Protein AF-A0A7X6C9J4-F1 (afdb_monomer_lite)

Radius of gyration: 46.49 Å; chains: 1; bounding box: 112×80×143 Å

Structure (mmCIF, N/CA/C/O backbone):
data_AF-A0A7X6C9J4-F1
#
_entry.id   AF-A0A7X6C9J4-F1
#
loop_
_atom_site.group_PDB
_atom_site.id
_atom_site.type_symbol
_atom_site.label_atom_id
_atom_site.label_alt_id
_atom_site.label_comp_id
_atom_site.label_asym_id
_atom_site.label_entity_id
_atom_site.label_seq_id
_atom_site.pdbx_PDB_ins_code
_atom_site.Cartn_x
_atom_site.Cartn_y
_atom_site.Cartn_z
_atom_site.occupancy
_atom_site.B_iso_or_equiv
_atom_site.auth_seq_id
_atom_site.auth_comp_id
_atom_site.auth_asym_id
_atom_site.auth_atom_id
_atom_site.pdbx_PDB_model_num
ATOM 1 N N . MET A 1 1 ? -54.019 -49.789 38.052 1.00 58.69 1 MET A N 1
ATOM 2 C CA . MET A 1 1 ? -54.251 -48.612 37.177 1.00 58.69 1 MET A CA 1
ATOM 3 C C . MET A 1 1 ? -53.777 -48.803 35.743 1.00 58.69 1 MET A C 1
ATOM 5 O O . MET A 1 1 ? -54.645 -48.977 34.909 1.00 58.69 1 MET A O 1
ATOM 9 N N . GLN A 1 2 ? -52.479 -48.810 35.408 1.00 61.81 2 GLN A N 1
ATOM 10 C CA . GLN A 1 2 ? -52.055 -48.908 33.992 1.00 61.81 2 GLN A CA 1
ATOM 11 C C . GLN A 1 2 ? -52.437 -50.262 33.354 1.00 61.81 2 GLN A C 1
ATOM 13 O O . GLN A 1 2 ? -53.043 -50.297 32.291 1.00 61.81 2 GLN A O 1
ATOM 18 N N . THR A 1 3 ? -52.237 -51.357 34.091 1.00 72.50 3 THR A N 1
ATOM 19 C CA . THR A 1 3 ? -52.645 -52.726 33.720 1.00 72.50 3 THR A CA 1
ATOM 20 C C . THR A 1 3 ? -54.160 -52.968 33.723 1.00 72.50 3 THR A C 1
ATOM 22 O O . THR A 1 3 ? -54.641 -53.852 33.024 1.00 72.50 3 THR A O 1
ATOM 25 N N . GLU A 1 4 ? -54.929 -52.192 34.492 1.00 73.44 4 GLU A N 1
ATOM 26 C CA . GLU A 1 4 ? -56.401 -52.256 34.487 1.00 73.44 4 GLU A CA 1
ATOM 27 C C . GLU A 1 4 ? -57.015 -51.378 33.396 1.00 73.44 4 GLU A C 1
ATOM 29 O O . GLU A 1 4 ? -58.099 -51.681 32.932 1.00 73.44 4 GLU A O 1
ATOM 34 N N . ALA A 1 5 ? -56.350 -50.300 32.977 1.00 72.75 5 ALA A N 1
ATOM 35 C CA . ALA A 1 5 ? -56.826 -49.439 31.897 1.00 72.75 5 ALA A CA 1
ATOM 36 C C . ALA A 1 5 ? -56.593 -50.071 30.513 1.00 72.75 5 ALA A C 1
ATOM 38 O O . ALA A 1 5 ? -57.453 -49.975 29.634 1.00 72.75 5 ALA A O 1
ATOM 39 N N . GLU A 1 6 ? -55.478 -50.792 30.344 1.00 78.88 6 GLU A N 1
ATOM 40 C CA . GLU A 1 6 ? -55.194 -51.557 29.125 1.00 78.88 6 GLU A CA 1
ATOM 41 C C . GLU A 1 6 ? -56.199 -52.697 28.902 1.00 78.88 6 GLU A C 1
ATOM 43 O O . GLU A 1 6 ? -56.587 -52.950 27.761 1.00 78.88 6 GLU A O 1
ATOM 48 N N . SER A 1 7 ? -56.697 -53.342 29.965 1.00 81.69 7 SER A N 1
ATOM 49 C CA . SER A 1 7 ? -57.679 -54.434 29.844 1.00 81.69 7 SER A CA 1
ATOM 50 C C . SER A 1 7 ? -59.074 -53.975 29.391 1.00 81.69 7 SER A C 1
ATOM 52 O O . SER A 1 7 ? -59.872 -54.801 28.952 1.00 81.69 7 SER A O 1
ATOM 54 N N . ILE A 1 8 ? -59.349 -52.665 29.430 1.00 82.06 8 ILE A N 1
ATOM 55 C CA . ILE A 1 8 ? -60.580 -52.022 28.931 1.00 82.06 8 ILE A CA 1
ATOM 56 C C . ILE A 1 8 ? -60.351 -51.229 27.631 1.00 82.06 8 ILE A C 1
ATOM 58 O O . ILE A 1 8 ? -61.258 -50.543 27.164 1.00 82.06 8 ILE A O 1
ATOM 62 N N . GLY A 1 9 ? -59.164 -51.337 27.018 1.00 76.81 9 GLY A N 1
ATOM 63 C CA . GLY A 1 9 ? -58.855 -50.735 25.716 1.00 76.81 9 GLY A CA 1
ATOM 64 C C . GLY A 1 9 ? -58.458 -49.255 25.751 1.00 76.81 9 GLY A C 1
ATOM 65 O O . GLY A 1 9 ? -58.477 -48.604 24.707 1.00 76.81 9 GLY A O 1
ATOM 66 N N . TYR A 1 10 ? -58.087 -48.714 26.916 1.00 72.00 10 TYR A N 1
ATOM 67 C CA . TYR A 1 10 ? -57.643 -47.325 27.058 1.00 72.00 10 TYR A CA 1
ATOM 68 C C . TYR A 1 10 ? -56.130 -47.238 27.296 1.00 72.00 10 TYR A C 1
ATOM 70 O O . TYR A 1 10 ? -55.580 -47.918 28.159 1.00 72.00 10 TYR A O 1
ATOM 78 N N . ALA A 1 11 ? -55.456 -46.345 26.564 1.00 68.50 11 ALA A N 1
ATOM 79 C CA . ALA A 1 11 ? -54.049 -46.018 26.780 1.00 68.50 11 ALA A CA 1
ATOM 80 C C . ALA A 1 11 ? -53.931 -44.837 27.754 1.00 68.50 11 ALA A C 1
ATOM 82 O O . ALA A 1 11 ? -54.371 -43.724 27.460 1.00 68.50 11 ALA A O 1
ATOM 83 N N . VAL A 1 12 ? -53.323 -45.066 28.917 1.00 68.06 12 VAL A N 1
ATOM 84 C CA . VAL A 1 12 ? -53.067 -44.002 29.897 1.00 68.06 12 VAL A CA 1
ATOM 85 C C . VAL A 1 12 ? -51.794 -43.257 29.495 1.00 68.06 12 VAL A C 1
ATOM 87 O O . VAL A 1 12 ? -50.685 -43.720 29.757 1.00 68.06 12 VAL A O 1
ATOM 90 N N . GLN A 1 13 ? -51.944 -42.090 28.864 1.00 65.81 13 GLN A N 1
ATOM 91 C CA . GLN A 1 13 ? -50.850 -41.131 28.703 1.00 65.81 13 GLN A CA 1
ATOM 92 C C . GLN A 1 13 ? -50.761 -40.261 29.957 1.00 65.81 13 GLN A C 1
ATOM 94 O O . GLN A 1 13 ? -51.597 -39.389 30.189 1.00 65.81 13 GLN A O 1
ATOM 99 N N . HIS A 1 14 ? -49.736 -40.486 30.779 1.00 65.06 14 HIS A N 1
ATOM 100 C CA . HIS A 1 14 ? -49.394 -39.541 31.837 1.00 65.06 14 HIS A CA 1
ATOM 101 C C . HIS A 1 14 ? -48.830 -38.267 31.204 1.00 65.06 14 HIS A C 1
ATOM 103 O O . HIS A 1 14 ? -47.692 -38.239 30.739 1.00 65.06 14 HIS A O 1
ATOM 109 N N . ILE A 1 15 ? -49.628 -37.202 31.202 1.00 58.78 15 ILE A N 1
ATOM 110 C CA . ILE A 1 15 ? -49.151 -35.857 30.887 1.00 58.78 15 ILE A CA 1
ATOM 111 C C . ILE A 1 15 ? -48.468 -35.330 32.149 1.00 58.78 15 ILE A C 1
ATOM 113 O O . ILE A 1 15 ? -49.120 -34.852 33.075 1.00 58.78 15 ILE A O 1
ATOM 117 N N . VAL A 1 16 ? -47.144 -35.459 32.209 1.00 61.22 16 VAL A N 1
ATOM 118 C CA . VAL A 1 16 ? -46.343 -34.834 33.265 1.00 61.22 16 VAL A CA 1
ATOM 119 C C . VAL A 1 16 ? -46.049 -33.402 32.832 1.00 61.22 16 VAL A C 1
ATOM 121 O O . VAL A 1 16 ? -45.155 -33.154 32.027 1.00 61.22 16 VAL A O 1
ATOM 124 N N . SER A 1 17 ? -46.817 -32.443 33.345 1.00 48.81 17 SER A N 1
ATOM 125 C CA . SER A 1 17 ? -46.501 -31.025 33.184 1.00 48.81 17 SER A CA 1
ATOM 126 C C . SER A 1 17 ? -45.426 -30.638 34.200 1.00 48.81 17 SER A C 1
ATOM 128 O O . SER A 1 17 ? -45.728 -30.423 35.374 1.00 48.81 17 SER A O 1
ATOM 130 N N . LEU A 1 18 ? -44.166 -30.560 33.768 1.00 58.09 18 LEU A N 1
ATOM 131 C CA . LEU A 1 18 ? -43.130 -29.913 34.570 1.00 58.09 18 LEU A CA 1
ATOM 132 C C . LEU A 1 18 ? -43.379 -28.398 34.528 1.00 58.09 18 LEU A C 1
ATOM 134 O O . LEU A 1 18 ? -43.365 -27.823 33.435 1.00 58.09 18 LEU A O 1
ATOM 138 N N . PRO A 1 19 ? -43.638 -27.734 35.669 1.00 52.59 19 PRO A N 1
ATOM 139 C CA . PRO A 1 19 ? -43.752 -26.285 35.686 1.00 52.59 19 PRO A CA 1
ATOM 140 C C . PRO A 1 19 ? -42.430 -25.688 35.197 1.00 52.59 19 PRO A C 1
ATOM 142 O O . PRO A 1 19 ? -41.355 -26.086 35.649 1.00 52.59 19 PRO A O 1
ATOM 145 N N . LYS A 1 20 ? -42.505 -24.747 34.251 1.00 61.56 20 LYS A N 1
ATOM 146 C CA . LYS A 1 20 ? -41.335 -24.025 33.746 1.00 61.56 20 LYS A CA 1
ATOM 147 C C . LYS A 1 20 ? -40.843 -23.087 34.850 1.00 61.56 20 LYS A C 1
ATOM 149 O O . LYS A 1 20 ? -41.259 -21.938 34.926 1.00 61.56 20 LYS A O 1
ATOM 154 N N . LEU A 1 21 ? -40.014 -23.613 35.749 1.00 68.94 21 LEU A N 1
ATOM 155 C CA . LEU A 1 21 ? -39.372 -22.838 36.808 1.00 68.94 21 LEU A CA 1
ATOM 156 C C . LEU A 1 21 ? -38.467 -21.784 36.162 1.00 68.94 21 LEU A C 1
ATOM 158 O O . LEU A 1 21 ? -37.814 -22.087 35.162 1.00 68.94 21 LEU A O 1
ATOM 162 N N . GLU A 1 22 ? -38.387 -20.580 36.723 1.00 68.00 22 GLU A N 1
ATOM 163 C CA . GLU A 1 22 ? -37.539 -19.493 36.198 1.00 68.00 22 GLU A CA 1
ATOM 164 C C . GLU A 1 22 ? -36.076 -19.939 36.004 1.00 68.00 22 GLU A C 1
ATOM 166 O O . GLU A 1 22 ? -35.452 -19.655 34.982 1.00 68.00 22 GLU A O 1
ATOM 171 N N . HIS A 1 23 ? -35.574 -20.783 36.909 1.00 69.19 23 HIS A N 1
ATOM 172 C CA . HIS A 1 23 ? -34.240 -21.390 36.854 1.00 69.19 23 HIS A CA 1
ATOM 173 C C . HIS A 1 23 ? -34.024 -22.385 35.695 1.00 69.19 23 HIS A C 1
ATOM 175 O O . HIS A 1 23 ? -32.889 -22.752 35.395 1.00 69.19 23 HIS A O 1
ATOM 181 N N . SER A 1 24 ? -35.083 -22.817 35.001 1.00 71.94 24 SER A N 1
ATOM 182 C CA . SER A 1 24 ? -34.976 -23.709 33.831 1.00 71.94 24 SER A CA 1
ATOM 183 C C . SER A 1 24 ? -34.282 -23.014 32.657 1.00 71.94 24 SER A C 1
ATOM 185 O O . SER A 1 24 ? -33.561 -23.660 31.901 1.00 71.94 24 SER A O 1
ATOM 187 N N . VAL A 1 25 ? -34.435 -21.688 32.550 1.00 75.00 25 VAL A N 1
ATOM 188 C CA . VAL A 1 25 ? -33.788 -20.861 31.516 1.00 75.00 25 VAL A CA 1
ATOM 189 C C . VAL A 1 25 ? -32.259 -20.919 31.647 1.00 75.00 25 VAL A C 1
ATOM 191 O O . VAL A 1 25 ? -31.544 -20.931 30.648 1.00 75.00 25 VAL A O 1
ATOM 194 N N . ILE A 1 26 ? -31.754 -21.055 32.878 1.00 76.81 26 ILE A N 1
ATOM 195 C CA . ILE A 1 26 ? -30.320 -21.102 33.196 1.00 76.81 26 ILE A CA 1
ATOM 196 C C . ILE A 1 26 ? -29.660 -22.402 32.690 1.00 76.81 26 ILE A C 1
ATOM 198 O O . ILE A 1 26 ? -28.483 -22.402 32.314 1.00 76.81 26 ILE A O 1
ATOM 202 N N . LYS A 1 27 ? -30.415 -23.511 32.636 1.00 76.75 27 LYS A N 1
ATOM 203 C CA . LYS A 1 27 ? -29.929 -24.791 32.087 1.00 76.75 27 LYS A CA 1
ATOM 204 C C . LYS A 1 27 ? -29.806 -24.773 30.567 1.00 76.75 27 LYS A C 1
ATOM 206 O O . LYS A 1 27 ? -28.939 -25.453 30.022 1.00 76.75 27 LYS A O 1
ATOM 211 N N . GLU A 1 28 ? -30.684 -24.035 29.893 1.00 81.88 28 GLU A N 1
ATOM 212 C CA . GLU A 1 28 ? -30.688 -23.941 28.434 1.00 81.88 28 GLU A CA 1
ATOM 213 C C . GLU A 1 28 ? -29.586 -22.999 27.953 1.00 81.88 28 GLU A C 1
ATOM 215 O O . GLU A 1 28 ? -28.650 -23.429 27.273 1.00 81.88 28 GLU A O 1
ATOM 220 N N . LYS A 1 29 ? -29.694 -21.713 28.309 1.00 87.62 29 LYS A N 1
ATOM 221 C CA . LYS A 1 29 ? -28.763 -20.672 27.878 1.00 87.62 29 LYS A CA 1
ATOM 222 C C . LYS A 1 29 ? -28.963 -19.398 28.694 1.00 87.62 29 LYS A C 1
ATOM 224 O O . LYS A 1 29 ? -30.058 -18.848 28.758 1.00 87.62 29 LYS A O 1
ATOM 229 N N . VAL A 1 30 ? -27.872 -18.879 29.236 1.00 87.62 30 VAL A N 1
ATOM 230 C CA . VAL A 1 30 ? -27.778 -17.536 29.801 1.00 87.62 30 VAL A CA 1
ATOM 231 C C . VAL A 1 30 ? -26.980 -16.677 28.835 1.00 87.62 30 VAL A C 1
ATOM 233 O O . VAL A 1 30 ? -25.839 -16.999 28.499 1.00 87.62 30 VAL A O 1
ATOM 236 N N . GLU A 1 31 ? -27.592 -15.588 28.386 1.00 90.69 31 GLU A N 1
ATOM 237 C CA . GLU A 1 31 ? -26.939 -14.568 27.574 1.00 90.69 31 GLU A CA 1
ATOM 238 C C . GLU A 1 31 ? -26.665 -13.334 28.424 1.00 90.69 31 GLU A C 1
ATOM 240 O O . GLU A 1 31 ? -27.551 -12.814 29.105 1.00 90.69 31 GLU A O 1
ATOM 245 N N . ILE A 1 32 ? -25.420 -12.879 28.377 1.00 90.25 32 ILE A N 1
ATOM 246 C CA . ILE A 1 32 ? -24.961 -11.651 29.008 1.00 90.25 32 ILE A CA 1
ATOM 247 C C . ILE A 1 32 ? -24.425 -10.787 27.884 1.00 90.25 32 ILE A C 1
ATOM 249 O O . ILE A 1 32 ? -23.489 -11.172 27.186 1.00 90.25 32 ILE A O 1
ATOM 253 N N . GLN A 1 33 ? -25.049 -9.634 27.708 1.00 90.06 33 GLN A N 1
ATOM 254 C CA . GLN A 1 33 ? -24.567 -8.593 26.823 1.00 90.06 33 GLN A CA 1
ATOM 255 C C . GLN A 1 33 ? -24.171 -7.416 27.697 1.00 90.06 33 GLN A C 1
ATOM 257 O O . GLN A 1 33 ? -24.917 -7.032 28.607 1.00 90.06 33 GLN A O 1
ATOM 262 N N . ASP A 1 34 ? -22.973 -6.910 27.449 1.00 88.06 34 ASP A N 1
ATOM 263 C CA . ASP A 1 34 ? -22.523 -5.648 27.993 1.00 88.06 34 ASP A CA 1
ATOM 264 C C . ASP A 1 34 ? -22.064 -4.751 26.854 1.00 88.06 34 ASP A C 1
ATOM 266 O O . ASP A 1 34 ? -21.239 -5.148 26.024 1.00 88.06 34 ASP A O 1
ATOM 270 N N . GLU A 1 35 ? -22.653 -3.567 26.807 1.00 87.25 35 GLU A N 1
ATOM 271 C CA . GLU A 1 35 ? -22.496 -2.615 25.721 1.00 87.25 35 GLU A CA 1
ATOM 272 C C . GLU A 1 35 ? -21.672 -1.429 26.213 1.00 87.25 35 GLU A C 1
ATOM 274 O O . GLU A 1 35 ? -21.944 -0.864 27.272 1.00 87.25 35 GLU A O 1
ATOM 279 N N . ASN A 1 36 ? -20.682 -1.037 25.410 1.00 84.19 36 ASN A N 1
ATOM 280 C CA . ASN A 1 36 ? -19.944 0.220 25.542 1.00 84.19 36 ASN A CA 1
ATOM 281 C C . ASN A 1 36 ? -19.286 0.430 26.915 1.00 84.19 36 ASN A C 1
ATOM 283 O O . ASN A 1 36 ? -19.352 1.516 27.491 1.00 84.19 36 ASN A O 1
ATOM 287 N N . GLN A 1 37 ? -18.614 -0.601 27.432 1.00 91.38 37 GLN A N 1
ATOM 288 C CA . GLN A 1 37 ? -17.836 -0.478 28.662 1.00 91.38 37 GLN A CA 1
ATOM 289 C C . GLN A 1 37 ? -16.467 0.150 28.379 1.00 91.38 37 GLN A C 1
ATOM 291 O O . GLN A 1 37 ? -15.748 -0.281 27.476 1.00 91.38 37 GLN A O 1
ATOM 296 N N . GLU A 1 38 ? -16.092 1.148 29.181 1.00 92.56 38 GLU A N 1
ATOM 297 C CA . GLU A 1 38 ? -14.769 1.775 29.136 1.00 92.56 38 GLU A CA 1
ATOM 298 C C . GLU A 1 38 ? -13.789 1.072 30.084 1.00 92.56 38 GLU A C 1
ATOM 300 O O . GLU A 1 38 ? -14.039 0.909 31.284 1.00 92.56 38 GLU A O 1
ATOM 305 N N . PHE A 1 39 ? -12.618 0.723 29.561 1.00 93.44 39 PHE A N 1
ATOM 306 C CA . PHE A 1 39 ? -11.533 0.091 30.302 1.00 93.44 39 PHE A CA 1
ATOM 307 C C . PHE A 1 39 ? -10.252 0.904 30.172 1.00 93.44 39 PHE A C 1
ATOM 309 O O . PHE A 1 39 ? -9.981 1.485 29.129 1.00 93.44 39 PHE A O 1
ATOM 316 N N . SER A 1 40 ? -9.443 0.939 31.229 1.00 92.31 40 SER A N 1
ATOM 317 C CA . SER A 1 40 ? -8.114 1.556 31.178 1.00 92.31 40 SER A CA 1
ATOM 318 C C . SER A 1 40 ? -7.065 0.522 30.794 1.00 92.31 40 SER A C 1
ATOM 320 O O . SER A 1 40 ? -7.055 -0.569 31.365 1.00 92.31 40 SER A O 1
ATOM 322 N N . THR A 1 41 ? -6.185 0.884 29.864 1.00 92.69 41 THR A N 1
ATOM 323 C CA . THR A 1 41 ? -5.037 0.065 29.442 1.00 92.69 41 THR A CA 1
ATOM 324 C C . THR A 1 41 ? -3.904 0.085 30.474 1.00 92.69 41 THR A C 1
ATOM 326 O O . THR A 1 41 ? -4.027 0.718 31.526 1.00 92.69 41 THR A O 1
ATOM 329 N N . ASN A 1 42 ? -2.779 -0.571 30.172 1.00 91.19 42 ASN A N 1
ATOM 330 C CA . ASN A 1 42 ? -1.562 -0.511 30.998 1.00 91.19 42 ASN A CA 1
ATOM 331 C C . ASN A 1 42 ? -0.933 0.894 31.086 1.00 91.19 42 ASN A C 1
ATOM 333 O O . ASN A 1 42 ? -0.249 1.212 32.058 1.00 91.19 42 ASN A O 1
ATOM 337 N N . VAL A 1 43 ? -1.195 1.752 30.100 1.00 85.50 43 VAL A N 1
ATOM 338 C CA . VAL A 1 43 ? -0.782 3.154 30.094 1.00 85.50 43 VAL A CA 1
ATOM 339 C C . VAL A 1 43 ? -1.871 4.025 30.726 1.00 85.50 43 VAL A C 1
ATOM 341 O O . VAL A 1 43 ? -3.053 3.940 30.378 1.00 85.50 43 VAL A O 1
ATOM 344 N N . ALA A 1 44 ? -1.464 4.883 31.663 1.00 82.56 44 ALA A N 1
ATOM 345 C CA . ALA A 1 44 ? -2.362 5.764 32.401 1.00 82.56 44 ALA A CA 1
ATOM 346 C C . ALA A 1 44 ? -3.071 6.777 31.486 1.00 82.56 44 ALA A C 1
ATOM 348 O O . ALA A 1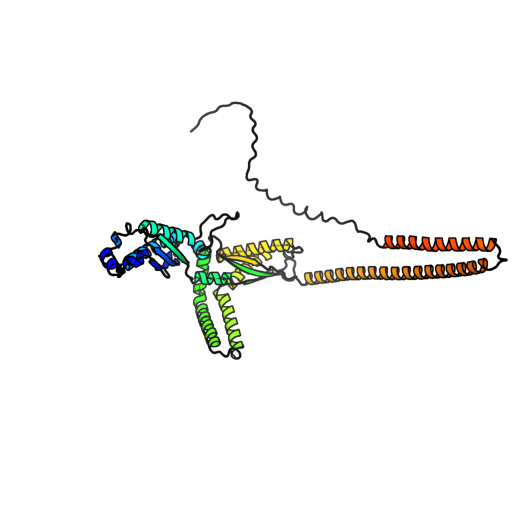 44 ? -2.467 7.362 30.592 1.00 82.56 44 ALA A O 1
ATOM 349 N N . GLY A 1 45 ? -4.360 7.012 31.745 1.00 80.94 45 GLY A N 1
ATOM 350 C CA . GLY A 1 45 ? -5.165 8.002 31.019 1.00 80.94 45 GLY A CA 1
ATOM 351 C C . GLY A 1 45 ? -5.701 7.532 29.665 1.00 80.94 45 GLY A C 1
ATOM 352 O O . GLY A 1 45 ? -6.532 8.224 29.081 1.00 80.94 45 GLY A O 1
ATOM 353 N N . ILE A 1 46 ? -5.300 6.351 29.188 1.00 83.25 46 ILE A N 1
ATOM 354 C CA . ILE A 1 46 ? -5.830 5.779 27.953 1.00 83.25 46 ILE A CA 1
ATOM 355 C C . ILE A 1 46 ? -6.977 4.841 28.285 1.00 83.25 46 ILE A C 1
ATOM 357 O O . ILE A 1 46 ? -6.841 3.886 29.056 1.00 83.25 46 ILE A O 1
ATOM 361 N N . LYS A 1 47 ? -8.125 5.147 27.688 1.00 89.25 47 LYS A N 1
ATOM 362 C CA . LYS A 1 47 ? -9.327 4.337 27.779 1.00 89.25 47 LYS A CA 1
ATOM 363 C C . LYS A 1 47 ? -9.624 3.689 26.435 1.00 89.25 47 LYS A C 1
ATOM 365 O O . LYS A 1 47 ? -9.414 4.298 25.388 1.00 89.25 47 LYS A O 1
ATOM 370 N N . VAL A 1 48 ? -10.118 2.463 26.493 1.00 91.38 48 VAL A N 1
ATOM 371 C CA . VAL A 1 48 ? -10.604 1.692 25.353 1.00 91.38 48 VAL A CA 1
ATOM 372 C C . VAL A 1 48 ? -12.046 1.293 25.619 1.00 91.38 48 VAL A C 1
ATOM 374 O O . VAL A 1 48 ? -12.402 0.986 26.758 1.00 91.38 48 VAL A O 1
ATOM 377 N N . SER A 1 49 ? -12.865 1.283 24.576 1.00 93.19 49 SER A N 1
ATOM 378 C CA . SER A 1 49 ? -14.256 0.856 24.676 1.00 93.19 49 SER A CA 1
ATOM 379 C C . SER A 1 49 ? -14.393 -0.562 24.135 1.00 93.19 49 SER A C 1
ATOM 381 O O . SER A 1 49 ? -13.921 -0.876 23.041 1.00 93.19 49 SER A O 1
ATOM 383 N N . LEU A 1 50 ? -15.023 -1.437 24.911 1.00 94.56 50 LEU A N 1
ATOM 384 C CA . LEU A 1 50 ? -15.217 -2.839 24.565 1.00 94.56 50 LEU A CA 1
ATOM 385 C C . LEU A 1 50 ? -16.645 -3.247 24.924 1.00 94.56 50 LEU A C 1
ATOM 387 O O . LEU A 1 50 ? -17.114 -3.008 26.035 1.00 94.56 50 LEU A O 1
ATOM 391 N N . SER A 1 51 ? -17.308 -3.915 23.988 1.00 94.75 51 SER A N 1
ATOM 392 C CA . SER A 1 51 ? -18.553 -4.631 24.252 1.00 94.75 51 SER A CA 1
ATOM 393 C C . SER A 1 51 ? -18.258 -6.118 24.346 1.00 94.75 51 SER A C 1
ATOM 395 O O . SER A 1 51 ? -17.356 -6.631 23.679 1.00 94.75 51 SER A O 1
ATOM 397 N N . SER A 1 52 ? -19.008 -6.835 25.173 1.00 94.31 52 SER A N 1
ATOM 398 C CA . SER A 1 52 ? -18.835 -8.277 25.316 1.00 94.31 52 SER A CA 1
ATOM 399 C C . SER A 1 52 ? -20.176 -8.991 25.275 1.00 94.31 52 SER A C 1
ATOM 401 O O . SER A 1 52 ? -21.140 -8.591 25.926 1.00 94.31 52 SER A O 1
ATOM 403 N N . ALA A 1 53 ? -20.235 -10.062 24.488 1.00 95.81 53 ALA A N 1
ATOM 404 C CA . ALA A 1 53 ? -21.371 -10.968 24.452 1.00 95.81 53 ALA A CA 1
ATOM 405 C C . ALA A 1 53 ? -20.921 -12.349 24.927 1.00 95.81 53 ALA A C 1
ATOM 407 O O . ALA A 1 53 ? -20.069 -12.993 24.306 1.00 95.81 53 ALA A O 1
ATOM 408 N N . VAL A 1 54 ? -21.502 -12.809 26.030 1.00 95.50 54 VAL A N 1
ATOM 409 C CA . VAL A 1 54 ? -21.218 -14.110 26.630 1.00 95.50 54 VAL A CA 1
ATOM 410 C C . VAL A 1 54 ? -22.475 -14.964 26.598 1.00 95.50 54 VAL A C 1
ATOM 412 O O . VAL A 1 54 ? -23.554 -14.540 27.001 1.00 95.50 54 VAL A O 1
ATOM 415 N N . SER A 1 55 ? -22.336 -16.191 26.114 1.00 94.69 55 SER A N 1
ATOM 416 C CA . SER A 1 55 ? -23.352 -17.234 26.207 1.00 94.69 55 SER A CA 1
ATOM 417 C C . SER A 1 55 ? -22.801 -18.371 27.050 1.00 94.69 55 SER A C 1
ATOM 419 O O . SER A 1 55 ? -21.768 -18.946 26.707 1.00 94.69 55 SER A O 1
ATOM 421 N N . ALA A 1 56 ? -23.496 -18.722 28.123 1.00 93.81 56 ALA A N 1
ATOM 422 C CA . ALA A 1 56 ? -23.118 -19.815 29.009 1.00 93.81 56 ALA A CA 1
ATOM 423 C C . ALA A 1 56 ? -24.337 -20.669 29.365 1.00 93.81 56 ALA A C 1
ATOM 425 O O . ALA A 1 56 ? -25.475 -20.240 29.197 1.00 93.81 56 ALA A O 1
ATOM 426 N N . LYS A 1 57 ? -24.108 -21.886 29.849 1.00 92.88 57 LYS A N 1
ATOM 427 C CA . LYS A 1 57 ? -25.153 -22.752 30.404 1.00 92.88 57 LYS A CA 1
ATOM 428 C C . LYS A 1 57 ? -24.651 -23.427 31.672 1.00 92.88 57 LYS A C 1
ATOM 430 O O . LYS A 1 57 ? -23.450 -23.641 31.820 1.00 92.88 57 LYS A O 1
ATOM 435 N N . PHE A 1 58 ? -25.555 -23.811 32.557 1.00 89.50 58 PHE A N 1
ATOM 436 C CA . PHE A 1 58 ? -25.194 -24.485 33.801 1.00 89.50 58 PHE A CA 1
ATOM 437 C C . PHE A 1 58 ? -25.543 -25.968 33.709 1.00 89.50 58 PHE A C 1
ATOM 439 O O . PHE A 1 58 ? -26.710 -26.332 33.573 1.00 89.50 58 PHE A O 1
ATOM 446 N N . GLU A 1 59 ? -24.521 -26.826 33.746 1.00 86.19 59 GLU A N 1
ATOM 447 C CA . GLU A 1 59 ? -24.715 -28.284 33.792 1.00 86.19 59 GLU A CA 1
ATOM 448 C C . GLU A 1 59 ? -24.930 -28.764 35.235 1.00 86.19 59 GLU A C 1
ATOM 450 O O . GLU A 1 59 ? -25.747 -29.654 35.465 1.00 86.19 59 GLU A O 1
ATOM 455 N N . ASN A 1 60 ? -24.264 -28.123 36.201 1.00 83.19 60 ASN A N 1
ATOM 456 C CA . ASN A 1 60 ? -24.424 -28.368 37.630 1.00 83.19 60 ASN A CA 1
ATOM 457 C C . ASN A 1 60 ? -24.686 -27.045 38.370 1.00 83.19 60 ASN A C 1
ATOM 459 O O . ASN A 1 60 ? -24.126 -26.009 38.011 1.00 83.19 60 ASN A O 1
ATOM 463 N N . PHE A 1 61 ? -25.541 -27.090 39.389 1.00 84.25 61 PHE A N 1
ATOM 464 C CA . PHE A 1 61 ? -25.896 -25.945 40.221 1.00 84.25 61 PHE A CA 1
ATOM 465 C C . PHE A 1 61 ? -25.196 -25.912 41.580 1.00 84.25 61 PHE A C 1
ATOM 467 O O . PHE A 1 61 ? -25.367 -24.933 42.292 1.00 84.25 61 PHE A O 1
ATOM 474 N N . GLU A 1 62 ? -24.381 -26.913 41.927 1.00 83.81 62 GLU A N 1
ATOM 475 C CA . GLU A 1 62 ? -23.636 -26.956 43.200 1.00 83.81 62 GLU A CA 1
ATOM 476 C C . GLU A 1 62 ? -22.866 -25.657 43.485 1.00 83.81 62 GLU A C 1
ATOM 478 O O . GLU A 1 62 ? -22.923 -25.119 44.583 1.00 83.81 62 GLU A O 1
ATOM 483 N N . LYS A 1 63 ? -22.191 -25.093 42.475 1.00 84.69 63 LYS A N 1
ATOM 484 C CA . LYS A 1 63 ? -21.423 -23.844 42.627 1.00 84.69 63 LYS A CA 1
ATOM 485 C C . LYS A 1 63 ? -22.274 -22.575 42.682 1.00 84.69 63 LYS A C 1
ATOM 487 O O . LYS A 1 63 ? -21.736 -21.506 42.954 1.00 84.69 63 LYS A O 1
ATOM 492 N N . ILE A 1 64 ? -23.569 -22.673 42.388 1.00 83.38 64 ILE A N 1
ATOM 493 C CA . ILE A 1 64 ? -24.492 -21.539 42.446 1.00 83.38 64 ILE A CA 1
ATOM 494 C C . ILE A 1 64 ? -25.647 -21.753 43.416 1.00 83.38 64 ILE A C 1
ATOM 496 O O . ILE A 1 64 ? -26.625 -21.017 43.349 1.00 83.38 64 ILE A O 1
ATOM 500 N N . GLU A 1 65 ? -25.530 -22.721 44.324 1.00 80.56 65 GLU A N 1
ATOM 501 C CA . GLU A 1 65 ? -26.571 -23.062 45.295 1.00 80.56 65 GLU A CA 1
ATOM 502 C C . GLU A 1 65 ? -26.985 -21.844 46.133 1.00 80.56 65 GLU A C 1
ATOM 504 O O . GLU A 1 65 ? -28.175 -21.551 46.254 1.00 80.56 65 GLU A O 1
ATOM 509 N N . ASP A 1 66 ? -26.008 -21.045 46.569 1.00 80.25 66 ASP A N 1
ATOM 510 C CA . ASP A 1 66 ? -26.230 -19.794 47.306 1.00 80.25 66 ASP A CA 1
ATOM 511 C C . ASP A 1 66 ? -26.994 -18.733 46.489 1.00 80.25 66 ASP A C 1
ATOM 513 O O . ASP A 1 66 ? -27.668 -17.868 47.052 1.00 80.25 66 ASP A O 1
ATOM 517 N N . TYR A 1 67 ? -26.927 -18.812 45.157 1.00 78.31 67 TYR A N 1
ATOM 518 C CA . TYR A 1 67 ? -27.591 -17.898 44.226 1.00 78.31 67 TYR A CA 1
ATOM 519 C C . TYR A 1 67 ? -28.930 -18.440 43.704 1.00 78.31 67 TYR A C 1
ATOM 521 O O . TYR A 1 67 ? -29.677 -17.688 43.088 1.00 78.31 67 TYR A O 1
ATOM 529 N N . LEU A 1 68 ? -29.285 -19.708 43.957 1.00 72.44 68 LEU A N 1
ATOM 530 C CA . LEU A 1 68 ? -30.578 -20.278 43.533 1.00 72.44 68 LEU A CA 1
ATOM 531 C C . LEU A 1 68 ? -31.775 -19.677 44.285 1.00 72.44 68 LEU A C 1
ATOM 533 O O . LEU A 1 68 ? -32.909 -19.783 43.826 1.00 72.44 68 LEU A O 1
ATOM 537 N N . ASN A 1 69 ? -31.530 -19.059 45.442 1.00 72.69 69 ASN A N 1
ATOM 538 C CA . ASN A 1 69 ? -32.550 -18.321 46.189 1.00 72.69 69 ASN A CA 1
ATOM 539 C C . ASN A 1 69 ? -32.743 -16.885 45.668 1.00 72.69 69 ASN A C 1
ATOM 541 O O . ASN A 1 69 ? -33.666 -16.200 46.105 1.00 72.69 69 ASN A O 1
ATOM 545 N N . GLN A 1 70 ? -31.867 -16.425 44.770 1.00 75.00 70 GLN A N 1
ATOM 546 C CA . GLN A 1 70 ? -31.924 -15.107 44.143 1.00 75.00 70 GLN A CA 1
ATOM 547 C C . GLN A 1 70 ? -32.659 -15.168 42.803 1.00 75.00 70 GLN A C 1
ATOM 549 O O . GLN A 1 70 ? -32.869 -16.233 42.225 1.00 75.00 70 GLN A O 1
ATOM 554 N N . THR A 1 71 ? -33.052 -14.006 42.284 1.00 80.75 71 THR A N 1
ATOM 555 C CA . THR A 1 71 ? -33.642 -13.934 40.943 1.00 80.75 71 THR A CA 1
ATOM 556 C C . THR A 1 71 ? -32.585 -14.217 39.870 1.00 80.75 71 THR A C 1
ATOM 558 O O . THR A 1 71 ? -31.405 -13.894 40.018 1.00 80.75 71 THR A O 1
ATOM 561 N N . VAL A 1 72 ? -33.006 -14.780 38.733 1.00 81.62 72 VAL A N 1
ATOM 562 C CA . VAL A 1 72 ? -32.118 -15.049 37.582 1.00 81.62 72 VAL A CA 1
ATOM 563 C C . VAL A 1 72 ? -31.367 -13.787 37.130 1.00 81.62 72 VAL A C 1
ATOM 565 O O . VAL A 1 72 ? -30.232 -13.864 36.652 1.00 81.62 72 VAL A O 1
ATOM 568 N N . ASP A 1 73 ? -31.979 -12.617 37.294 1.00 84.06 73 ASP A N 1
ATOM 569 C CA . ASP A 1 73 ? -31.388 -11.338 36.913 1.00 84.06 73 ASP A CA 1
ATOM 570 C C . ASP A 1 73 ? -30.271 -10.883 37.866 1.00 84.06 73 ASP A C 1
ATOM 572 O O . ASP A 1 73 ? -29.293 -10.287 37.408 1.00 84.06 73 ASP A O 1
ATOM 576 N N . GLU A 1 74 ? -30.336 -11.230 39.155 1.00 87.44 74 GLU A N 1
ATOM 577 C CA . GLU A 1 74 ? -29.237 -11.006 40.105 1.00 87.44 74 GLU A CA 1
ATOM 578 C C . GLU A 1 74 ? -28.015 -11.859 39.752 1.00 87.44 74 GLU A C 1
ATOM 580 O O . GLU A 1 74 ? -26.897 -11.338 39.691 1.00 87.44 74 GLU A O 1
ATOM 585 N N . LEU A 1 75 ? -28.222 -13.134 39.401 1.00 87.56 75 LEU A N 1
ATOM 586 C CA . LEU A 1 75 ? -27.146 -13.998 38.912 1.00 87.56 75 LEU A CA 1
ATOM 587 C C . LEU A 1 75 ? -26.520 -13.433 37.628 1.00 87.56 75 LEU A C 1
ATOM 589 O O . LEU A 1 75 ? -25.296 -13.336 37.528 1.00 87.56 75 LEU A O 1
ATOM 593 N N . LYS A 1 76 ? -27.338 -13.006 36.654 1.00 90.81 76 LYS A N 1
ATOM 594 C CA . LYS A 1 76 ? -26.842 -12.364 35.422 1.00 90.81 76 LYS A CA 1
ATOM 595 C C . LYS A 1 76 ? -26.024 -11.111 35.722 1.00 90.81 76 LYS A C 1
ATOM 597 O O . LYS A 1 76 ? -24.992 -10.900 35.086 1.00 90.81 76 LYS A O 1
ATOM 602 N N . LYS A 1 77 ? -26.464 -10.288 36.678 1.00 91.88 77 LYS A N 1
ATOM 603 C CA . LYS A 1 77 ? -25.738 -9.089 37.107 1.00 91.88 77 LYS A CA 1
ATOM 604 C C . LYS A 1 77 ? -24.379 -9.453 37.708 1.00 91.88 77 LYS A C 1
ATOM 606 O O . LYS A 1 77 ? -23.376 -8.866 37.316 1.00 91.88 77 LYS A O 1
ATOM 611 N N . LEU A 1 78 ? -24.323 -10.460 38.576 1.00 91.81 78 LEU A N 1
ATOM 612 C CA . LEU A 1 78 ? -23.077 -10.913 39.198 1.00 91.81 78 LEU A CA 1
ATOM 613 C C . LEU A 1 78 ? -22.102 -11.527 38.178 1.00 91.81 78 LEU A C 1
ATOM 615 O O . LEU A 1 78 ? -20.890 -11.288 38.227 1.00 91.81 78 LEU A O 1
ATOM 619 N N . MET A 1 79 ? -22.623 -12.291 37.216 1.00 93.06 79 MET A N 1
ATOM 620 C CA . MET A 1 79 ? -21.822 -12.794 36.102 1.00 93.06 79 MET A CA 1
ATOM 621 C C . MET A 1 79 ? -21.298 -11.641 35.239 1.00 93.06 79 MET A C 1
ATOM 623 O O . MET A 1 79 ? -20.115 -11.636 34.912 1.00 93.06 79 MET A O 1
ATOM 627 N N . ARG A 1 80 ? -22.125 -10.633 34.924 1.00 94.75 80 ARG A N 1
ATOM 628 C CA . ARG A 1 80 ? -21.700 -9.425 34.193 1.00 94.75 80 ARG A CA 1
ATOM 629 C C . ARG A 1 80 ? -20.584 -8.683 34.925 1.00 94.75 80 ARG A C 1
ATOM 631 O O . ARG A 1 80 ? -19.573 -8.348 34.320 1.00 94.75 80 ARG A O 1
ATOM 638 N N . GLU A 1 81 ? -20.730 -8.472 36.230 1.00 95.19 81 GLU A N 1
ATOM 639 C CA . GLU A 1 81 ? -19.693 -7.845 37.056 1.00 95.19 81 GLU A CA 1
ATOM 640 C C . GLU A 1 81 ? -18.380 -8.635 37.013 1.00 95.19 81 GLU A C 1
ATOM 642 O O . GLU A 1 81 ? -17.317 -8.028 36.903 1.00 95.19 81 GLU A O 1
ATOM 647 N N . THR A 1 82 ? -18.456 -9.971 37.020 1.00 95.56 82 THR A N 1
ATOM 648 C CA . THR A 1 82 ? -17.279 -10.847 36.895 1.00 95.56 82 THR A CA 1
ATOM 649 C C . THR A 1 82 ? -16.626 -10.729 35.518 1.00 95.56 82 THR A C 1
ATOM 651 O O . THR A 1 82 ? -15.412 -10.572 35.428 1.00 95.56 82 THR A O 1
ATOM 654 N N . VAL A 1 83 ? -17.418 -10.744 34.440 1.00 95.56 83 VAL A N 1
ATOM 655 C CA . VAL A 1 83 ? -16.920 -10.532 33.069 1.00 95.56 83 VAL A CA 1
ATOM 656 C C . VAL A 1 83 ? -16.188 -9.191 32.979 1.00 95.56 83 VAL A C 1
ATOM 658 O O . VAL A 1 83 ? -15.055 -9.140 32.503 1.00 95.56 83 VAL A O 1
ATOM 661 N N . ASN A 1 84 ? -16.788 -8.123 33.506 1.00 95.69 84 ASN A N 1
ATOM 662 C CA . ASN A 1 84 ? -16.207 -6.783 33.479 1.00 95.69 84 ASN A CA 1
ATOM 663 C C . ASN A 1 84 ? -14.959 -6.651 34.347 1.00 95.69 84 ASN A C 1
ATOM 665 O O . ASN A 1 84 ? -14.014 -5.974 33.944 1.00 95.69 84 ASN A O 1
ATOM 669 N N . SER A 1 85 ? -14.926 -7.258 35.537 1.00 96.50 85 SER A N 1
ATOM 670 C CA . SER A 1 85 ? -13.730 -7.228 36.382 1.00 96.50 85 SER A CA 1
ATOM 671 C C . SER A 1 85 ? -12.569 -7.947 35.707 1.00 96.50 85 SER A C 1
ATOM 673 O O . SER A 1 85 ? -11.481 -7.384 35.628 1.00 96.50 85 SER A O 1
ATOM 675 N N . THR A 1 86 ? -12.816 -9.128 35.137 1.00 96.94 86 THR A N 1
ATOM 676 C CA . THR A 1 86 ? -11.789 -9.910 34.441 1.00 96.94 86 THR A CA 1
ATOM 677 C C . THR A 1 86 ? -11.312 -9.210 33.171 1.00 96.94 86 THR A C 1
ATOM 679 O O . THR A 1 86 ? -10.108 -9.094 32.951 1.00 96.94 86 THR A O 1
ATOM 682 N N . ALA A 1 87 ? -12.226 -8.668 32.360 1.00 96.19 87 ALA A N 1
ATOM 683 C CA . ALA A 1 87 ? -11.857 -7.874 31.189 1.00 96.19 87 ALA A CA 1
ATOM 684 C C . ALA A 1 87 ? -11.009 -6.656 31.586 1.00 96.19 87 ALA A C 1
ATOM 686 O O . ALA A 1 87 ? -9.992 -6.384 30.955 1.00 96.19 87 ALA A O 1
ATOM 687 N N . ARG A 1 88 ? -11.367 -5.960 32.673 1.00 96.31 88 ARG A N 1
ATOM 688 C CA . ARG A 1 88 ? -10.601 -4.819 33.194 1.00 96.31 88 ARG A CA 1
ATOM 689 C C . ARG A 1 88 ? -9.198 -5.210 33.642 1.00 96.31 88 ARG A C 1
ATOM 691 O O . ARG A 1 88 ? -8.265 -4.457 33.388 1.00 96.31 88 ARG A O 1
ATOM 698 N N . GLU A 1 89 ? -9.048 -6.338 34.324 1.00 96.25 89 GLU A N 1
ATOM 699 C CA . GLU A 1 89 ? -7.742 -6.837 34.766 1.00 96.25 89 GLU A CA 1
ATOM 700 C C . GLU A 1 89 ? -6.834 -7.164 33.581 1.00 96.25 89 GLU A C 1
ATOM 702 O O . GLU A 1 89 ? -5.686 -6.730 33.567 1.00 96.25 89 GLU A O 1
ATOM 707 N N . ILE A 1 90 ? -7.369 -7.834 32.560 1.00 96.31 90 ILE A N 1
ATOM 708 C CA . ILE A 1 90 ? -6.624 -8.192 31.345 1.00 96.31 90 ILE A CA 1
ATOM 709 C C . ILE A 1 90 ? -6.287 -6.944 30.519 1.00 96.31 90 ILE A C 1
ATOM 711 O O . ILE A 1 90 ? -5.154 -6.760 30.091 1.00 96.31 90 ILE A O 1
ATOM 715 N N . ILE A 1 91 ? -7.238 -6.029 30.312 1.00 95.56 91 ILE A N 1
ATOM 716 C CA . ILE A 1 91 ? -6.992 -4.809 29.524 1.00 95.56 91 ILE A CA 1
ATOM 717 C C . ILE A 1 91 ? -5.947 -3.915 30.196 1.00 95.56 91 ILE A C 1
ATOM 719 O O . ILE A 1 91 ? -5.121 -3.320 29.508 1.00 95.56 91 ILE A O 1
ATOM 723 N N . ARG A 1 92 ? -5.897 -3.884 31.532 1.00 95.81 92 ARG A N 1
ATOM 724 C CA . ARG A 1 92 ? -4.855 -3.168 32.282 1.00 95.81 92 ARG A CA 1
ATOM 725 C C . ARG A 1 92 ? -3.443 -3.700 32.061 1.00 95.81 92 ARG A C 1
ATOM 727 O O . ARG A 1 92 ? -2.502 -3.013 32.438 1.00 95.81 92 ARG A O 1
ATOM 734 N N . THR A 1 93 ? -3.267 -4.888 31.490 1.00 93.81 93 THR A N 1
ATOM 735 C CA . THR A 1 93 ? -1.945 -5.412 31.119 1.00 93.81 93 THR A CA 1
ATOM 736 C C . THR A 1 93 ? -1.649 -5.261 29.629 1.00 93.81 93 THR A C 1
ATOM 738 O O . THR A 1 93 ? -0.538 -5.558 29.204 1.00 93.81 93 THR A O 1
ATOM 741 N N . ILE A 1 94 ? -2.616 -4.798 28.833 1.00 92.50 94 ILE A N 1
ATOM 742 C CA . ILE A 1 94 ? -2.506 -4.688 27.377 1.00 92.50 94 ILE A CA 1
ATOM 743 C C . ILE A 1 94 ? -2.074 -3.276 26.978 1.00 92.50 94 ILE A C 1
ATOM 745 O O . ILE A 1 94 ? -2.668 -2.287 27.416 1.00 92.50 94 ILE A O 1
ATOM 749 N N . ASP A 1 95 ? -1.079 -3.205 26.090 1.00 90.25 95 ASP A N 1
ATOM 750 C CA . ASP A 1 95 ? -0.684 -1.968 25.422 1.00 90.25 95 ASP A CA 1
ATOM 751 C C . ASP A 1 95 ? -1.805 -1.433 24.514 1.00 90.25 95 ASP A C 1
ATOM 753 O O . ASP A 1 95 ? -2.379 -2.202 23.733 1.00 90.25 95 ASP A O 1
ATOM 757 N N . PRO A 1 96 ? -2.078 -0.115 24.525 1.00 88.88 96 PRO A N 1
ATOM 758 C CA . PRO A 1 96 ? -3.066 0.507 23.646 1.00 88.88 96 PRO A CA 1
ATOM 759 C C . PRO A 1 96 ? -2.866 0.155 22.171 1.00 88.88 96 PRO A C 1
ATOM 761 O O . PRO A 1 96 ? -3.815 -0.202 21.481 1.00 88.88 96 PRO A O 1
ATOM 764 N N . GLU A 1 97 ? -1.618 0.190 21.700 1.00 85.94 97 GLU A N 1
ATOM 765 C CA . GLU A 1 97 ? -1.260 -0.158 20.323 1.00 85.94 97 GLU A CA 1
ATOM 766 C C . GLU A 1 97 ? -1.711 -1.583 19.974 1.00 85.94 97 GLU A C 1
ATOM 768 O O . GLU A 1 97 ? -2.314 -1.812 18.926 1.00 85.94 97 GLU A O 1
ATOM 773 N N . ARG A 1 98 ? -1.481 -2.543 20.879 1.00 88.38 98 ARG A N 1
ATOM 774 C CA . ARG A 1 98 ? -1.897 -3.939 20.703 1.00 88.38 98 ARG A CA 1
ATOM 775 C C . ARG A 1 98 ? -3.421 -4.057 20.688 1.00 88.38 98 ARG A C 1
ATOM 777 O O . ARG A 1 98 ? -3.952 -4.803 19.870 1.00 88.38 98 ARG A O 1
ATOM 784 N N . PHE A 1 99 ? -4.122 -3.301 21.535 1.00 91.38 99 PHE A N 1
ATOM 785 C CA . PHE A 1 99 ? -5.586 -3.272 21.544 1.00 91.38 99 PHE A CA 1
ATOM 786 C C . PHE A 1 99 ? -6.161 -2.723 20.232 1.00 91.38 99 PHE A C 1
ATOM 788 O O . PHE A 1 99 ? -7.070 -3.326 19.673 1.00 91.38 99 PHE A O 1
ATOM 795 N N . TYR A 1 100 ? -5.637 -1.606 19.728 1.00 87.00 100 TYR A N 1
ATOM 796 C CA . TYR A 1 100 ? -6.213 -0.911 18.575 1.00 87.00 100 TYR A CA 1
ATOM 797 C C . TYR A 1 100 ? -5.787 -1.491 17.223 1.00 87.00 100 TYR A C 1
ATOM 799 O O . TYR A 1 100 ? -6.612 -1.601 16.320 1.00 87.00 100 TYR A O 1
ATOM 807 N N . MET A 1 101 ? -4.523 -1.893 17.082 1.00 84.12 101 MET A N 1
ATOM 808 C CA . MET A 1 101 ? -3.980 -2.381 15.808 1.00 84.12 101 MET A CA 1
ATOM 809 C C . MET A 1 101 ? -4.073 -3.897 15.663 1.00 84.12 101 MET A C 1
ATOM 811 O O . MET A 1 101 ? -4.145 -4.410 14.552 1.00 84.12 101 MET A O 1
ATOM 815 N N . ARG A 1 102 ? -4.019 -4.630 16.780 1.00 86.25 102 ARG A N 1
ATOM 816 C CA . ARG A 1 102 ? -3.772 -6.080 16.797 1.00 86.25 102 ARG A CA 1
ATOM 817 C C . ARG A 1 102 ? -4.772 -6.821 17.681 1.00 86.25 102 ARG A C 1
ATOM 819 O O . ARG A 1 102 ? -4.444 -7.820 18.319 1.00 86.25 102 ARG A O 1
ATOM 826 N N . PHE A 1 103 ? -6.019 -6.345 17.713 1.00 91.62 103 PHE A N 1
ATOM 827 C CA . PHE A 1 103 ? -7.060 -6.949 18.546 1.00 91.62 103 PHE A CA 1
ATOM 828 C C . PHE A 1 103 ? -7.298 -8.427 18.195 1.00 91.62 103 PHE A C 1
ATOM 830 O O . PHE A 1 103 ? -7.342 -9.290 19.076 1.00 91.62 103 PHE A O 1
ATOM 837 N N . TYR A 1 104 ? -7.420 -8.709 16.894 1.00 90.75 104 TYR A N 1
ATOM 838 C CA . TYR A 1 104 ? -7.712 -10.039 16.353 1.00 90.75 104 TYR A CA 1
ATOM 839 C C . TYR A 1 104 ? -6.459 -10.805 15.911 1.00 90.75 104 TYR A C 1
ATOM 841 O O . TYR A 1 104 ? -6.505 -12.029 15.790 1.00 90.75 104 TYR A O 1
ATOM 849 N N . GLU A 1 105 ? -5.341 -10.113 15.688 1.00 85.25 105 GLU A N 1
ATOM 850 C CA . GLU A 1 105 ? -4.134 -10.693 15.101 1.00 85.25 105 GLU A CA 1
ATOM 851 C C . GLU A 1 105 ? -3.119 -11.098 16.184 1.00 85.25 105 GLU A C 1
ATOM 853 O O . GLU A 1 105 ? -2.694 -10.256 16.979 1.00 85.25 105 GLU A O 1
ATOM 858 N N . PRO A 1 106 ? -2.709 -12.378 16.250 1.00 81.12 106 PRO A N 1
ATOM 859 C CA . PRO A 1 106 ? -1.609 -12.792 17.112 1.00 81.12 106 PRO A CA 1
ATOM 860 C C . PRO A 1 106 ? -0.279 -12.261 16.564 1.00 81.12 106 PRO A C 1
ATOM 862 O O . PRO A 1 106 ? -0.085 -12.164 15.352 1.00 81.12 106 PRO A O 1
ATOM 865 N N . GLN A 1 107 ? 0.676 -11.952 17.443 1.00 69.62 107 GLN A N 1
ATOM 866 C CA . GLN A 1 107 ? 1.982 -11.469 16.994 1.00 69.62 107 GLN A CA 1
ATOM 867 C C . GLN A 1 107 ? 2.815 -12.624 16.430 1.00 69.62 107 GLN A C 1
ATOM 869 O O . GLN A 1 107 ? 3.273 -13.500 17.171 1.00 69.62 107 GLN A O 1
ATOM 874 N N . THR A 1 108 ? 3.055 -12.595 15.123 1.00 68.25 108 THR A N 1
ATOM 875 C CA . THR A 1 108 ? 3.960 -13.510 14.423 1.00 68.25 108 THR A CA 1
ATOM 876 C C . THR A 1 108 ? 5.401 -13.006 14.489 1.00 68.25 108 THR A C 1
ATOM 878 O O . THR A 1 108 ? 5.678 -11.835 14.233 1.00 68.25 108 THR A O 1
ATOM 881 N N . ASN A 1 109 ? 6.340 -13.892 14.822 1.00 66.25 109 ASN A N 1
ATOM 882 C CA . ASN A 1 109 ? 7.766 -13.626 14.629 1.00 66.25 109 ASN A CA 1
ATOM 883 C C . ASN A 1 109 ? 8.130 -13.712 13.135 1.00 66.25 109 ASN A C 1
ATOM 885 O O . ASN A 1 109 ? 7.394 -14.309 12.350 1.00 66.25 109 ASN A O 1
ATOM 889 N N . GLU A 1 110 ? 9.317 -13.218 12.765 1.00 59.88 110 GLU A N 1
ATOM 890 C CA . GLU A 1 110 ? 9.888 -13.329 11.406 1.00 59.88 110 GLU A CA 1
ATOM 891 C C . GLU A 1 110 ? 9.936 -14.781 10.887 1.00 59.88 110 GLU A C 1
ATOM 893 O O . GLU A 1 110 ? 9.847 -15.023 9.688 1.00 59.88 110 GLU A O 1
ATOM 898 N N . ASN A 1 111 ? 9.965 -15.761 11.797 1.00 64.56 111 ASN A N 1
ATOM 899 C CA . ASN A 1 111 ? 9.959 -17.195 11.490 1.00 64.56 111 ASN A CA 1
ATOM 900 C C . ASN A 1 111 ? 8.542 -17.803 11.373 1.00 64.56 111 ASN A C 1
ATOM 902 O O . ASN A 1 111 ? 8.394 -19.024 11.400 1.00 64.56 111 ASN A O 1
ATOM 906 N N . GLY A 1 112 ? 7.482 -16.988 11.337 1.00 60.50 112 GLY A N 1
ATOM 907 C CA . GLY A 1 112 ? 6.092 -17.446 11.199 1.00 60.50 112 GLY A CA 1
ATOM 908 C C . GLY A 1 112 ? 5.481 -18.109 12.443 1.00 60.50 112 GLY A C 1
ATOM 909 O O . GLY A 1 112 ? 4.360 -18.604 12.384 1.00 60.50 112 GLY A O 1
ATOM 910 N N . SER A 1 113 ? 6.179 -18.117 13.582 1.00 59.50 113 SER A N 1
ATOM 911 C CA . SER A 1 113 ? 5.686 -18.670 14.855 1.00 59.50 113 SER A CA 1
ATOM 912 C C . SER A 1 113 ? 5.092 -17.565 15.737 1.00 59.50 113 SER A C 1
ATOM 914 O O . SER A 1 113 ? 5.725 -16.528 15.944 1.00 59.50 113 SER A O 1
ATOM 916 N N . SER A 1 114 ? 3.876 -17.774 16.255 1.00 61.62 114 SER A N 1
ATOM 917 C CA . SER A 1 114 ? 3.181 -16.814 17.124 1.00 61.62 114 SER A CA 1
ATOM 918 C C . SER A 1 114 ? 3.824 -16.763 18.513 1.00 61.62 114 SER A C 1
ATOM 920 O O . SER A 1 114 ? 3.823 -17.770 19.223 1.00 61.62 114 SER A O 1
ATOM 922 N N . ARG A 1 115 ? 4.362 -15.604 18.910 1.00 68.62 115 ARG A N 1
ATOM 923 C CA . ARG A 1 115 ? 4.932 -15.387 20.254 1.00 68.62 115 ARG A CA 1
ATOM 924 C C . ARG A 1 115 ? 3.860 -15.020 21.278 1.00 68.62 115 ARG A C 1
ATOM 926 O O . ARG A 1 115 ? 3.974 -15.403 22.437 1.00 68.62 115 ARG A O 1
ATOM 933 N N . GLU A 1 116 ? 2.830 -14.305 20.835 1.00 78.44 116 GLU A N 1
ATOM 934 C CA . GLU A 1 116 ? 1.749 -13.797 21.680 1.00 78.44 116 GLU A CA 1
ATOM 935 C C . GLU A 1 116 ? 0.385 -14.138 21.080 1.00 78.44 116 GLU A C 1
ATOM 937 O O . GLU A 1 116 ? 0.183 -14.063 19.865 1.00 78.44 116 GLU A O 1
ATOM 942 N N . ILE A 1 117 ? -0.553 -14.509 21.952 1.00 88.06 117 ILE A N 1
ATOM 943 C CA . ILE A 1 117 ? -1.970 -14.684 21.616 1.00 88.06 117 ILE A CA 1
ATOM 944 C C . ILE A 1 117 ? -2.604 -13.331 21.268 1.00 88.06 117 ILE A C 1
ATOM 946 O O . ILE A 1 117 ? -2.119 -12.285 21.703 1.00 88.06 117 ILE A O 1
ATOM 950 N N . SER A 1 118 ? -3.684 -13.320 20.488 1.00 92.88 118 SER A N 1
ATOM 951 C CA . SER A 1 118 ? -4.410 -12.072 20.220 1.00 92.88 118 SER A CA 1
ATOM 952 C C . SER A 1 118 ? -5.120 -11.569 21.483 1.00 92.88 118 SER A C 1
ATOM 954 O O . SER A 1 118 ? -5.437 -12.355 22.383 1.00 92.88 118 SER A O 1
ATOM 956 N N . VAL A 1 119 ? -5.396 -10.263 21.553 1.00 94.06 119 VAL A N 1
ATOM 957 C CA . VAL A 1 119 ? -6.157 -9.668 22.671 1.00 94.06 119 VAL A CA 1
ATOM 958 C C . VAL A 1 119 ? -7.534 -10.317 22.788 1.00 94.06 119 VAL A C 1
ATOM 960 O O . VAL A 1 119 ? -7.985 -10.642 23.886 1.00 94.06 119 VAL A O 1
ATOM 963 N N . GLU A 1 120 ? -8.178 -10.579 21.649 1.00 95.94 120 GLU A N 1
ATOM 964 C CA . GLU A 1 120 ? -9.456 -11.281 21.588 1.00 95.94 120 GLU A CA 1
ATOM 965 C C . GLU A 1 120 ? -9.387 -12.658 22.273 1.00 95.94 120 GLU A C 1
ATOM 967 O O . GLU A 1 120 ? -10.262 -13.005 23.069 1.00 95.94 120 GLU A O 1
ATOM 972 N N . GLN A 1 121 ? -8.347 -13.449 21.992 1.00 94.19 121 GLN A N 1
ATOM 973 C CA . GLN A 1 121 ? -8.171 -14.781 22.576 1.00 94.19 121 GLN A CA 1
ATOM 974 C C . GLN A 1 121 ? -7.836 -14.727 24.066 1.00 94.19 121 GLN A C 1
ATOM 976 O O . GLN A 1 121 ? -8.337 -15.550 24.834 1.00 94.19 121 GLN A O 1
ATOM 981 N N . GLU A 1 122 ? -7.020 -13.758 24.476 1.00 95.12 122 GLU A N 1
ATOM 982 C CA . GLU A 1 122 ? -6.666 -13.530 25.877 1.00 95.12 122 GLU A CA 1
ATOM 983 C C . GLU A 1 122 ? -7.913 -13.202 26.712 1.00 95.12 122 GLU A C 1
ATOM 985 O O . GLU A 1 122 ? -8.163 -13.845 27.734 1.00 95.12 122 GLU A O 1
ATOM 990 N N . LEU A 1 123 ? -8.766 -12.304 26.205 1.00 96.06 123 LEU A N 1
ATOM 991 C CA . LEU A 1 123 ? -10.057 -11.971 26.807 1.00 96.06 123 LEU A CA 1
ATOM 992 C C . LEU A 1 123 ? -11.011 -13.169 26.829 1.00 96.06 123 LEU A C 1
ATOM 994 O O . LEU A 1 123 ? -11.593 -13.463 27.872 1.00 96.06 123 LEU A O 1
ATOM 998 N N . LYS A 1 124 ? -11.155 -13.892 25.708 1.00 96.75 124 LYS A N 1
ATOM 999 C CA . LYS A 1 124 ? -12.010 -15.090 25.631 1.00 96.75 124 LYS A CA 1
ATOM 1000 C C . LYS A 1 124 ? -11.620 -16.118 26.686 1.00 96.75 124 LYS A C 1
ATOM 1002 O O . LYS A 1 124 ? -12.490 -16.590 27.413 1.00 96.75 124 LYS A O 1
ATOM 1007 N N . ARG A 1 125 ? -10.324 -16.433 26.788 1.00 96.00 125 ARG A N 1
ATOM 1008 C CA . ARG A 1 125 ? -9.815 -17.424 27.740 1.00 96.00 125 ARG A CA 1
ATOM 1009 C C . ARG A 1 125 ? -10.008 -16.958 29.176 1.00 96.00 125 ARG A C 1
ATOM 1011 O O . ARG A 1 125 ? -10.533 -17.716 29.981 1.00 96.00 125 ARG A O 1
ATOM 1018 N N . GLY A 1 126 ? -9.626 -15.720 29.488 1.00 96.12 126 GLY A N 1
ATOM 1019 C CA . GLY A 1 126 ? -9.743 -15.185 30.843 1.00 96.12 126 GLY A CA 1
ATOM 1020 C C . GLY A 1 126 ? -11.188 -15.136 31.336 1.00 96.12 126 GLY A C 1
ATOM 1021 O O . GLY A 1 126 ? -11.481 -15.620 32.427 1.00 96.12 126 GLY A O 1
ATOM 1022 N N . ILE A 1 127 ? -12.108 -14.633 30.507 1.00 96.38 127 ILE A N 1
ATOM 1023 C CA . ILE A 1 127 ? -13.540 -14.583 30.833 1.00 96.38 127 ILE A CA 1
ATOM 1024 C C . ILE A 1 127 ? -14.115 -15.996 30.986 1.00 96.38 127 ILE A C 1
ATOM 1026 O O . ILE A 1 127 ? -14.878 -16.249 31.919 1.00 96.38 127 ILE A O 1
ATOM 1030 N N . GLN A 1 128 ? -13.745 -16.924 30.098 1.00 97.00 128 GLN A N 1
ATOM 1031 C CA . GLN A 1 128 ? -14.189 -18.312 30.184 1.00 97.00 128 GLN A CA 1
ATOM 1032 C C . GLN A 1 128 ? -13.757 -18.959 31.505 1.00 97.00 128 GLN A C 1
ATOM 1034 O O . GLN A 1 128 ? -14.605 -19.482 32.228 1.00 97.00 128 GLN A O 1
ATOM 1039 N N . THR A 1 129 ? -12.469 -18.868 31.843 1.00 96.81 129 THR A N 1
ATOM 1040 C CA . THR A 1 129 ? -11.919 -19.424 33.085 1.00 96.81 129 THR A CA 1
ATOM 1041 C C . THR A 1 129 ? -12.597 -18.818 34.312 1.00 96.81 129 THR A C 1
ATOM 1043 O O . THR A 1 129 ? -13.050 -19.560 35.179 1.00 96.81 129 THR A O 1
ATOM 1046 N N . ALA A 1 130 ? -12.767 -17.493 34.360 1.00 96.06 130 ALA A N 1
ATOM 1047 C CA . ALA A 1 130 ? -13.406 -16.826 35.493 1.00 96.06 130 ALA A CA 1
ATOM 1048 C C . ALA A 1 130 ? -14.855 -17.296 35.721 1.00 96.06 130 ALA A C 1
ATOM 1050 O O . ALA A 1 130 ? -15.279 -17.484 36.865 1.00 96.06 130 ALA A O 1
ATOM 1051 N N . LEU A 1 131 ? -15.622 -17.514 34.647 1.00 94.75 131 LEU A N 1
ATOM 1052 C CA . LEU A 1 131 ? -17.008 -17.975 34.750 1.00 94.75 131 LEU A CA 1
ATOM 1053 C C . LEU A 1 131 ? -17.120 -19.462 35.125 1.00 94.75 131 LEU A C 1
ATOM 1055 O O . LEU A 1 131 ? -17.976 -19.827 35.936 1.00 94.75 131 LEU A O 1
ATOM 1059 N N . GLU A 1 132 ? -16.251 -20.314 34.581 1.00 94.44 132 GLU A N 1
ATOM 1060 C CA . GLU A 1 132 ? -16.189 -21.745 34.911 1.00 94.44 132 GLU A CA 1
ATOM 1061 C C . GLU A 1 132 ? -15.745 -21.976 36.367 1.00 94.44 132 GLU A C 1
ATOM 1063 O O . GLU A 1 132 ? -16.325 -22.793 37.095 1.00 94.44 132 GLU A O 1
ATOM 1068 N N . GLU A 1 133 ? -14.743 -21.229 36.832 1.00 94.31 133 GLU A N 1
ATOM 1069 C CA . GLU A 1 133 ? -14.216 -21.356 38.189 1.00 94.31 133 GLU A CA 1
ATOM 1070 C C . GLU A 1 133 ? -15.218 -20.860 39.230 1.00 94.31 133 GLU A C 1
ATOM 1072 O O . GLU A 1 133 ? -15.551 -21.616 40.151 1.00 94.31 133 GLU A O 1
ATOM 1077 N N . ARG A 1 134 ? -15.739 -19.638 39.052 1.00 92.81 134 ARG A N 1
ATOM 1078 C CA . ARG A 1 134 ? -16.596 -18.967 40.038 1.00 92.81 134 ARG A CA 1
ATOM 1079 C C . ARG A 1 134 ? -18.028 -19.491 40.056 1.00 92.81 134 ARG A C 1
ATOM 1081 O O . ARG A 1 134 ? -18.604 -19.602 41.130 1.00 92.81 134 ARG A O 1
ATOM 1088 N N . PHE A 1 135 ? -18.596 -19.819 38.895 1.00 91.19 135 PHE A N 1
ATOM 1089 C CA . PHE A 1 135 ? -20.011 -20.192 38.781 1.00 91.19 135 PHE A CA 1
ATOM 1090 C C . PHE A 1 135 ? -20.232 -21.642 38.335 1.00 91.19 135 PHE A C 1
ATOM 1092 O O . PHE A 1 135 ? -21.363 -22.114 38.344 1.00 91.19 135 PHE A O 1
ATOM 1099 N N . GLY A 1 136 ? -19.194 -22.369 37.905 1.00 91.25 136 GLY A N 1
ATOM 1100 C CA . GLY A 1 136 ? -19.381 -23.702 37.310 1.00 91.25 136 GLY A CA 1
ATOM 1101 C C . GLY A 1 136 ? -20.143 -23.673 35.985 1.00 91.25 136 GLY A C 1
ATOM 1102 O O . GLY A 1 136 ? -20.674 -24.695 35.550 1.00 91.25 136 GLY A O 1
ATOM 1103 N N . ALA A 1 137 ? -20.232 -22.499 35.358 1.00 91.69 137 ALA A N 1
ATOM 1104 C CA . ALA A 1 137 ? -20.942 -22.318 34.108 1.00 91.69 137 ALA A CA 1
ATOM 1105 C C . ALA A 1 137 ? -20.101 -22.873 32.958 1.00 91.69 137 ALA A C 1
ATOM 1107 O O . ALA A 1 137 ? -18.935 -22.526 32.818 1.00 91.69 137 ALA A O 1
ATOM 1108 N N . LYS A 1 138 ? -20.700 -23.678 32.082 1.00 93.69 138 LYS A N 1
ATOM 1109 C CA . LYS A 1 138 ? -20.081 -24.075 30.820 1.00 93.69 138 LYS A CA 1
ATOM 1110 C C . LYS A 1 138 ? -20.270 -22.959 29.807 1.00 93.69 138 LYS A C 1
ATOM 1112 O O . LYS A 1 138 ? -21.380 -22.735 29.310 1.00 93.69 138 LYS A O 1
ATOM 1117 N N . VAL A 1 139 ? -19.190 -22.255 29.504 1.00 94.06 139 VAL A N 1
ATOM 1118 C CA . VAL A 1 139 ? -19.221 -21.132 28.570 1.00 94.06 139 VAL A CA 1
ATOM 1119 C C . VAL A 1 139 ? -19.278 -21.668 27.143 1.00 94.06 139 VAL A C 1
ATOM 1121 O O . VAL A 1 139 ? -18.408 -22.404 26.692 1.00 94.06 139 VAL A O 1
ATOM 1124 N N . LEU A 1 140 ? -20.349 -21.328 26.429 1.00 93.56 140 LEU A N 1
ATOM 1125 C CA . LEU A 1 140 ? -20.574 -21.750 25.047 1.00 93.56 140 LEU A CA 1
ATOM 1126 C C . LEU A 1 140 ? -19.852 -20.826 24.067 1.00 93.56 140 LEU A C 1
ATOM 1128 O O . LEU A 1 140 ? -19.332 -21.278 23.050 1.00 93.56 140 LEU A O 1
ATOM 1132 N N . ARG A 1 141 ? -19.872 -19.518 24.346 1.00 94.94 141 ARG A N 1
ATOM 1133 C CA . ARG A 1 141 ? -19.295 -18.499 23.470 1.00 94.94 141 ARG A CA 1
ATOM 1134 C C . ARG A 1 141 ? -18.960 -17.237 24.256 1.00 94.94 141 ARG A C 1
ATOM 1136 O O . ARG A 1 141 ? -19.790 -16.760 25.022 1.00 94.94 141 ARG A O 1
ATOM 1143 N N . VAL A 1 142 ? -17.789 -16.670 23.987 1.00 95.75 142 VAL A N 1
ATOM 1144 C CA . VAL A 1 142 ? -17.395 -15.316 24.400 1.00 95.75 142 VAL A CA 1
ATOM 1145 C C . VAL A 1 142 ? -17.020 -14.548 23.140 1.00 95.75 142 VAL A C 1
ATOM 1147 O O . VAL A 1 142 ? -16.227 -15.037 22.333 1.00 95.75 142 VAL A O 1
ATOM 1150 N N . VAL A 1 143 ? -17.609 -13.372 22.942 1.00 95.88 143 VAL A N 1
ATOM 1151 C CA . VAL A 1 143 ? -17.311 -12.484 21.813 1.00 95.88 143 VAL A CA 1
ATOM 1152 C C . VAL A 1 143 ? -16.979 -11.101 22.364 1.00 95.88 143 VAL A C 1
ATOM 1154 O O . VAL A 1 143 ? -17.897 -10.341 22.672 1.00 95.88 143 VAL A O 1
ATOM 1157 N N . PRO A 1 144 ? -15.689 -10.780 22.537 1.00 94.94 144 PRO A N 1
ATOM 1158 C CA . PRO A 1 144 ? -15.267 -9.422 22.827 1.00 94.94 144 PRO A CA 1
ATOM 1159 C C . PRO A 1 144 ? -15.216 -8.633 21.508 1.00 94.94 144 PRO A C 1
ATOM 1161 O O . PRO A 1 144 ? -14.655 -9.103 20.520 1.00 94.94 144 PRO A O 1
ATOM 1164 N N . ILE A 1 145 ? -15.841 -7.458 21.483 1.00 93.81 145 ILE A N 1
ATOM 1165 C CA . ILE A 1 145 ? -15.971 -6.600 20.301 1.00 93.81 145 ILE A CA 1
ATOM 1166 C C . ILE A 1 145 ? -15.413 -5.218 20.661 1.00 93.81 145 ILE A C 1
ATOM 1168 O O . ILE A 1 145 ? -16.049 -4.511 21.456 1.00 93.81 145 ILE A O 1
ATOM 1172 N N . PRO A 1 146 ? -14.246 -4.820 20.120 1.00 93.06 146 PRO A N 1
ATOM 1173 C CA . PRO A 1 146 ? -13.717 -3.482 20.322 1.00 93.06 146 PRO A CA 1
ATOM 1174 C C . PRO A 1 146 ? -14.697 -2.494 19.695 1.00 93.06 146 PRO A C 1
ATOM 1176 O O . PRO A 1 146 ? -15.173 -2.698 18.577 1.00 93.06 146 PRO A O 1
ATOM 1179 N N . GLN A 1 147 ? -15.053 -1.464 20.450 1.00 91.00 147 GLN A N 1
ATOM 1180 C CA . GLN A 1 147 ? -15.945 -0.427 19.957 1.00 91.00 147 GLN A CA 1
ATOM 1181 C C . GLN A 1 147 ? -15.158 0.595 19.157 1.00 91.00 147 GLN A C 1
ATOM 1183 O O . GLN A 1 147 ? -14.000 0.886 19.464 1.00 91.00 147 GLN A O 1
ATOM 1188 N N . GLN A 1 148 ? -15.816 1.142 18.142 1.00 83.38 148 GLN A N 1
ATOM 1189 C CA . GLN A 1 148 ? -15.252 2.220 17.356 1.00 83.38 148 GLN A CA 1
ATOM 1190 C C . GLN A 1 148 ? -15.137 3.463 18.241 1.00 83.38 148 GLN A C 1
ATOM 1192 O O . GLN A 1 148 ? -16.099 3.872 18.890 1.00 83.38 148 GLN A O 1
ATOM 1197 N N . THR A 1 149 ? -13.942 4.033 18.296 1.00 84.75 149 THR A N 1
ATOM 1198 C CA . THR A 1 149 ? -13.669 5.297 18.979 1.00 84.75 149 THR A CA 1
ATOM 1199 C C . THR A 1 149 ? -13.162 6.305 17.959 1.00 84.75 149 THR A C 1
ATOM 1201 O O . THR A 1 149 ? -12.599 5.914 16.936 1.00 84.75 149 THR A O 1
ATOM 1204 N N . ASP A 1 150 ? -13.280 7.597 18.268 1.00 83.56 150 ASP A N 1
ATOM 1205 C CA . ASP A 1 150 ? -12.829 8.677 17.379 1.00 83.56 150 ASP A CA 1
ATOM 1206 C C . ASP A 1 150 ? -11.373 8.495 16.911 1.00 83.56 150 ASP A C 1
ATOM 1208 O O . ASP A 1 150 ? -11.027 8.825 15.780 1.00 83.56 150 ASP A O 1
ATOM 1212 N N . ILE A 1 151 ? -10.512 7.944 17.777 1.00 86.19 151 ILE A N 1
ATOM 1213 C CA . ILE A 1 151 ? -9.102 7.688 17.463 1.00 86.19 151 ILE A CA 1
ATOM 1214 C C . ILE A 1 151 ? -8.919 6.501 16.502 1.00 86.19 151 ILE A C 1
ATOM 1216 O O . ILE A 1 151 ? -8.042 6.553 15.641 1.00 86.19 151 ILE A O 1
ATOM 1220 N N . ILE A 1 152 ? -9.754 5.455 16.603 1.00 84.75 152 ILE A N 1
ATOM 1221 C CA . ILE A 1 152 ? -9.761 4.342 15.638 1.00 84.75 152 ILE A CA 1
ATOM 1222 C C . ILE A 1 152 ? -10.281 4.838 14.292 1.00 84.75 152 ILE A C 1
ATOM 1224 O O . ILE A 1 152 ? -9.668 4.547 13.268 1.00 84.75 152 ILE A O 1
ATOM 1228 N N . ASP A 1 153 ? -11.379 5.597 14.292 1.00 85.88 153 ASP A N 1
ATOM 1229 C CA . ASP A 1 153 ? -11.946 6.185 13.077 1.00 85.88 153 ASP A CA 1
ATOM 1230 C C . ASP A 1 153 ? -10.913 7.045 12.352 1.00 85.88 153 ASP A C 1
ATOM 1232 O O . ASP A 1 153 ? -10.708 6.904 11.144 1.00 85.88 153 ASP A O 1
ATOM 1236 N N . TYR A 1 154 ? -10.222 7.902 13.103 1.00 88.12 154 TYR A N 1
ATOM 1237 C CA . TYR A 1 154 ? -9.138 8.732 12.599 1.00 88.12 154 TYR A CA 1
ATOM 1238 C C . TYR A 1 154 ? -8.009 7.895 11.981 1.00 88.12 154 TYR A C 1
ATOM 1240 O O . TYR A 1 154 ? -7.620 8.125 10.835 1.00 88.12 154 TYR A O 1
ATOM 1248 N N . LEU A 1 155 ? -7.529 6.871 12.692 1.00 89.19 155 LEU A N 1
ATOM 1249 C CA . LEU A 1 155 ? -6.449 6.011 12.212 1.00 89.19 155 LEU A CA 1
ATOM 1250 C C . LEU A 1 155 ? -6.841 5.197 10.971 1.00 89.19 155 LEU A C 1
ATOM 1252 O O . LEU A 1 155 ? -6.069 5.115 10.019 1.00 89.19 155 LEU A O 1
ATOM 1256 N N . GLN A 1 156 ? -8.042 4.617 10.949 1.00 89.19 156 GLN A N 1
ATOM 1257 C CA . GLN A 1 156 ? -8.535 3.843 9.807 1.00 89.19 156 GLN A CA 1
ATOM 1258 C C . GLN A 1 156 ? -8.678 4.711 8.557 1.00 89.19 156 GLN A C 1
ATOM 1260 O O . GLN A 1 156 ? -8.322 4.270 7.462 1.00 89.19 156 GLN A O 1
ATOM 1265 N N . ARG A 1 157 ? -9.151 5.955 8.709 1.00 88.69 157 ARG A N 1
ATOM 1266 C CA . ARG A 1 157 ? -9.213 6.914 7.598 1.00 88.69 157 ARG A CA 1
ATOM 1267 C C . ARG A 1 157 ? -7.821 7.260 7.092 1.00 88.69 157 ARG A C 1
ATOM 1269 O O . ARG A 1 157 ? -7.579 7.116 5.897 1.00 88.69 157 ARG A O 1
ATOM 1276 N N . LEU A 1 158 ? -6.887 7.587 7.986 1.00 90.62 158 LEU A N 1
ATOM 1277 C CA . LEU A 1 158 ? -5.486 7.825 7.628 1.00 90.62 158 LEU A CA 1
ATOM 1278 C C . LEU A 1 158 ? -4.862 6.658 6.851 1.00 90.62 158 LEU A C 1
ATOM 1280 O O . LEU A 1 158 ? -4.223 6.865 5.822 1.00 90.62 158 LEU A O 1
ATOM 1284 N N . MET A 1 159 ? -5.077 5.423 7.307 1.00 90.75 159 MET A N 1
ATOM 1285 C CA . MET A 1 159 ? -4.587 4.216 6.630 1.00 90.75 159 MET A CA 1
ATOM 1286 C C . MET A 1 159 ? -5.269 3.960 5.276 1.00 90.75 159 MET A C 1
ATOM 1288 O O . MET A 1 159 ? -4.705 3.285 4.408 1.00 90.75 159 MET A O 1
ATOM 1292 N N . GLY A 1 160 ? -6.490 4.465 5.090 1.00 90.56 160 GLY A N 1
ATOM 1293 C CA . GLY A 1 160 ? -7.227 4.416 3.829 1.00 90.56 160 GLY A CA 1
ATOM 1294 C C . GLY A 1 160 ? -6.750 5.446 2.801 1.00 90.56 160 GLY A C 1
ATOM 1295 O O . GLY A 1 160 ? -6.927 5.230 1.601 1.00 90.56 160 GLY A O 1
ATOM 1296 N N . MET A 1 161 ? -6.119 6.532 3.248 1.00 90.94 161 MET A N 1
ATOM 1297 C CA . MET A 1 161 ? -5.651 7.618 2.390 1.00 90.94 161 MET A CA 1
ATOM 1298 C C . MET A 1 161 ? -4.275 7.320 1.780 1.00 90.94 161 MET A C 1
ATOM 1300 O O . MET A 1 161 ? -3.420 6.651 2.363 1.00 90.94 161 MET A O 1
ATOM 1304 N N . VAL A 1 162 ? -4.057 7.851 0.577 1.00 93.38 162 VAL A N 1
ATOM 1305 C CA . VAL A 1 162 ? -2.753 7.862 -0.093 1.00 93.38 162 VAL A CA 1
ATOM 1306 C C . VAL A 1 162 ? -2.373 9.315 -0.313 1.00 93.38 162 VAL A C 1
ATOM 1308 O O . VAL A 1 162 ? -3.083 10.052 -0.995 1.00 93.38 162 VAL A O 1
ATOM 1311 N N . GLY A 1 163 ? -1.267 9.72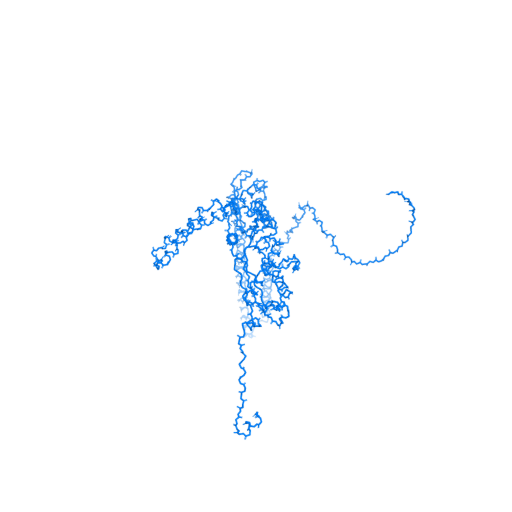9 0.293 1.00 93.38 163 GLY A N 1
ATOM 1312 C CA . GLY A 1 163 ? -0.709 11.058 0.094 1.00 93.38 163 GLY A CA 1
ATOM 1313 C C . GLY A 1 163 ? 0.297 11.051 -1.040 1.00 93.38 163 GLY A C 1
ATOM 1314 O O . GLY A 1 163 ? 0.838 10.009 -1.400 1.00 93.38 163 GLY A O 1
ATOM 1315 N N . SER A 1 164 ? 0.587 12.230 -1.575 1.00 94.88 164 SER A N 1
ATOM 1316 C CA . SER A 1 164 ? 1.706 12.430 -2.492 1.00 94.88 164 SER A CA 1
ATOM 1317 C C . SER A 1 164 ? 2.536 13.613 -2.030 1.00 94.88 164 SER A C 1
ATOM 1319 O O . SER A 1 164 ? 2.005 14.590 -1.499 1.00 94.88 164 SER A O 1
ATOM 1321 N N . PHE A 1 165 ? 3.844 13.521 -2.224 1.00 95.94 165 PHE A N 1
ATOM 1322 C CA . PHE A 1 165 ? 4.788 14.567 -1.864 1.00 95.94 165 PHE A CA 1
ATOM 1323 C C . PHE A 1 165 ? 5.636 14.958 -3.069 1.00 95.94 165 PHE A C 1
ATOM 1325 O O . PHE A 1 165 ? 5.846 14.159 -3.989 1.00 95.94 165 PHE A O 1
ATOM 1332 N N . LYS A 1 166 ? 6.113 16.203 -3.069 1.00 96.19 166 LYS A N 1
ATOM 1333 C CA . LYS A 1 166 ? 7.007 16.734 -4.097 1.00 96.19 166 LYS A CA 1
ATOM 1334 C C . LYS A 1 166 ? 8.183 17.446 -3.447 1.00 96.19 166 LYS A C 1
ATOM 1336 O O . LYS A 1 166 ? 8.008 18.319 -2.605 1.00 96.19 166 LYS A O 1
ATOM 1341 N N . CYS A 1 167 ? 9.388 17.102 -3.880 1.00 94.06 167 CYS A N 1
ATOM 1342 C CA . CYS A 1 167 ? 10.613 17.758 -3.437 1.00 94.06 167 CYS A CA 1
ATOM 1343 C C . CYS A 1 167 ? 11.344 18.347 -4.639 1.00 94.06 167 CYS A C 1
ATOM 1345 O O . CYS A 1 167 ? 11.466 17.701 -5.680 1.00 94.06 167 CYS A O 1
ATOM 1347 N N . GLU A 1 168 ? 11.862 19.562 -4.486 1.00 93.25 168 GLU A N 1
ATOM 1348 C CA . GLU A 1 168 ? 12.689 20.219 -5.495 1.00 93.25 168 GLU A CA 1
ATOM 1349 C C . GLU A 1 168 ? 14.075 20.475 -4.913 1.00 93.25 168 GLU A C 1
A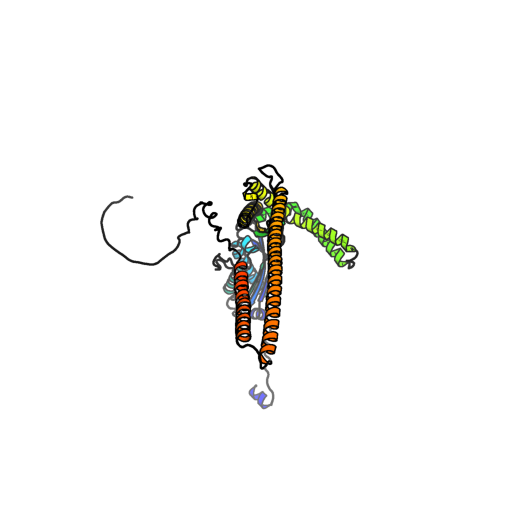TOM 1351 O O . GLU A 1 168 ? 14.222 21.206 -3.934 1.00 93.25 168 GLU A O 1
ATOM 1356 N N . VAL A 1 169 ? 15.083 19.854 -5.522 1.00 91.31 169 VAL A N 1
ATOM 1357 C CA . VAL A 1 169 ? 16.469 19.900 -5.058 1.00 91.31 169 VAL A CA 1
ATOM 1358 C C . VAL A 1 169 ? 17.270 20.774 -6.023 1.00 91.31 169 VAL A C 1
ATOM 1360 O O . VAL A 1 169 ? 17.325 20.458 -7.215 1.00 91.31 169 VAL A O 1
ATOM 1363 N N . PRO A 1 170 ? 17.886 21.876 -5.566 1.00 87.81 170 PRO A N 1
ATOM 1364 C CA . PRO A 1 170 ? 18.707 22.722 -6.421 1.00 87.81 170 PRO A CA 1
ATOM 1365 C C . PRO A 1 170 ? 19.945 21.960 -6.915 1.00 87.81 170 PRO A C 1
ATOM 1367 O O . PRO A 1 170 ? 20.557 21.196 -6.171 1.00 87.81 170 PRO A O 1
ATOM 1370 N N . SER A 1 171 ? 20.335 22.180 -8.172 1.00 79.94 171 SER A N 1
ATOM 1371 C CA . SER A 1 171 ? 21.555 21.580 -8.723 1.00 79.94 171 SER A CA 1
ATOM 1372 C C . SER A 1 171 ? 22.803 22.255 -8.146 1.00 79.94 171 SER A C 1
ATOM 1374 O O . SER A 1 171 ? 22.975 23.466 -8.294 1.00 79.94 171 SER A O 1
ATOM 1376 N N . LEU A 1 172 ? 23.709 21.470 -7.553 1.00 73.94 172 LEU A N 1
ATOM 1377 C CA . LEU A 1 172 ? 24.988 21.960 -7.015 1.00 73.94 172 LEU A CA 1
ATOM 1378 C C . LEU A 1 172 ? 25.904 22.554 -8.096 1.00 73.94 172 LEU A C 1
ATOM 1380 O O . LEU A 1 172 ? 26.694 23.451 -7.817 1.00 73.94 172 LEU A O 1
ATOM 1384 N N . THR A 1 173 ? 25.793 22.080 -9.338 1.00 74.75 173 THR A N 1
ATOM 1385 C CA . THR A 1 173 ? 26.629 22.520 -10.468 1.00 74.75 173 THR A CA 1
ATOM 1386 C C . THR A 1 173 ? 26.072 23.742 -11.202 1.00 74.75 173 THR A C 1
ATOM 1388 O O . THR A 1 173 ? 26.648 24.168 -12.201 1.00 74.75 173 THR A O 1
ATOM 1391 N N . GLY A 1 174 ? 24.972 24.324 -10.709 1.00 73.31 174 GLY A N 1
ATOM 1392 C CA . GLY A 1 174 ? 24.204 25.333 -11.432 1.00 73.31 174 GLY A CA 1
ATOM 1393 C C . GLY A 1 174 ? 23.379 24.681 -12.545 1.00 73.31 174 GLY A C 1
ATOM 1394 O O . GLY A 1 174 ? 23.894 23.978 -13.408 1.00 73.31 174 GLY A O 1
ATOM 1395 N N . GLY A 1 175 ? 22.062 24.857 -12.508 1.00 82.44 175 GLY A N 1
ATOM 1396 C CA . GLY A 1 175 ? 21.154 24.214 -13.455 1.00 82.44 175 GLY A CA 1
ATOM 1397 C C . GLY A 1 175 ? 19.724 24.1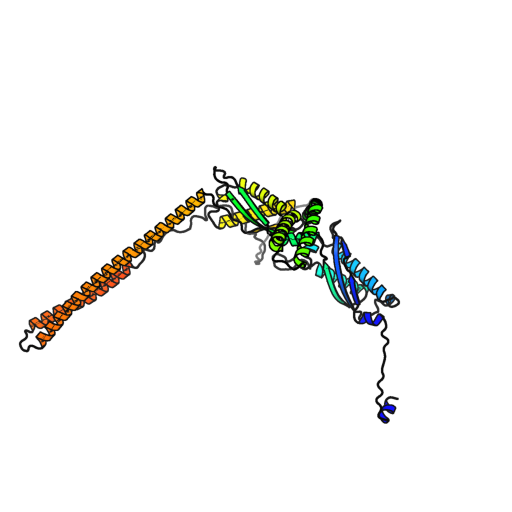72 -12.939 1.00 82.44 175 GLY A C 1
ATOM 1398 O O . GLY A 1 175 ? 19.412 24.737 -11.891 1.00 82.44 175 GLY A O 1
ATOM 1399 N N . GLU A 1 176 ? 18.851 23.499 -13.685 1.00 87.38 176 GLU A N 1
ATOM 1400 C CA . GLU A 1 176 ? 17.464 23.299 -13.269 1.00 87.38 176 GLU A CA 1
ATOM 1401 C C . GLU A 1 176 ? 17.385 22.398 -12.027 1.00 87.38 176 GLU A C 1
ATOM 1403 O O . GLU A 1 176 ? 18.163 21.443 -11.915 1.00 87.38 176 GLU A O 1
ATOM 1408 N N . PRO A 1 177 ? 16.458 22.678 -11.094 1.00 90.38 177 PRO A N 1
ATOM 1409 C CA . PRO A 1 177 ? 16.272 21.840 -9.923 1.00 90.38 177 PRO A CA 1
ATOM 1410 C C . PRO A 1 177 ? 15.781 20.449 -10.329 1.00 90.38 177 PRO A C 1
ATOM 1412 O O . PRO A 1 177 ? 14.945 20.293 -11.224 1.00 90.38 177 PRO A O 1
ATOM 1415 N N . VAL A 1 178 ? 16.282 19.432 -9.637 1.00 90.94 178 VAL A N 1
ATOM 1416 C CA . VAL A 1 178 ? 15.820 18.056 -9.794 1.00 90.94 178 VAL A CA 1
ATOM 1417 C C . VAL A 1 178 ? 14.535 17.894 -8.995 1.00 90.94 178 VAL A C 1
ATOM 1419 O O . VAL A 1 178 ? 14.513 18.144 -7.788 1.00 90.94 178 VAL A O 1
ATOM 1422 N N . LYS A 1 179 ? 13.462 17.472 -9.666 1.00 93.88 179 LYS A N 1
ATOM 1423 C CA . LYS A 1 179 ? 12.157 17.271 -9.035 1.00 93.88 179 LYS A CA 1
ATOM 1424 C C . LYS A 1 179 ? 11.937 15.799 -8.727 1.00 93.88 179 LYS A C 1
ATOM 1426 O O . LYS A 1 179 ? 12.055 14.953 -9.615 1.00 93.88 179 LYS A O 1
ATOM 1431 N N . PHE A 1 180 ? 11.592 15.524 -7.479 1.00 94.06 180 PHE A N 1
ATOM 1432 C CA . PHE A 1 180 ? 11.193 14.217 -6.981 1.00 94.06 180 PHE A CA 1
ATOM 1433 C C . PHE A 1 180 ? 9.712 14.243 -6.640 1.00 94.06 180 PHE A C 1
ATOM 1435 O O . PHE A 1 180 ? 9.225 15.210 -6.053 1.00 94.06 180 PHE A O 1
ATOM 1442 N N . GLN A 1 181 ? 9.012 13.172 -6.983 1.00 96.00 181 GLN A N 1
ATOM 1443 C CA . GLN A 1 181 ? 7.634 12.950 -6.584 1.00 96.00 181 GLN A CA 1
ATOM 1444 C C . GLN A 1 181 ? 7.483 11.509 -6.115 1.00 96.00 181 GLN A C 1
ATOM 1446 O O . GLN A 1 181 ? 8.013 10.595 -6.741 1.00 96.00 181 GLN A O 1
ATOM 1451 N N . GLY A 1 182 ? 6.749 11.302 -5.032 1.00 96.00 182 GLY A N 1
ATOM 1452 C CA . GLY A 1 182 ? 6.398 9.971 -4.560 1.00 96.00 182 GLY A CA 1
ATOM 1453 C C . GLY A 1 182 ? 5.036 9.975 -3.894 1.00 96.00 182 GLY A C 1
ATOM 1454 O O . GLY A 1 182 ? 4.542 11.022 -3.468 1.00 96.00 182 GLY A O 1
ATOM 1455 N N . ASP A 1 183 ? 4.454 8.790 -3.793 1.00 96.88 183 ASP A N 1
ATOM 1456 C CA . ASP A 1 183 ? 3.234 8.554 -3.038 1.00 96.88 183 ASP A CA 1
ATOM 1457 C C . ASP A 1 183 ? 3.601 7.940 -1.690 1.00 96.88 183 ASP A C 1
ATOM 1459 O O . ASP A 1 183 ? 4.593 7.223 -1.574 1.00 96.88 183 ASP A O 1
ATOM 1463 N N . PHE A 1 184 ? 2.817 8.187 -0.650 1.00 96.56 184 PHE A N 1
ATOM 1464 C CA . PHE A 1 184 ? 3.013 7.554 0.646 1.00 96.56 184 PHE A CA 1
ATOM 1465 C C . PHE A 1 184 ? 1.696 7.054 1.218 1.00 96.56 184 PHE A C 1
ATOM 1467 O O . PHE A 1 184 ? 0.627 7.622 0.988 1.00 96.56 184 PHE A O 1
ATOM 1474 N N . LYS A 1 185 ? 1.787 5.963 1.974 1.00 96.31 185 LYS A N 1
ATOM 1475 C CA . LYS A 1 185 ? 0.660 5.353 2.669 1.00 96.31 185 LYS A CA 1
ATOM 1476 C C . LYS A 1 185 ? 1.015 5.121 4.129 1.00 96.31 185 LYS A C 1
ATOM 1478 O O . LYS A 1 185 ? 2.109 4.641 4.428 1.00 96.31 185 LYS A O 1
ATOM 1483 N N . ILE A 1 186 ? 0.070 5.422 5.010 1.00 95.50 186 ILE A N 1
ATOM 1484 C CA . ILE A 1 186 ? 0.165 5.115 6.435 1.00 95.50 186 ILE A CA 1
ATOM 1485 C C . ILE A 1 186 ? -0.203 3.643 6.623 1.00 95.50 186 ILE A C 1
ATOM 1487 O O . ILE A 1 186 ? -1.251 3.185 6.166 1.00 95.50 186 ILE A O 1
ATOM 1491 N N . LEU A 1 187 ? 0.696 2.887 7.244 1.00 93.19 187 LEU A N 1
ATOM 1492 C CA . LEU A 1 187 ? 0.500 1.468 7.533 1.00 93.19 187 LEU A CA 1
ATOM 1493 C C . LEU A 1 187 ? -0.126 1.252 8.910 1.00 93.19 187 LEU A C 1
ATOM 1495 O O . LEU A 1 187 ? -0.813 0.257 9.117 1.00 93.19 187 LEU A O 1
ATOM 1499 N N . GLY A 1 188 ? 0.101 2.184 9.832 1.00 92.12 188 GLY A N 1
ATOM 1500 C CA . GLY A 1 188 ? -0.361 2.082 11.204 1.00 92.12 188 GLY A CA 1
ATOM 1501 C C . GLY A 1 188 ? 0.447 2.976 12.129 1.00 92.12 188 GLY A C 1
ATOM 1502 O O . GLY A 1 188 ? 0.991 3.997 11.712 1.00 92.12 188 GLY A O 1
ATOM 1503 N N . ILE A 1 189 ? 0.529 2.568 13.388 1.00 92.19 189 ILE A N 1
ATOM 1504 C CA . ILE A 1 189 ? 1.311 3.242 14.425 1.00 92.19 189 ILE A CA 1
ATOM 1505 C C . ILE A 1 189 ? 2.627 2.487 14.588 1.00 92.19 189 ILE A C 1
ATOM 1507 O O . ILE A 1 189 ? 2.628 1.259 14.677 1.00 92.19 189 ILE A O 1
ATOM 1511 N N . GLU A 1 190 ? 3.737 3.220 14.614 1.00 91.56 190 GLU A N 1
ATOM 1512 C CA . GLU A 1 190 ? 5.061 2.640 14.834 1.00 91.56 190 GLU A CA 1
ATOM 1513 C C . GLU A 1 190 ? 5.160 2.068 16.253 1.00 91.56 190 GLU A C 1
ATOM 1515 O O . GLU A 1 190 ? 4.613 2.622 17.213 1.00 91.56 190 GLU A O 1
ATOM 1520 N N . ARG A 1 191 ? 5.872 0.945 16.393 1.00 87.19 191 ARG A N 1
ATOM 1521 C CA . ARG A 1 191 ? 5.955 0.222 17.664 1.00 87.19 191 ARG A CA 1
ATOM 1522 C C . ARG A 1 191 ? 6.519 1.104 18.771 1.00 87.19 191 ARG A C 1
ATOM 1524 O O . ARG A 1 191 ? 7.632 1.613 18.669 1.00 87.19 191 ARG A O 1
ATOM 1531 N N . GLY A 1 192 ? 5.767 1.229 19.861 1.00 87.44 192 GLY A N 1
ATOM 1532 C CA . GLY A 1 192 ? 6.166 2.050 21.008 1.00 87.44 192 GLY A CA 1
ATOM 1533 C C . GLY A 1 192 ? 5.994 3.559 20.798 1.00 87.44 192 GLY A C 1
ATOM 1534 O O . GLY A 1 192 ? 6.299 4.336 21.701 1.00 87.44 192 GLY A O 1
ATOM 1535 N N . SER A 1 193 ? 5.452 3.992 19.657 1.00 92.06 193 SER A N 1
ATOM 1536 C CA . SER A 1 193 ? 5.185 5.403 19.355 1.00 92.06 193 SER A CA 1
ATOM 1537 C C . SER A 1 193 ? 3.733 5.818 19.608 1.00 92.06 193 SER A C 1
ATOM 1539 O O . SER A 1 193 ? 3.346 6.938 19.273 1.00 92.06 193 SER A O 1
ATOM 1541 N N . TRP A 1 194 ? 2.931 4.965 20.257 1.00 89.25 194 TRP A N 1
ATOM 1542 C CA . TRP A 1 194 ? 1.525 5.251 20.570 1.00 89.25 194 TRP A CA 1
ATOM 1543 C C . TRP A 1 194 ? 1.322 6.592 21.288 1.00 89.25 194 TRP A C 1
ATOM 1545 O O . TRP A 1 194 ? 0.406 7.338 20.958 1.00 89.25 194 TRP A O 1
ATOM 1555 N N . TYR A 1 195 ? 2.182 6.930 22.254 1.00 89.38 195 TYR A N 1
ATOM 1556 C CA . TYR A 1 195 ? 2.068 8.194 22.988 1.00 89.38 195 TYR A CA 1
ATOM 1557 C C . TYR A 1 195 ? 2.277 9.419 22.082 1.00 89.38 195 TYR A C 1
ATOM 1559 O O . TYR A 1 195 ? 1.567 10.414 22.214 1.00 89.38 195 TYR A O 1
ATOM 1567 N N . ILE A 1 196 ? 3.218 9.331 21.134 1.00 92.88 196 ILE A N 1
ATOM 1568 C CA . ILE A 1 196 ? 3.473 10.389 20.147 1.00 92.88 196 ILE A CA 1
ATOM 1569 C C . ILE A 1 196 ? 2.235 10.555 19.265 1.00 92.88 196 ILE A C 1
ATOM 1571 O O . ILE A 1 196 ? 1.736 11.668 19.113 1.00 92.88 196 ILE A O 1
ATOM 1575 N N . PHE A 1 197 ? 1.687 9.440 18.776 1.00 92.94 197 PHE A N 1
ATOM 1576 C CA . PHE A 1 197 ? 0.462 9.430 17.983 1.00 92.94 197 PHE A CA 1
ATOM 1577 C C . PHE A 1 197 ? -0.732 10.025 18.731 1.00 92.94 197 PHE A C 1
ATOM 1579 O O . PHE A 1 197 ? -1.425 10.887 18.197 1.00 92.94 197 PHE A O 1
ATOM 1586 N N . GLN A 1 198 ? -0.958 9.624 19.981 1.00 89.88 198 GLN A N 1
ATOM 1587 C CA . GLN A 1 198 ? -2.061 10.143 20.783 1.00 89.88 198 GLN A CA 1
ATOM 1588 C C . GLN A 1 198 ? -1.926 11.649 21.037 1.00 89.88 198 GLN A C 1
ATOM 1590 O O . GLN A 1 198 ? -2.913 12.374 20.931 1.00 89.88 198 GLN A O 1
ATOM 1595 N N . SER A 1 199 ? -0.720 12.116 21.361 1.00 90.19 199 SER A N 1
ATOM 1596 C CA . SER A 1 199 ? -0.436 13.540 21.559 1.00 90.19 199 SER A CA 1
ATOM 1597 C C . SER A 1 199 ? -0.694 14.339 20.276 1.00 90.19 199 SER A C 1
ATOM 1599 O O . SER A 1 199 ? -1.389 15.357 20.300 1.00 90.19 199 SER A O 1
ATOM 1601 N N . ALA A 1 200 ? -0.210 13.838 19.133 1.00 90.12 200 ALA A N 1
ATOM 1602 C CA . ALA A 1 200 ? -0.446 14.448 17.828 1.00 90.12 200 ALA A CA 1
ATOM 1603 C C . ALA A 1 200 ? -1.943 14.482 17.475 1.00 90.12 200 ALA A C 1
ATOM 1605 O O . ALA A 1 200 ? -2.447 15.519 17.049 1.00 90.12 200 ALA A O 1
ATOM 1606 N N . PHE A 1 201 ? -2.668 13.387 17.722 1.00 89.94 201 PHE A N 1
ATOM 1607 C CA . PHE A 1 201 ? -4.115 13.302 17.524 1.00 89.94 201 PHE A CA 1
ATOM 1608 C C . PHE A 1 201 ? -4.884 14.308 18.390 1.00 89.94 201 PHE A C 1
ATOM 1610 O O . PHE A 1 201 ? -5.792 14.965 17.892 1.00 89.94 201 PHE A O 1
ATOM 1617 N N . GLN A 1 202 ? -4.528 14.464 19.669 1.00 88.75 202 GLN A N 1
ATOM 1618 C CA . GLN A 1 202 ? -5.186 15.426 20.562 1.00 88.75 202 GLN A CA 1
ATOM 1619 C C . GLN A 1 202 ? -4.959 16.871 20.106 1.00 88.75 202 GLN A C 1
ATOM 1621 O O . GLN A 1 202 ? -5.925 17.613 19.946 1.00 88.75 202 GLN A O 1
ATOM 1626 N N . SER A 1 203 ? -3.708 17.235 19.812 1.00 87.50 203 SER A N 1
ATOM 1627 C CA . SER A 1 203 ? -3.348 18.561 19.288 1.00 87.50 203 SER A CA 1
ATOM 1628 C C . SER A 1 203 ? -4.094 18.884 17.985 1.00 87.50 203 SER A C 1
ATOM 1630 O O . SER A 1 203 ? -4.660 19.966 17.808 1.00 87.50 203 SER A O 1
ATOM 1632 N N . MET A 1 204 ? -4.166 17.906 17.081 1.00 84.81 204 MET A N 1
ATOM 1633 C CA . MET A 1 204 ? -4.891 18.037 15.823 1.00 84.81 204 MET A CA 1
ATOM 1634 C C . MET A 1 204 ? -6.397 18.206 16.054 1.00 84.81 204 MET A C 1
ATOM 1636 O O . MET A 1 204 ? -6.996 19.150 15.546 1.00 84.81 204 MET A O 1
ATOM 1640 N N . ARG A 1 205 ? -7.001 17.355 16.890 1.00 83.62 205 ARG A N 1
ATOM 1641 C CA . ARG A 1 205 ? -8.432 17.410 17.206 1.00 83.62 205 ARG A CA 1
ATOM 1642 C C . ARG A 1 205 ? -8.841 18.756 17.802 1.00 83.62 205 ARG A C 1
ATOM 1644 O O . ARG A 1 205 ? -9.889 19.281 17.439 1.00 83.62 205 ARG A O 1
ATOM 1651 N N . GLU A 1 206 ? -8.027 19.305 18.701 1.00 82.81 206 GLU A N 1
ATOM 1652 C CA . GLU A 1 206 ? -8.264 20.621 19.300 1.00 82.81 206 GLU A CA 1
ATOM 1653 C C . GLU A 1 206 ? -8.192 21.740 18.255 1.00 82.81 206 GLU A C 1
ATOM 1655 O O . GLU A 1 206 ? -9.063 22.607 18.223 1.00 82.81 206 GLU A O 1
ATOM 1660 N N . SER A 1 207 ? -7.204 21.697 17.357 1.00 79.31 207 SER A N 1
ATOM 1661 C CA . SER A 1 207 ? -7.051 22.723 16.315 1.00 79.31 207 SER A CA 1
ATOM 1662 C C . SER A 1 207 ? -8.104 22.660 15.200 1.00 79.31 207 SER A C 1
ATOM 1664 O O . SER A 1 207 ? -8.288 23.644 14.487 1.00 79.31 207 SER A O 1
ATOM 1666 N N . GLN A 1 208 ? -8.821 21.542 15.052 1.00 81.31 208 GLN A N 1
ATOM 1667 C CA . GLN A 1 208 ? -9.707 21.284 13.907 1.00 81.31 208 GLN A CA 1
ATOM 1668 C C . GLN A 1 208 ? -11.170 21.055 14.281 1.00 81.31 208 GLN A C 1
ATOM 1670 O O . GLN A 1 208 ? -11.978 20.634 13.451 1.00 81.31 208 GLN A O 1
ATOM 1675 N N . GLN A 1 209 ? -11.541 21.356 15.522 1.00 81.75 209 GLN A N 1
ATOM 1676 C CA . GLN A 1 209 ? -12.912 21.200 15.993 1.00 81.75 209 GLN A CA 1
ATOM 1677 C C . GLN A 1 209 ? -13.917 22.032 15.176 1.00 81.75 209 GLN A C 1
ATOM 1679 O O . GLN A 1 209 ? -15.028 21.572 14.922 1.00 81.75 209 GLN A O 1
ATOM 1684 N N . GLU A 1 210 ? -13.520 23.223 14.720 1.00 83.81 210 GLU A N 1
ATOM 1685 C CA . GLU A 1 210 ? -14.339 24.077 13.848 1.00 83.81 210 GLU A CA 1
ATOM 1686 C C . GLU A 1 210 ? -14.519 23.459 12.450 1.00 83.81 210 GLU A C 1
ATOM 1688 O O . GLU A 1 210 ? -15.639 23.385 11.944 1.00 83.81 210 GLU A O 1
ATOM 1693 N N . LEU A 1 211 ? -13.442 22.923 11.864 1.00 84.81 211 LEU A N 1
ATOM 1694 C CA . LEU A 1 211 ? -13.489 22.237 10.568 1.00 84.81 211 LEU A CA 1
ATOM 1695 C C . LEU A 1 211 ? -14.341 20.964 10.626 1.00 84.81 211 LEU A C 1
ATOM 1697 O O . LEU A 1 211 ? -15.071 20.673 9.682 1.00 84.81 211 LEU A O 1
ATOM 1701 N N . LEU A 1 212 ? -14.301 20.222 11.737 1.00 82.69 212 LEU A N 1
ATOM 1702 C CA . LEU A 1 212 ? -15.160 19.053 11.951 1.00 82.69 212 LEU A CA 1
ATOM 1703 C C . LEU A 1 212 ? -16.650 19.422 11.928 1.00 82.69 212 LEU A C 1
ATOM 1705 O O . LEU A 1 212 ? -17.442 18.696 11.329 1.00 82.69 212 LEU A O 1
ATOM 1709 N N . GLN A 1 213 ? -17.032 20.558 12.518 1.00 87.12 213 GLN A N 1
ATOM 1710 C CA . GLN A 1 213 ? -18.417 21.040 12.469 1.00 87.12 213 GLN A CA 1
ATOM 1711 C C . GLN A 1 213 ? -18.831 21.438 11.047 1.00 87.12 213 GLN A C 1
ATOM 1713 O O . GLN A 1 213 ? -19.926 21.079 10.608 1.00 87.12 213 GLN A O 1
ATOM 1718 N N . GLU A 1 214 ? -17.958 22.132 10.306 1.00 89.00 214 GLU A N 1
ATOM 1719 C CA . GLU A 1 214 ? -18.187 22.453 8.887 1.00 89.00 214 GLU A CA 1
ATOM 1720 C C . GLU A 1 214 ? -18.341 21.170 8.055 1.00 89.00 214 GLU A C 1
ATOM 1722 O O . GLU A 1 214 ? -19.267 21.045 7.255 1.00 89.00 214 GLU A O 1
ATOM 1727 N N . PHE A 1 215 ? -17.486 20.175 8.291 1.00 86.38 215 PHE A N 1
ATOM 1728 C CA . PHE A 1 215 ? -17.514 18.889 7.603 1.00 86.38 215 PHE A CA 1
ATOM 1729 C C . PHE A 1 215 ? -18.801 18.098 7.862 1.00 86.38 215 PHE A C 1
ATOM 1731 O O . PHE A 1 215 ? -19.390 17.550 6.927 1.00 86.38 215 PHE A O 1
ATOM 1738 N N . GLU A 1 216 ? -19.263 18.036 9.112 1.00 88.62 216 GLU A N 1
ATOM 1739 C CA . GLU A 1 216 ? -20.535 17.394 9.460 1.00 88.62 216 GLU A CA 1
ATOM 1740 C C . GLU A 1 216 ? -21.728 18.120 8.829 1.00 88.62 216 GLU A C 1
ATOM 1742 O O . GLU A 1 216 ? -22.630 17.469 8.293 1.00 88.62 216 GLU A O 1
ATOM 1747 N N . ALA A 1 217 ? -21.709 19.457 8.818 1.00 91.69 217 ALA A N 1
ATOM 1748 C CA . ALA A 1 217 ? -22.728 20.260 8.152 1.00 91.69 217 ALA A CA 1
ATOM 1749 C C . ALA A 1 217 ? -22.754 20.002 6.636 1.00 91.69 217 ALA A C 1
ATOM 1751 O O . ALA A 1 217 ? -23.828 19.766 6.082 1.00 91.69 217 ALA A O 1
ATOM 1752 N N . LEU A 1 218 ? -21.592 19.956 5.978 1.00 91.12 218 LEU A N 1
ATOM 1753 C CA . LEU A 1 218 ? -21.476 19.646 4.548 1.00 91.12 218 LEU A CA 1
ATOM 1754 C C . LEU A 1 218 ? -21.930 18.222 4.225 1.00 91.12 218 LEU A C 1
ATOM 1756 O O . LEU A 1 218 ? -22.636 18.012 3.242 1.00 91.12 218 LEU A O 1
ATOM 1760 N N . LYS A 1 219 ? -21.591 17.231 5.059 1.00 89.69 219 LYS A N 1
ATOM 1761 C CA . LYS A 1 219 ? -22.087 15.854 4.892 1.00 89.69 219 LYS A CA 1
ATOM 1762 C C . LYS A 1 219 ? -23.602 15.768 5.003 1.00 89.69 219 LYS A C 1
ATOM 1764 O O . LYS A 1 219 ? -24.225 15.004 4.267 1.00 89.69 219 LYS A O 1
ATOM 1769 N N . LYS A 1 220 ? -24.188 16.539 5.919 1.00 92.88 220 LYS A N 1
ATOM 1770 C CA . LYS A 1 220 ? -25.637 16.629 6.075 1.00 92.88 220 LYS A CA 1
ATOM 1771 C C . LYS A 1 220 ? -26.289 17.301 4.864 1.00 92.88 220 LYS A C 1
ATOM 1773 O O . LYS A 1 220 ? -27.263 16.777 4.346 1.00 92.88 220 LYS A O 1
ATOM 1778 N N . GLN A 1 221 ? -25.718 18.396 4.366 1.00 89.62 221 GLN A N 1
ATOM 1779 C CA . GLN A 1 221 ? -26.189 19.040 3.135 1.00 89.62 221 GLN A CA 1
ATOM 1780 C C . GLN A 1 221 ? -26.108 18.086 1.938 1.00 89.62 221 GLN A C 1
ATOM 1782 O O . GLN A 1 221 ? -27.073 17.936 1.198 1.00 89.62 221 GLN A O 1
ATOM 1787 N N . TYR A 1 222 ? -24.990 17.372 1.789 1.00 89.00 222 TYR A N 1
ATOM 1788 C CA . TYR A 1 222 ? -24.802 16.388 0.725 1.00 89.00 222 TYR A CA 1
ATOM 1789 C C . TYR A 1 222 ? -25.865 15.279 0.765 1.00 89.00 222 TYR A C 1
ATOM 1791 O O . TYR A 1 222 ? -26.424 14.911 -0.268 1.00 89.00 222 TYR A O 1
ATOM 1799 N N . SER A 1 223 ? -26.179 14.751 1.954 1.00 90.31 223 SER A N 1
ATOM 1800 C CA . SER A 1 223 ? -27.204 13.712 2.101 1.00 90.31 223 SER A CA 1
ATOM 1801 C C . SER A 1 223 ? -28.623 14.238 1.870 1.00 90.31 223 SER A C 1
ATOM 1803 O O . SER A 1 223 ? -29.435 13.529 1.275 1.00 90.31 223 SER A O 1
ATOM 1805 N N . GLU A 1 224 ? -28.909 15.481 2.265 1.00 90.50 224 GLU A N 1
ATOM 1806 C CA . GLU A 1 224 ? -30.181 16.154 1.987 1.00 90.50 224 GLU A CA 1
ATOM 1807 C C . GLU A 1 224 ? -30.402 16.320 0.475 1.00 90.50 224 GLU A C 1
ATOM 1809 O O . GLU A 1 224 ? -31.449 15.905 -0.025 1.00 90.50 224 GLU A O 1
ATOM 1814 N N . VAL A 1 225 ? -29.404 16.807 -0.270 1.00 86.38 225 VAL A N 1
ATOM 1815 C CA . VAL A 1 225 ? -29.485 16.969 -1.735 1.00 86.38 225 VAL A CA 1
ATOM 1816 C C . VAL A 1 225 ? -29.707 15.626 -2.440 1.00 86.38 225 VAL A C 1
ATOM 1818 O O . VAL A 1 225 ? -30.578 15.518 -3.301 1.00 86.38 225 VAL A O 1
ATOM 1821 N N . ILE A 1 226 ? -29.005 14.563 -2.031 1.00 87.88 226 ILE A N 1
ATOM 1822 C CA . ILE A 1 226 ? -29.214 13.215 -2.594 1.00 87.88 226 ILE A CA 1
ATOM 1823 C C . ILE A 1 226 ? -30.625 12.690 -2.303 1.00 87.88 226 ILE A C 1
ATOM 1825 O O . ILE A 1 226 ? -31.227 12.026 -3.148 1.00 87.88 226 ILE A O 1
ATOM 1829 N N . SER A 1 227 ? -31.169 12.975 -1.117 1.00 88.00 227 SER A N 1
ATOM 1830 C CA . SER A 1 227 ? -32.492 12.484 -0.718 1.00 88.00 227 SER A CA 1
ATOM 1831 C C . SER A 1 227 ? -33.650 13.111 -1.506 1.00 88.00 227 SER A C 1
ATOM 1833 O O . SER A 1 227 ? -34.726 12.517 -1.571 1.00 88.00 227 SER A O 1
ATOM 1835 N N . LEU A 1 228 ? -33.428 14.276 -2.129 1.00 83.94 228 LEU A N 1
ATOM 1836 C CA . LEU A 1 228 ? -34.439 15.026 -2.880 1.00 83.94 228 LEU A CA 1
ATOM 1837 C C . LEU A 1 228 ? -34.674 14.499 -4.309 1.00 83.94 228 LEU A C 1
ATOM 1839 O O . LEU A 1 228 ? -35.660 14.880 -4.929 1.00 83.94 228 LEU A O 1
ATOM 1843 N N . GLY A 1 229 ? -33.850 13.571 -4.806 1.00 72.31 229 GLY A N 1
ATOM 1844 C CA . GLY A 1 229 ? -34.141 12.772 -6.006 1.00 72.31 229 GLY A CA 1
ATOM 1845 C C . GLY A 1 229 ? -33.798 13.400 -7.366 1.00 72.31 229 GLY A C 1
ATOM 1846 O O . GLY A 1 229 ? -33.599 12.642 -8.313 1.00 72.31 229 GLY A O 1
ATOM 1847 N N . ASP A 1 230 ? -33.627 14.720 -7.470 1.00 68.50 230 ASP A N 1
ATOM 1848 C CA . ASP A 1 230 ? -33.246 15.412 -8.719 1.00 68.50 230 ASP A CA 1
ATOM 1849 C C . ASP A 1 230 ? -31.715 15.537 -8.868 1.00 68.50 230 ASP A C 1
ATOM 1851 O O . ASP A 1 230 ? -31.129 16.616 -8.929 1.00 68.50 230 ASP A O 1
ATOM 1855 N N . VAL A 1 231 ? -31.032 14.389 -8.915 1.00 72.88 231 VAL A N 1
ATOM 1856 C CA . VAL A 1 231 ? -29.555 14.313 -8.957 1.00 72.88 231 VAL A CA 1
ATOM 1857 C C . VAL A 1 231 ? -28.962 14.927 -10.237 1.00 72.88 231 VAL A C 1
ATOM 1859 O O . VAL A 1 231 ? -27.815 15.374 -10.224 1.00 72.88 231 VAL A O 1
ATOM 1862 N N . GLU A 1 232 ? -29.713 14.959 -11.343 1.00 74.75 232 GLU A N 1
ATOM 1863 C CA . GLU A 1 232 ? -29.244 15.558 -12.602 1.00 74.75 232 GLU A CA 1
ATOM 1864 C C . GLU A 1 232 ? -29.150 17.086 -12.530 1.00 74.75 232 GLU A C 1
ATOM 1866 O O . GLU A 1 232 ? -28.172 17.642 -13.033 1.00 74.75 232 GLU A O 1
ATOM 1871 N N . ASP A 1 233 ? -30.088 17.745 -11.846 1.00 77.69 233 ASP A N 1
ATOM 1872 C CA . ASP A 1 233 ? -30.120 19.207 -11.733 1.00 77.69 233 ASP A CA 1
ATOM 1873 C C . ASP A 1 233 ? -29.138 19.729 -10.669 1.00 77.69 233 ASP A C 1
ATOM 1875 O O . ASP A 1 233 ? -28.608 20.830 -10.801 1.00 77.69 233 ASP A O 1
ATOM 1879 N N . SER A 1 234 ? -28.814 18.917 -9.656 1.00 83.62 234 SER A N 1
ATOM 1880 C CA . SER A 1 234 ? -27.890 19.282 -8.568 1.00 83.62 234 SER A CA 1
ATOM 1881 C C . SER A 1 234 ? -26.463 18.744 -8.739 1.00 83.62 234 SER A C 1
ATOM 1883 O O . SER A 1 234 ? -25.678 18.754 -7.790 1.00 83.62 234 SER A O 1
ATOM 1885 N N . ARG A 1 235 ? -26.087 18.250 -9.925 1.00 86.81 235 ARG A N 1
ATOM 1886 C CA . ARG A 1 235 ? -24.777 17.606 -10.133 1.00 86.81 235 ARG A CA 1
ATOM 1887 C C . ARG A 1 235 ? -23.590 18.532 -9.853 1.00 86.81 235 ARG A C 1
ATOM 1889 O O . ARG A 1 235 ? -22.620 18.100 -9.238 1.00 86.81 235 ARG A O 1
ATOM 1896 N N . GLU A 1 236 ? -23.666 19.783 -10.300 1.00 87.25 236 GLU A N 1
ATOM 1897 C CA . GLU A 1 236 ? -22.584 20.761 -10.127 1.00 87.25 236 GLU A CA 1
ATOM 1898 C C . GLU A 1 236 ? -22.412 21.145 -8.646 1.00 87.25 236 GLU A C 1
ATOM 1900 O O . GLU A 1 236 ? -21.293 21.148 -8.134 1.00 87.25 236 GLU A O 1
ATOM 1905 N N . GLU A 1 237 ? -23.523 21.329 -7.922 1.00 84.75 237 GLU A N 1
ATOM 1906 C CA . GLU A 1 237 ? -23.532 21.570 -6.471 1.00 84.75 237 GLU A CA 1
ATOM 1907 C C . GLU A 1 237 ? -22.980 20.364 -5.687 1.00 84.75 237 GLU A C 1
ATOM 1909 O O . GLU A 1 237 ? -22.187 20.524 -4.758 1.00 84.75 237 GLU A O 1
ATOM 1914 N N . LEU A 1 238 ? -23.344 19.136 -6.078 1.00 87.75 238 LEU A N 1
ATOM 1915 C CA . LEU A 1 238 ? -22.822 17.910 -5.466 1.00 87.75 238 LEU A CA 1
ATOM 1916 C C . LEU A 1 238 ? -21.315 17.743 -5.699 1.00 87.75 238 LEU A C 1
ATOM 1918 O O . LEU A 1 238 ? -20.612 17.286 -4.793 1.00 87.75 238 LEU A O 1
ATOM 1922 N N . ASP A 1 239 ? -20.815 18.109 -6.880 1.00 88.88 239 ASP A N 1
ATOM 1923 C CA . ASP A 1 239 ? -19.385 18.076 -7.190 1.00 88.88 239 ASP A CA 1
ATOM 1924 C C . ASP A 1 239 ? -18.617 19.122 -6.362 1.00 88.88 239 ASP A C 1
ATOM 1926 O O . ASP A 1 239 ? -17.559 18.799 -5.813 1.00 88.88 239 ASP A O 1
ATOM 1930 N N . GLU A 1 240 ? -19.157 20.333 -6.186 1.00 90.81 240 GLU A N 1
ATOM 1931 C CA . GLU A 1 240 ? -18.557 21.375 -5.339 1.00 90.81 240 GLU A CA 1
ATOM 1932 C C . GLU A 1 240 ? -18.521 20.956 -3.861 1.00 90.81 240 GLU A C 1
ATOM 1934 O O . GLU A 1 240 ? -17.460 20.999 -3.226 1.00 90.81 240 GLU A O 1
ATOM 1939 N N . ILE A 1 241 ? -19.640 20.454 -3.323 1.00 87.25 241 ILE A N 1
ATOM 1940 C CA . ILE A 1 241 ? -19.709 19.940 -1.947 1.00 87.25 241 ILE A CA 1
ATOM 1941 C C . ILE A 1 241 ? -18.740 18.764 -1.773 1.00 87.25 241 ILE A C 1
ATOM 1943 O O . ILE A 1 241 ? -18.011 18.708 -0.782 1.00 87.25 241 ILE A O 1
ATOM 1947 N N . SER A 1 242 ? -18.661 17.844 -2.740 1.00 86.62 242 SER A N 1
ATOM 1948 C CA . SER A 1 242 ? -17.734 16.707 -2.681 1.00 86.62 242 SER A CA 1
ATOM 1949 C C . SER A 1 242 ? -16.268 17.153 -2.690 1.00 86.62 242 SER A C 1
ATOM 1951 O O . SER A 1 242 ? -15.456 16.630 -1.922 1.00 86.62 242 SER A O 1
ATOM 1953 N N . GLN A 1 243 ? -15.913 18.143 -3.513 1.00 88.06 243 GLN A N 1
ATOM 1954 C CA . GLN A 1 243 ? -14.567 18.716 -3.524 1.00 88.06 243 GLN A CA 1
ATOM 1955 C C . GLN A 1 243 ? -14.240 19.405 -2.199 1.00 88.06 243 GLN A C 1
ATOM 1957 O O . GLN A 1 243 ? -13.159 19.178 -1.650 1.00 88.06 243 GLN A O 1
ATOM 1962 N N . ARG A 1 244 ? -15.176 20.185 -1.645 1.00 89.50 244 ARG A N 1
ATOM 1963 C CA . ARG A 1 244 ? -14.998 20.855 -0.353 1.00 89.50 244 ARG A CA 1
ATOM 1964 C C . ARG A 1 244 ? -14.833 19.851 0.787 1.00 89.50 244 ARG A C 1
ATOM 1966 O O . ARG A 1 244 ? -13.913 20.004 1.585 1.00 89.50 244 ARG A O 1
ATOM 1973 N N . ILE A 1 245 ? -15.640 18.787 0.802 1.00 87.06 245 ILE A N 1
ATOM 1974 C CA . ILE A 1 245 ? -15.511 17.658 1.735 1.00 87.06 245 ILE A CA 1
ATOM 1975 C C . ILE A 1 245 ? -14.111 17.049 1.642 1.00 87.06 245 ILE A C 1
ATOM 1977 O O . ILE A 1 245 ? -13.492 16.854 2.678 1.00 87.06 245 ILE A O 1
ATOM 1981 N N . ARG A 1 246 ? -13.574 16.800 0.439 1.00 83.56 246 ARG A N 1
ATOM 1982 C CA . ARG A 1 246 ? -12.222 16.227 0.274 1.00 83.56 246 ARG A CA 1
ATOM 1983 C C . ARG A 1 246 ? -11.107 17.151 0.760 1.00 83.56 246 ARG A C 1
ATOM 1985 O O . ARG A 1 246 ? -10.133 16.670 1.328 1.00 83.56 246 ARG A O 1
ATOM 1992 N N . ILE A 1 247 ? -11.223 18.457 0.515 1.00 84.81 247 ILE A N 1
ATOM 1993 C CA . ILE A 1 247 ? -10.238 19.445 0.983 1.00 84.81 247 ILE A CA 1
ATOM 1994 C C . ILE A 1 247 ? -10.230 19.471 2.511 1.00 84.81 247 ILE A C 1
ATOM 1996 O O . ILE A 1 247 ? -9.180 19.286 3.119 1.00 84.81 247 ILE A O 1
ATOM 2000 N N . ILE A 1 248 ? -11.411 19.614 3.114 1.00 83.81 248 ILE A N 1
ATOM 2001 C CA . ILE A 1 248 ? -11.565 19.632 4.568 1.00 83.81 248 ILE A CA 1
ATOM 2002 C C . ILE A 1 248 ? -11.137 18.291 5.172 1.00 83.81 248 ILE A C 1
ATOM 2004 O O . ILE A 1 248 ? -10.501 18.276 6.213 1.00 83.81 248 ILE A O 1
ATOM 2008 N N . GLU A 1 249 ? -11.418 17.163 4.520 1.00 82.06 249 GLU A N 1
ATOM 2009 C CA . GLU A 1 249 ? -10.963 15.840 4.954 1.00 82.06 249 GLU A CA 1
ATOM 2010 C C . GLU A 1 249 ? -9.426 15.772 5.000 1.00 82.06 249 GLU A C 1
ATOM 2012 O O . GLU A 1 249 ? -8.859 15.398 6.023 1.00 82.06 249 GLU A O 1
ATOM 2017 N N . ASN A 1 250 ? -8.723 16.220 3.958 1.00 80.50 250 ASN A N 1
ATOM 2018 C CA . ASN A 1 250 ? -7.254 16.250 3.967 1.00 80.50 250 ASN A CA 1
ATOM 2019 C C . ASN A 1 250 ? -6.675 17.148 5.071 1.00 80.50 250 ASN A C 1
ATOM 2021 O O . ASN A 1 250 ? -5.661 16.786 5.678 1.00 80.50 250 ASN A O 1
ATOM 2025 N N . GLU A 1 251 ? -7.323 18.285 5.340 1.00 81.69 251 GLU A N 1
ATOM 2026 C CA . GLU A 1 251 ? -6.939 19.194 6.419 1.00 81.69 251 GLU A CA 1
ATOM 2027 C C . GLU A 1 251 ? -7.212 18.562 7.791 1.00 81.69 251 GLU A C 1
ATOM 2029 O O . GLU A 1 251 ? -6.287 18.460 8.592 1.00 81.69 251 GLU A O 1
ATOM 2034 N N . ILE A 1 252 ? -8.420 18.039 8.032 1.00 79.75 252 ILE A N 1
ATOM 2035 C CA . ILE A 1 252 ? -8.849 17.412 9.297 1.00 79.75 252 ILE A CA 1
ATOM 2036 C C . ILE A 1 252 ? -8.023 16.171 9.655 1.00 79.75 252 ILE A C 1
ATOM 2038 O O . ILE A 1 252 ? -7.821 15.843 10.818 1.00 79.75 252 ILE A O 1
ATOM 2042 N N . PHE A 1 253 ? -7.564 15.413 8.667 1.00 79.31 253 PHE A N 1
ATOM 2043 C CA . PHE A 1 253 ? -6.745 14.238 8.959 1.00 79.31 253 PHE A CA 1
ATOM 2044 C C . PHE A 1 253 ? -5.251 14.580 9.044 1.00 79.31 253 PHE A C 1
ATOM 2046 O O . PHE A 1 253 ? -4.433 13.700 9.288 1.00 79.31 253 PHE A O 1
ATOM 2053 N N . GLY A 1 254 ? -4.868 15.850 8.860 1.00 84.50 254 GLY A N 1
ATOM 2054 C CA . GLY A 1 254 ? -3.477 16.301 8.946 1.00 84.50 254 GLY A CA 1
ATOM 2055 C C . GLY A 1 254 ? -2.570 15.645 7.906 1.00 84.50 254 GLY A C 1
ATOM 2056 O O . GLY A 1 254 ? -1.351 15.583 8.080 1.00 84.50 254 GLY A O 1
ATOM 2057 N N . MET A 1 255 ? -3.143 15.150 6.805 1.00 89.69 255 MET A N 1
ATOM 2058 C CA . MET A 1 255 ? -2.377 14.475 5.757 1.00 89.69 255 MET A CA 1
ATOM 2059 C C . MET A 1 255 ? -1.389 15.441 5.097 1.00 89.69 255 MET A C 1
ATOM 2061 O O . MET A 1 255 ? -0.271 15.058 4.747 1.00 89.69 255 MET A O 1
ATOM 2065 N N . ASP A 1 256 ? -1.771 16.716 4.994 1.00 90.06 256 ASP A N 1
ATOM 2066 C CA . ASP A 1 256 ? -0.894 17.783 4.520 1.00 90.06 256 ASP A CA 1
ATOM 2067 C C . ASP A 1 256 ? 0.249 18.090 5.493 1.00 90.06 256 ASP A C 1
ATOM 2069 O O . ASP A 1 256 ? 1.350 18.419 5.052 1.00 90.06 256 ASP A O 1
ATOM 2073 N N . ASP A 1 257 ? 0.041 17.940 6.802 1.00 91.75 257 ASP A N 1
ATOM 2074 C CA . ASP A 1 257 ? 1.108 18.100 7.793 1.00 91.75 257 ASP A CA 1
ATOM 2075 C C . ASP A 1 257 ? 2.124 16.960 7.702 1.00 91.75 257 ASP A C 1
ATOM 2077 O O . ASP A 1 257 ? 3.331 17.209 7.625 1.00 91.75 257 ASP A O 1
ATOM 2081 N N . ILE A 1 258 ? 1.640 15.720 7.591 1.00 94.00 258 ILE A N 1
ATOM 2082 C CA . ILE A 1 258 ? 2.481 14.537 7.366 1.00 94.00 258 ILE A CA 1
ATOM 2083 C C . ILE A 1 258 ? 3.266 14.695 6.057 1.00 94.00 258 ILE A C 1
ATOM 2085 O O . ILE A 1 258 ? 4.483 14.500 6.029 1.00 94.00 258 ILE A O 1
ATOM 2089 N N . LYS A 1 259 ? 2.601 15.124 4.979 1.00 95.50 259 LYS A N 1
ATOM 2090 C CA . LYS A 1 259 ? 3.241 15.427 3.695 1.00 95.50 259 LYS A CA 1
ATOM 2091 C C . LYS A 1 259 ? 4.335 16.482 3.851 1.00 95.50 259 LYS A C 1
ATOM 2093 O O . LYS A 1 259 ? 5.463 16.238 3.431 1.00 95.50 259 LYS A O 1
ATOM 2098 N N . ARG A 1 260 ? 4.037 17.630 4.472 1.00 95.56 260 ARG A N 1
ATOM 2099 C CA . ARG A 1 260 ? 5.011 18.711 4.707 1.00 95.56 260 ARG A CA 1
ATOM 2100 C C . ARG A 1 260 ? 6.215 18.223 5.512 1.00 95.56 260 ARG A C 1
ATOM 2102 O O . ARG A 1 260 ? 7.343 18.624 5.225 1.00 95.56 260 ARG A O 1
ATOM 2109 N N . SER A 1 261 ? 5.987 17.352 6.493 1.00 96.12 261 SER A N 1
ATOM 2110 C CA . SER A 1 261 ? 7.043 16.723 7.288 1.00 96.12 261 SER A CA 1
ATOM 2111 C C . SER A 1 261 ? 7.975 15.868 6.423 1.00 96.12 261 SER A C 1
ATOM 2113 O O . SER A 1 261 ? 9.192 16.081 6.435 1.00 96.12 261 SER A O 1
ATOM 2115 N N . ILE A 1 262 ? 7.408 14.981 5.594 1.00 96.44 262 ILE A N 1
ATOM 2116 C CA . ILE A 1 262 ? 8.168 14.160 4.639 1.00 96.44 262 ILE A CA 1
ATOM 2117 C C . ILE A 1 262 ? 8.941 15.056 3.665 1.00 96.44 262 ILE A C 1
ATOM 2119 O O . ILE A 1 262 ? 10.149 14.882 3.513 1.00 96.44 262 ILE A O 1
ATOM 2123 N N . GLU A 1 263 ? 8.283 16.041 3.044 1.00 96.81 263 GLU A N 1
ATOM 2124 C CA . GLU A 1 263 ? 8.910 16.950 2.076 1.00 96.81 263 GLU A CA 1
ATOM 2125 C C . GLU A 1 263 ? 10.095 17.692 2.688 1.00 96.81 263 GLU A C 1
ATOM 2127 O O . GLU A 1 263 ? 11.162 17.760 2.079 1.00 96.81 263 GLU A O 1
ATOM 2132 N N . LYS A 1 264 ? 9.938 18.210 3.910 1.00 96.44 264 LYS A N 1
ATOM 2133 C CA . LYS A 1 264 ? 10.996 18.929 4.621 1.00 96.44 264 LYS A CA 1
ATOM 2134 C C . LYS A 1 264 ? 12.186 18.022 4.934 1.00 96.44 264 LYS A C 1
ATOM 2136 O O . LYS A 1 264 ? 13.320 18.422 4.673 1.00 96.44 264 LYS A O 1
ATOM 2141 N N . SER A 1 265 ? 11.942 16.827 5.477 1.00 96.25 265 SER A N 1
ATOM 2142 C CA . SER A 1 265 ? 13.002 15.872 5.827 1.00 96.25 265 SER A CA 1
ATOM 2143 C C . SER A 1 265 ? 13.752 15.391 4.583 1.00 96.25 265 SER A C 1
ATOM 2145 O O . SER A 1 265 ? 14.975 15.524 4.493 1.00 96.25 265 SER A O 1
ATOM 2147 N N . VAL A 1 266 ? 13.015 14.921 3.574 1.00 95.88 266 VAL A N 1
ATOM 2148 C CA . VAL A 1 266 ? 13.584 14.408 2.324 1.00 95.88 266 VAL A CA 1
ATOM 2149 C C . VAL A 1 266 ? 14.348 15.507 1.587 1.00 95.88 266 VAL A C 1
ATOM 2151 O O . VAL A 1 266 ? 15.487 15.283 1.182 1.00 95.88 266 VAL A O 1
ATOM 2154 N N . ASN A 1 267 ? 13.795 16.717 1.470 1.00 95.19 267 ASN A N 1
ATOM 2155 C CA . ASN A 1 267 ? 14.480 17.823 0.800 1.00 95.19 267 ASN A CA 1
ATOM 2156 C C . ASN A 1 267 ? 15.762 18.249 1.541 1.00 95.19 267 ASN A C 1
ATOM 2158 O O . ASN A 1 267 ? 16.806 18.460 0.921 1.00 95.19 267 ASN A O 1
ATOM 2162 N N . ALA A 1 268 ? 15.738 18.298 2.876 1.00 94.31 268 ALA A N 1
ATOM 2163 C CA . ALA A 1 268 ? 16.931 18.613 3.663 1.00 94.31 268 ALA A CA 1
ATOM 2164 C C . ALA A 1 268 ? 18.055 17.579 3.469 1.00 94.31 268 ALA A C 1
ATOM 2166 O O . ALA A 1 268 ? 19.225 17.946 3.433 1.00 94.31 268 ALA A O 1
ATOM 2167 N N . LYS A 1 269 ? 17.727 16.292 3.300 1.00 94.88 269 LYS A N 1
ATOM 2168 C CA . LYS A 1 269 ? 18.730 15.247 3.033 1.00 94.88 269 LYS A CA 1
ATOM 2169 C C . LYS A 1 269 ? 19.206 15.264 1.581 1.00 94.88 269 LYS A C 1
ATOM 2171 O O . LYS A 1 269 ? 20.411 15.212 1.337 1.00 94.88 269 LYS A O 1
ATOM 2176 N N . LEU A 1 270 ? 18.295 15.410 0.620 1.00 92.56 270 LEU A N 1
ATOM 2177 C CA . LEU A 1 270 ? 18.642 15.443 -0.802 1.00 92.56 270 LEU A CA 1
ATOM 2178 C C . LEU A 1 270 ? 19.474 16.673 -1.187 1.00 92.56 270 LEU A C 1
ATOM 2180 O O . LEU A 1 270 ? 20.353 16.553 -2.032 1.00 92.56 270 LEU A O 1
ATOM 2184 N N . THR A 1 271 ? 19.261 17.829 -0.551 1.00 90.94 271 THR A N 1
ATOM 2185 C CA . THR A 1 271 ? 20.090 19.034 -0.780 1.00 90.94 271 THR A CA 1
ATOM 2186 C C . THR A 1 271 ? 21.555 18.838 -0.382 1.00 90.94 271 THR A C 1
ATOM 2188 O O . THR A 1 271 ? 22.425 19.525 -0.910 1.00 90.94 271 THR A O 1
ATOM 2191 N N . THR A 1 272 ? 21.839 17.886 0.513 1.00 89.62 272 THR A N 1
ATOM 2192 C CA . THR A 1 272 ? 23.206 17.526 0.928 1.00 89.62 272 THR A CA 1
ATOM 2193 C C . THR A 1 272 ? 23.807 16.363 0.136 1.00 89.62 272 THR A C 1
ATOM 2195 O O . THR A 1 272 ? 24.991 16.073 0.292 1.00 89.62 272 THR A O 1
ATOM 2198 N N . ALA A 1 273 ? 23.011 15.683 -0.694 1.00 87.75 273 ALA A N 1
ATOM 2199 C CA . ALA A 1 273 ? 23.458 14.528 -1.464 1.00 87.75 273 ALA A CA 1
ATOM 2200 C C . ALA A 1 273 ? 24.262 14.946 -2.705 1.00 87.75 273 ALA A C 1
ATOM 2202 O O . ALA A 1 273 ? 24.021 15.999 -3.298 1.00 87.75 273 ALA A O 1
ATOM 2203 N N . ASP A 1 274 ? 25.199 14.092 -3.125 1.00 84.50 274 ASP A N 1
ATOM 2204 C CA . ASP A 1 274 ? 25.977 14.331 -4.340 1.00 84.50 274 ASP A CA 1
ATOM 2205 C C . ASP A 1 274 ? 25.075 14.316 -5.586 1.00 84.50 274 ASP A C 1
ATOM 2207 O O . ASP A 1 274 ? 24.194 13.468 -5.754 1.00 84.50 274 ASP A O 1
ATOM 2211 N N . SER A 1 275 ? 25.345 15.249 -6.493 1.00 81.75 275 SER A N 1
ATOM 2212 C CA . SER A 1 275 ? 24.701 15.387 -7.791 1.00 81.75 275 SER A CA 1
ATOM 2213 C C . SER A 1 275 ? 24.726 14.105 -8.628 1.00 81.75 275 SER A C 1
ATOM 2215 O O . SER A 1 275 ? 23.766 13.853 -9.353 1.00 81.75 275 SER A O 1
ATOM 2217 N N . GLU A 1 276 ? 25.766 13.269 -8.524 1.00 80.25 276 GLU A N 1
ATOM 2218 C CA . GLU A 1 276 ? 25.834 11.998 -9.259 1.00 80.25 276 GLU A CA 1
ATOM 2219 C C . GLU A 1 276 ? 24.801 10.985 -8.760 1.00 80.25 276 GLU A C 1
ATOM 2221 O O . GLU A 1 276 ? 24.124 10.340 -9.567 1.00 80.25 276 GLU A O 1
ATOM 2226 N N . LEU A 1 277 ? 24.615 10.905 -7.438 1.00 81.12 277 LEU A N 1
ATOM 2227 C CA . LEU A 1 277 ? 23.600 10.050 -6.830 1.00 81.12 277 LEU A CA 1
ATOM 2228 C C . LEU A 1 277 ? 22.208 10.491 -7.273 1.00 81.12 277 LEU A C 1
ATOM 2230 O O . LEU A 1 277 ? 21.408 9.642 -7.643 1.00 81.12 277 LEU A O 1
ATOM 2234 N N . LEU A 1 278 ? 21.946 11.800 -7.344 1.00 84.25 278 LEU A N 1
ATOM 2235 C CA . LEU A 1 278 ? 20.637 12.343 -7.722 1.00 84.25 278 LEU A CA 1
ATOM 2236 C C . LEU A 1 278 ? 20.199 12.023 -9.163 1.00 84.25 278 LEU A C 1
ATOM 2238 O O . LEU A 1 278 ? 19.030 12.236 -9.488 1.00 84.25 278 LEU A O 1
ATOM 2242 N N . ARG A 1 279 ? 21.091 11.537 -10.040 1.00 80.56 279 ARG A N 1
ATOM 2243 C CA . ARG A 1 279 ? 20.778 11.282 -11.460 1.00 80.56 279 ARG A CA 1
ATOM 2244 C C . ARG A 1 279 ? 20.230 9.880 -11.751 1.00 80.56 279 ARG A C 1
ATOM 2246 O O . ARG A 1 279 ? 19.642 9.717 -12.817 1.00 80.56 279 ARG A O 1
ATOM 2253 N N . TYR A 1 280 ? 20.396 8.911 -10.840 1.00 74.56 280 TYR A N 1
ATOM 2254 C CA . TYR A 1 280 ? 20.059 7.473 -10.973 1.00 74.56 280 TYR A CA 1
ATOM 2255 C C . TYR A 1 280 ? 20.091 6.958 -12.422 1.00 74.56 280 TYR A C 1
ATOM 2257 O O . TYR A 1 280 ? 19.062 6.762 -13.066 1.00 74.56 280 TYR A O 1
ATOM 2265 N N . THR A 1 281 ? 21.290 6.744 -12.959 1.00 73.25 281 THR A N 1
ATOM 2266 C CA . THR A 1 281 ? 21.482 6.214 -14.321 1.00 73.25 281 THR A CA 1
ATOM 2267 C C . THR A 1 281 ? 21.139 4.725 -14.454 1.00 73.25 281 THR A C 1
ATOM 2269 O O . THR A 1 281 ? 20.997 4.241 -15.575 1.00 73.25 281 THR A O 1
ATOM 2272 N N . ASP A 1 282 ? 20.993 4.016 -13.330 1.00 81.38 282 ASP A N 1
ATOM 2273 C CA . ASP A 1 282 ? 20.749 2.574 -13.240 1.00 81.38 282 ASP A CA 1
ATOM 2274 C C . ASP A 1 282 ? 19.575 2.265 -12.287 1.00 81.38 282 ASP A C 1
ATOM 2276 O O . ASP A 1 282 ? 19.344 2.969 -11.300 1.00 81.38 282 ASP A O 1
ATOM 2280 N N . LEU A 1 283 ? 18.866 1.163 -12.548 1.00 82.06 283 LEU A N 1
ATOM 2281 C CA . LEU A 1 283 ? 17.782 0.629 -11.722 1.00 82.06 283 LEU A CA 1
ATOM 2282 C C . LEU A 1 283 ? 18.253 0.331 -10.287 1.00 82.06 283 LEU A C 1
ATOM 2284 O O . LEU A 1 283 ? 17.510 0.545 -9.328 1.00 82.06 283 LEU A O 1
ATOM 2288 N N . LYS A 1 284 ? 19.511 -0.101 -10.113 1.00 87.19 284 LYS A N 1
ATOM 2289 C CA . LYS A 1 284 ? 20.105 -0.309 -8.780 1.00 87.19 284 LYS A CA 1
ATOM 2290 C C . LYS A 1 284 ? 20.183 0.990 -7.977 1.00 87.19 284 LYS A C 1
ATOM 2292 O O . LYS A 1 284 ? 19.846 0.997 -6.791 1.00 87.19 284 LYS A O 1
ATOM 2297 N N . LEU A 1 285 ? 20.575 2.093 -8.619 1.00 85.19 285 LEU A N 1
ATOM 2298 C CA . LEU A 1 285 ? 20.634 3.409 -7.980 1.00 85.19 285 LEU A CA 1
ATOM 2299 C C . LEU A 1 285 ? 19.234 3.906 -7.605 1.00 85.19 285 LEU A C 1
ATOM 2301 O O . LEU A 1 285 ? 19.066 4.429 -6.505 1.00 85.19 285 LEU A O 1
ATOM 2305 N N . LEU A 1 286 ? 18.231 3.669 -8.459 1.00 85.62 286 LEU A N 1
ATOM 2306 C CA . LEU A 1 286 ? 16.837 3.993 -8.148 1.00 85.62 286 LEU A CA 1
ATOM 2307 C C . LEU A 1 286 ? 16.364 3.254 -6.888 1.00 85.62 286 LEU A C 1
ATOM 2309 O O . LEU A 1 286 ? 15.933 3.901 -5.941 1.00 85.62 286 LEU A O 1
ATOM 2313 N N . SER A 1 287 ? 16.537 1.929 -6.827 1.00 88.06 287 SER A N 1
ATOM 2314 C CA . SER A 1 287 ? 16.137 1.130 -5.653 1.00 88.06 287 SER A CA 1
ATOM 2315 C C . SER A 1 287 ? 16.858 1.556 -4.366 1.00 88.06 287 SER A C 1
ATOM 2317 O O . SER A 1 287 ? 16.286 1.568 -3.275 1.00 88.06 287 SER A O 1
ATOM 2319 N N . THR A 1 288 ? 18.122 1.968 -4.492 1.00 90.25 288 THR A N 1
ATOM 2320 C CA . THR A 1 288 ? 18.915 2.476 -3.370 1.00 90.25 288 THR A CA 1
ATOM 2321 C C . THR A 1 288 ? 18.357 3.802 -2.861 1.00 90.25 288 THR A C 1
ATOM 2323 O O . THR A 1 288 ? 18.208 3.978 -1.652 1.00 90.25 288 THR A O 1
ATOM 2326 N N . MET A 1 289 ? 18.001 4.719 -3.762 1.00 90.31 289 MET A N 1
ATOM 2327 C CA . MET A 1 289 ? 17.390 5.990 -3.386 1.00 90.31 289 MET A CA 1
ATOM 2328 C C . MET A 1 289 ? 15.986 5.825 -2.823 1.00 90.31 289 MET A C 1
ATOM 2330 O O . MET A 1 289 ? 15.656 6.466 -1.832 1.00 90.31 289 MET A O 1
ATOM 2334 N N . GLU A 1 290 ? 15.175 4.943 -3.405 1.00 92.06 290 GLU A N 1
ATOM 2335 C CA . GLU A 1 290 ? 13.862 4.596 -2.865 1.00 92.06 290 GLU A CA 1
ATOM 2336 C C . GLU A 1 290 ? 13.968 4.141 -1.416 1.00 92.06 290 GLU A C 1
ATOM 2338 O O . GLU A 1 290 ? 13.185 4.590 -0.581 1.00 92.06 290 GLU A O 1
ATOM 2343 N N . ARG A 1 291 ? 14.960 3.304 -1.093 1.00 93.56 291 ARG A N 1
ATOM 2344 C CA . ARG A 1 291 ? 15.216 2.863 0.281 1.00 93.56 291 ARG A CA 1
ATOM 2345 C C . ARG A 1 291 ? 15.585 4.029 1.201 1.00 93.56 291 ARG A C 1
ATOM 2347 O O . ARG A 1 291 ? 15.049 4.104 2.302 1.00 93.56 291 ARG A O 1
ATOM 2354 N N . TYR A 1 292 ? 16.458 4.938 0.765 1.00 94.12 292 TYR A N 1
ATOM 2355 C CA . TYR A 1 292 ? 16.850 6.099 1.572 1.00 94.12 292 TYR A CA 1
ATOM 2356 C C . TYR A 1 292 ? 15.702 7.088 1.785 1.00 94.12 292 TYR A C 1
ATOM 2358 O O . TYR A 1 292 ? 15.466 7.509 2.912 1.00 94.12 292 TYR A O 1
ATOM 2366 N N . ILE A 1 293 ? 14.942 7.416 0.738 1.00 94.81 293 ILE A N 1
ATOM 2367 C CA . ILE A 1 293 ? 13.781 8.309 0.841 1.00 94.81 293 ILE A CA 1
ATOM 2368 C C . ILE A 1 293 ? 12.696 7.686 1.720 1.00 94.81 293 ILE A C 1
ATOM 2370 O O . ILE A 1 293 ? 12.125 8.383 2.557 1.00 94.81 293 ILE A O 1
ATOM 2374 N N . ASN A 1 294 ? 12.454 6.377 1.592 1.00 95.00 294 ASN A N 1
ATOM 2375 C CA . ASN A 1 294 ? 11.577 5.648 2.506 1.00 95.00 294 ASN A CA 1
ATOM 2376 C C . ASN A 1 294 ? 12.038 5.781 3.958 1.00 95.00 294 ASN A C 1
ATOM 2378 O O . ASN A 1 294 ? 11.227 6.084 4.827 1.00 95.00 294 ASN A O 1
ATOM 2382 N N . GLN A 1 295 ? 13.331 5.577 4.216 1.00 96.00 295 GLN A N 1
ATOM 2383 C CA . GLN A 1 295 ? 13.896 5.682 5.555 1.00 96.00 295 GLN A CA 1
ATOM 2384 C C . GLN A 1 295 ? 13.738 7.098 6.128 1.00 96.00 295 GLN A C 1
ATOM 2386 O O . GLN A 1 295 ? 13.202 7.246 7.220 1.00 96.00 295 GLN A O 1
ATOM 2391 N N . TRP A 1 296 ? 14.132 8.141 5.392 1.00 96.50 296 TRP A N 1
ATOM 2392 C CA . TRP A 1 296 ? 14.054 9.528 5.873 1.00 96.50 296 TRP A CA 1
ATOM 2393 C C . TRP A 1 296 ? 12.617 10.020 6.053 1.00 96.50 296 TRP A C 1
ATOM 2395 O O . TRP A 1 296 ? 12.328 10.766 6.993 1.00 96.50 296 TRP A O 1
ATOM 2405 N N . GLY A 1 297 ? 11.716 9.610 5.154 1.00 95.81 297 GLY A N 1
ATOM 2406 C CA . GLY A 1 297 ? 10.286 9.870 5.278 1.00 95.81 297 GLY A CA 1
ATOM 2407 C C . GLY A 1 297 ? 9.705 9.183 6.512 1.00 95.81 297 GLY A C 1
ATOM 2408 O O . GLY A 1 297 ? 9.016 9.831 7.296 1.00 95.81 297 GLY A O 1
ATOM 2409 N N . ARG A 1 298 ? 10.043 7.903 6.733 1.00 96.06 298 ARG A N 1
ATOM 2410 C CA . ARG A 1 298 ? 9.621 7.144 7.917 1.00 96.06 298 ARG A CA 1
ATOM 2411 C C . ARG A 1 298 ? 10.121 7.781 9.205 1.00 96.06 298 ARG A C 1
ATOM 2413 O O . ARG A 1 298 ? 9.302 8.062 10.066 1.00 96.06 298 ARG A O 1
ATOM 2420 N N . GLU A 1 299 ? 11.422 8.038 9.325 1.00 96.44 299 GLU A N 1
ATOM 2421 C CA . GLU A 1 299 ? 12.023 8.639 10.526 1.00 96.44 299 GLU A CA 1
ATOM 2422 C C . GLU A 1 299 ? 11.313 9.951 10.903 1.00 96.44 299 GLU A C 1
ATOM 2424 O O . GLU A 1 299 ? 10.864 10.104 12.036 1.00 96.44 299 GLU A O 1
ATOM 2429 N N . SER A 1 300 ? 11.090 10.845 9.932 1.00 96.88 300 SER A N 1
ATOM 2430 C CA . SER A 1 300 ? 10.408 12.127 10.170 1.00 96.88 300 SER A CA 1
ATOM 2431 C C . SER A 1 300 ? 8.970 11.967 10.668 1.00 96.88 300 SER A C 1
ATOM 2433 O O . SER A 1 300 ? 8.528 12.703 11.552 1.00 96.88 300 SER A O 1
ATOM 2435 N N . VAL A 1 301 ? 8.221 11.024 10.091 1.00 96.75 301 VAL A N 1
ATOM 2436 C CA . VAL A 1 301 ? 6.811 10.814 10.439 1.00 96.75 301 VAL A CA 1
ATOM 2437 C C . VAL A 1 301 ? 6.663 10.073 11.768 1.00 96.75 301 VAL A C 1
ATOM 2439 O O . VAL A 1 301 ? 5.791 10.420 12.563 1.00 96.75 301 VAL A O 1
ATOM 2442 N N . VAL A 1 302 ? 7.538 9.108 12.050 1.00 96.38 302 VAL A N 1
ATOM 2443 C CA . VAL A 1 302 ? 7.586 8.404 13.336 1.00 96.38 302 VAL A CA 1
ATOM 2444 C C . VAL A 1 302 ? 7.900 9.378 14.468 1.00 96.38 302 VAL A C 1
ATOM 2446 O O . VAL A 1 302 ? 7.198 9.389 15.475 1.00 96.38 302 VAL A O 1
ATOM 2449 N N . GLU A 1 303 ? 8.912 10.230 14.302 1.00 96.06 303 GLU A N 1
ATOM 2450 C CA . GLU A 1 303 ? 9.322 11.177 15.345 1.00 96.06 303 GLU A CA 1
ATOM 2451 C C . GLU A 1 303 ? 8.239 12.215 15.667 1.00 96.06 303 GLU A C 1
ATOM 2453 O O . GLU A 1 303 ? 8.077 12.591 16.827 1.00 96.06 303 GLU A O 1
ATOM 2458 N N . GLN A 1 304 ? 7.490 12.680 14.660 1.00 95.12 304 GLN A N 1
ATOM 2459 C CA . GLN A 1 304 ? 6.503 13.754 14.836 1.00 95.12 304 GLN A CA 1
ATOM 2460 C C . GLN A 1 304 ? 5.090 13.252 15.141 1.00 95.12 304 GLN A C 1
ATOM 2462 O O . GLN A 1 304 ? 4.377 13.881 15.920 1.00 95.12 304 GLN A O 1
ATOM 2467 N N . TYR A 1 305 ? 4.681 12.136 14.535 1.00 95.44 305 TYR A N 1
ATOM 2468 C CA . TYR A 1 305 ? 3.302 11.641 14.585 1.00 95.44 305 TYR A CA 1
ATOM 2469 C C . TYR A 1 305 ? 3.192 10.217 15.128 1.00 95.44 305 TYR A C 1
ATOM 2471 O O . TYR A 1 305 ? 2.083 9.733 15.320 1.00 95.44 305 TYR A O 1
ATOM 2479 N N . GLY A 1 306 ? 4.305 9.514 15.356 1.00 94.69 306 GLY A N 1
ATOM 2480 C CA . GLY A 1 306 ? 4.293 8.120 15.800 1.00 94.69 306 GLY A CA 1
ATOM 2481 C C . GLY A 1 306 ? 3.680 7.144 14.794 1.00 94.69 306 GLY A C 1
ATOM 2482 O O . GLY A 1 306 ? 3.254 6.057 15.178 1.00 94.69 306 GLY A O 1
ATOM 2483 N N . LEU A 1 307 ? 3.603 7.527 13.519 1.00 95.38 307 LEU A N 1
ATOM 2484 C CA . LEU A 1 307 ? 2.977 6.739 12.460 1.00 95.38 307 LEU A CA 1
ATOM 2485 C C . LEU A 1 307 ? 4.024 5.985 11.639 1.00 95.38 307 LEU A C 1
ATOM 2487 O O . LEU A 1 307 ? 5.068 6.532 11.287 1.00 95.38 307 LEU A O 1
ATOM 2491 N N . GLU A 1 308 ? 3.706 4.747 11.270 1.00 95.12 308 GLU A N 1
ATOM 2492 C CA . GLU A 1 308 ? 4.486 3.976 10.307 1.00 95.12 308 GLU A CA 1
ATOM 2493 C C . GLU A 1 308 ? 4.013 4.302 8.883 1.00 95.12 308 GLU A C 1
ATOM 2495 O O . GLU A 1 308 ? 2.824 4.198 8.563 1.00 95.12 308 GLU A O 1
ATOM 2500 N N . VAL A 1 309 ? 4.947 4.681 8.008 1.00 96.25 309 VAL A N 1
ATOM 2501 C CA . VAL A 1 309 ? 4.666 5.056 6.615 1.00 96.25 309 VAL A CA 1
ATOM 2502 C C . VAL A 1 309 ? 5.512 4.270 5.623 1.00 96.25 309 VAL A C 1
ATOM 2504 O O . VAL A 1 309 ? 6.659 3.915 5.887 1.00 96.25 309 VAL A O 1
ATOM 2507 N N . SER A 1 310 ? 4.942 4.039 4.442 1.00 96.38 310 SER A N 1
ATOM 2508 C CA . SER A 1 310 ? 5.626 3.470 3.283 1.00 96.38 310 SER A CA 1
ATOM 2509 C C . SER A 1 310 ? 5.505 4.425 2.103 1.00 96.38 310 SER A C 1
ATOM 2511 O O . SER A 1 310 ? 4.396 4.738 1.667 1.00 96.38 310 SER A O 1
ATOM 2513 N N . VAL A 1 311 ? 6.648 4.862 1.577 1.00 95.25 311 VAL A N 1
ATOM 2514 C CA . VAL A 1 311 ? 6.764 5.617 0.329 1.00 95.25 311 VAL A CA 1
ATOM 2515 C C . VAL A 1 311 ? 6.845 4.642 -0.847 1.00 95.25 311 VAL A C 1
ATOM 2517 O O . VAL A 1 311 ? 7.625 3.686 -0.851 1.00 95.25 311 VAL A O 1
ATOM 2520 N N . ARG A 1 312 ? 6.024 4.884 -1.864 1.00 94.06 312 ARG A N 1
ATOM 2521 C CA . ARG A 1 312 ? 5.908 4.098 -3.094 1.00 94.06 312 ARG A CA 1
ATOM 2522 C C . ARG A 1 312 ? 5.900 5.023 -4.308 1.00 94.06 312 ARG A C 1
ATOM 2524 O O . ARG A 1 312 ? 5.758 6.235 -4.177 1.00 94.06 312 ARG A O 1
ATOM 2531 N N . ASN A 1 313 ? 6.039 4.434 -5.495 1.00 93.38 313 ASN A N 1
ATOM 2532 C CA . ASN A 1 313 ? 5.964 5.144 -6.777 1.00 93.38 313 ASN A CA 1
ATOM 2533 C C . ASN A 1 313 ? 6.919 6.345 -6.854 1.00 93.38 313 ASN A C 1
ATOM 2535 O O . ASN A 1 313 ? 6.555 7.407 -7.363 1.00 93.38 313 ASN A O 1
ATOM 2539 N N . LEU A 1 314 ? 8.135 6.196 -6.322 1.00 93.50 314 LEU A N 1
ATOM 2540 C CA . LEU A 1 314 ? 9.111 7.267 -6.395 1.00 93.50 314 LEU A CA 1
ATOM 2541 C C . LEU A 1 314 ? 9.487 7.494 -7.859 1.00 93.50 314 LEU A C 1
ATOM 2543 O O . LEU A 1 314 ? 9.908 6.592 -8.580 1.00 93.50 314 LEU A O 1
ATOM 2547 N N . SER A 1 315 ? 9.362 8.736 -8.285 1.00 91.38 315 SER A N 1
ATOM 2548 C CA . SER A 1 315 ? 9.703 9.176 -9.620 1.00 91.38 315 SER A CA 1
ATOM 2549 C C . SER A 1 315 ? 10.542 10.440 -9.551 1.00 91.38 315 SER A C 1
ATOM 2551 O O . SER A 1 315 ? 10.438 11.264 -8.638 1.00 91.38 315 SER A O 1
ATOM 2553 N N . ARG A 1 316 ? 11.411 10.574 -10.546 1.00 90.94 316 ARG A N 1
ATOM 2554 C CA . ARG A 1 316 ? 12.255 11.742 -10.750 1.00 90.94 316 ARG A CA 1
ATOM 2555 C C . ARG A 1 316 ? 11.962 12.299 -12.129 1.00 90.94 316 ARG A C 1
ATOM 2557 O O . ARG A 1 316 ? 12.059 11.575 -13.122 1.00 90.94 316 ARG A O 1
ATOM 2564 N N . THR A 1 317 ? 11.682 13.591 -12.201 1.00 90.38 317 THR A N 1
ATOM 2565 C CA . THR A 1 317 ? 11.591 14.283 -13.485 1.00 90.38 317 THR A CA 1
ATOM 2566 C C . THR A 1 317 ? 12.998 14.594 -13.983 1.00 90.38 317 THR A C 1
ATOM 2568 O O . THR A 1 317 ? 13.815 15.159 -13.251 1.00 90.38 317 THR A O 1
ATOM 2571 N N . ARG A 1 318 ? 13.289 14.215 -15.232 1.00 86.88 318 ARG A N 1
ATOM 2572 C CA . ARG A 1 318 ? 14.548 14.566 -15.903 1.00 86.88 318 ARG A CA 1
ATOM 2573 C C . ARG A 1 318 ? 14.660 16.082 -16.029 1.00 86.88 318 ARG A C 1
ATOM 2575 O O . ARG A 1 318 ? 13.664 16.769 -16.238 1.00 86.88 318 ARG A O 1
ATOM 2582 N N . THR A 1 319 ? 15.877 16.597 -15.921 1.00 88.81 319 THR A N 1
ATOM 2583 C CA . THR A 1 319 ? 16.142 18.001 -16.267 1.00 88.81 319 THR A CA 1
ATOM 2584 C C . THR A 1 319 ? 16.098 18.174 -17.786 1.00 88.81 319 THR A C 1
ATOM 2586 O O . THR A 1 319 ? 16.333 17.207 -18.517 1.00 88.81 319 THR A O 1
ATOM 2589 N N . LYS A 1 320 ? 15.876 19.392 -18.302 1.00 88.50 320 LYS A N 1
ATOM 2590 C CA . LYS A 1 320 ? 15.854 19.618 -19.764 1.00 88.50 320 LYS A CA 1
ATOM 2591 C C . LYS A 1 320 ? 17.146 19.192 -20.459 1.00 88.50 320 LYS A C 1
ATOM 2593 O O . LYS A 1 320 ? 17.127 18.724 -21.592 1.00 88.50 320 LYS A O 1
ATOM 2598 N N . GLN A 1 321 ? 18.286 19.334 -19.781 1.00 85.62 321 GLN A N 1
ATOM 2599 C CA . GLN A 1 321 ? 19.572 18.886 -20.315 1.00 85.62 321 GLN A CA 1
ATOM 2600 C C . GLN A 1 321 ? 19.627 17.360 -20.461 1.00 85.62 321 GLN A C 1
ATOM 2602 O O . GLN A 1 321 ? 20.175 16.846 -21.434 1.00 85.62 321 GLN A O 1
ATOM 2607 N N . GLU A 1 322 ? 19.074 16.623 -19.499 1.00 85.56 322 GLU A N 1
ATOM 2608 C CA . GLU A 1 322 ? 18.988 15.165 -19.572 1.00 85.56 322 GLU A CA 1
ATOM 2609 C C . GLU A 1 322 ? 17.977 14.701 -20.613 1.00 85.56 322 GLU A C 1
ATOM 2611 O O . GLU A 1 322 ? 18.239 13.712 -21.291 1.00 85.56 322 GLU A O 1
ATOM 2616 N N . GLU 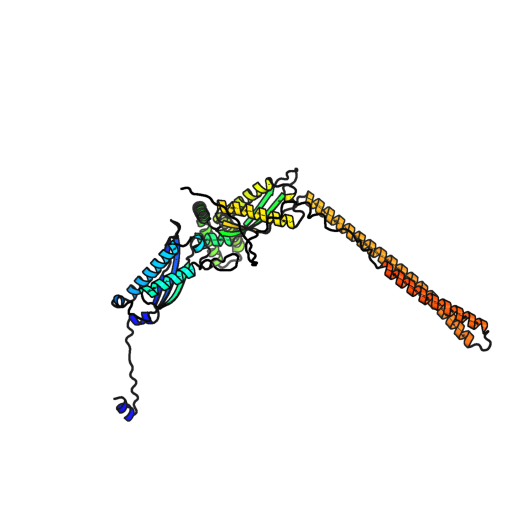A 1 323 ? 16.862 15.414 -20.762 1.00 88.31 323 GLU A N 1
ATOM 2617 C CA . GLU A 1 323 ? 15.877 15.180 -21.817 1.00 88.31 323 GLU A CA 1
ATOM 2618 C C . GLU A 1 323 ? 16.511 15.358 -23.203 1.00 88.31 323 GLU A C 1
ATOM 2620 O O . GLU A 1 323 ? 16.494 14.426 -23.999 1.00 88.31 323 GLU A O 1
ATOM 2625 N N . TYR A 1 324 ? 17.229 16.462 -23.435 1.00 89.31 324 TYR A N 1
ATOM 2626 C CA . TYR A 1 324 ? 17.974 16.680 -24.678 1.00 89.31 324 TYR A CA 1
ATOM 2627 C C . TYR A 1 324 ? 18.999 15.570 -24.961 1.00 89.31 324 TYR A C 1
ATOM 2629 O O . TYR A 1 324 ? 19.101 15.074 -26.083 1.00 89.31 324 TYR A O 1
ATOM 2637 N N . LEU A 1 325 ? 19.770 15.151 -23.949 1.00 86.88 325 LEU A N 1
ATOM 2638 C CA . LEU A 1 325 ? 20.736 14.058 -24.102 1.00 86.88 325 LEU A CA 1
ATOM 2639 C C . LEU A 1 325 ? 20.055 12.712 -24.367 1.00 86.88 325 LEU A C 1
ATOM 2641 O O . LEU A 1 325 ? 20.594 11.890 -25.109 1.00 86.88 325 LEU A O 1
ATOM 2645 N N . PHE A 1 326 ? 18.902 12.470 -23.747 1.00 85.94 326 PHE A N 1
ATOM 2646 C CA . PHE A 1 326 ? 18.108 11.273 -23.970 1.00 85.94 326 PHE A CA 1
ATOM 2647 C C . PHE A 1 326 ? 17.563 11.238 -25.400 1.00 85.94 326 PHE A C 1
ATOM 2649 O O . PHE A 1 326 ? 17.768 10.239 -26.087 1.00 85.94 326 PHE A O 1
ATOM 2656 N N . ASP A 1 327 ? 16.983 12.338 -25.876 1.00 91.38 327 ASP A N 1
ATOM 2657 C CA . ASP A 1 327 ? 16.458 12.466 -27.235 1.00 91.38 327 ASP A CA 1
ATOM 2658 C C . ASP A 1 327 ? 17.570 12.322 -28.277 1.00 91.38 327 ASP A C 1
ATOM 2660 O O . ASP A 1 327 ? 17.429 11.568 -29.240 1.00 91.38 327 ASP A O 1
ATOM 2664 N N . ALA A 1 328 ? 18.722 12.964 -28.059 1.00 90.75 328 ALA A N 1
ATOM 2665 C CA . ALA A 1 328 ? 19.883 12.834 -28.937 1.00 90.75 328 ALA A CA 1
ATOM 2666 C C . ALA A 1 328 ? 20.391 11.383 -29.008 1.00 90.75 328 ALA A C 1
ATOM 2668 O O . ALA A 1 328 ? 20.719 10.889 -30.088 1.00 90.75 328 ALA A O 1
ATOM 2669 N N . ARG A 1 329 ? 20.424 10.665 -27.875 1.00 88.38 329 ARG A N 1
ATOM 2670 C CA . ARG A 1 329 ? 20.769 9.232 -27.849 1.00 88.38 329 ARG A CA 1
ATOM 2671 C C . ARG A 1 329 ? 19.723 8.386 -28.565 1.00 88.38 329 ARG A C 1
ATOM 2673 O O . ARG A 1 329 ? 20.097 7.495 -29.319 1.00 88.38 329 ARG A O 1
ATOM 2680 N N . GLN A 1 330 ? 18.438 8.664 -28.363 1.00 90.75 330 GLN A N 1
ATOM 2681 C CA . GLN A 1 330 ? 17.357 7.941 -29.026 1.00 90.75 330 GLN A CA 1
ATOM 2682 C C . GLN A 1 330 ? 17.403 8.140 -30.547 1.00 90.75 330 GLN A C 1
ATOM 2684 O O . GLN A 1 330 ? 17.242 7.179 -31.296 1.00 90.75 330 GLN A O 1
ATOM 2689 N N . GLN A 1 331 ? 17.687 9.360 -31.009 1.00 92.69 331 GLN A N 1
ATOM 2690 C CA . GLN A 1 331 ? 17.891 9.668 -32.425 1.00 92.69 331 GLN A CA 1
ATOM 2691 C C . GLN A 1 331 ? 19.125 8.963 -32.991 1.00 92.69 331 GLN A C 1
ATOM 2693 O O . GLN A 1 331 ? 19.052 8.411 -34.085 1.00 92.69 331 GLN A O 1
ATOM 2698 N N . LEU A 1 332 ? 20.234 8.936 -32.246 1.00 91.94 332 LEU A N 1
ATOM 2699 C CA . LEU A 1 332 ? 21.443 8.218 -32.647 1.00 91.94 332 LEU A CA 1
ATOM 2700 C C . LEU A 1 332 ? 21.180 6.713 -32.791 1.00 91.94 332 LEU A C 1
ATOM 2702 O O . LEU A 1 332 ? 21.574 6.116 -33.786 1.00 91.94 332 LEU A O 1
ATOM 2706 N N . GLU A 1 333 ? 20.518 6.094 -31.813 1.00 88.75 333 GLU A N 1
ATOM 2707 C CA . GLU A 1 333 ? 20.178 4.668 -31.868 1.00 88.75 333 GLU A CA 1
ATOM 2708 C C . GLU A 1 333 ? 19.219 4.367 -33.018 1.00 88.75 333 GLU A C 1
ATOM 2710 O O . GLU A 1 333 ? 19.434 3.413 -33.761 1.00 88.75 333 GLU A O 1
ATOM 2715 N N . LYS A 1 334 ? 18.222 5.227 -33.245 1.00 93.44 334 LYS A N 1
ATOM 2716 C CA . LYS A 1 334 ? 17.346 5.114 -34.412 1.00 93.44 334 LYS A CA 1
ATOM 2717 C C . LYS A 1 334 ? 18.140 5.196 -35.718 1.00 93.44 334 LYS A C 1
ATOM 2719 O O . LYS A 1 334 ? 17.974 4.336 -36.571 1.00 93.44 334 LYS A O 1
ATOM 2724 N N . ALA A 1 335 ? 19.055 6.157 -35.842 1.00 93.62 335 ALA A N 1
ATOM 2725 C CA . ALA A 1 335 ? 19.902 6.299 -37.023 1.00 93.62 335 ALA A CA 1
ATOM 2726 C C . ALA A 1 335 ? 20.802 5.072 -37.251 1.00 93.62 335 ALA A C 1
ATOM 2728 O O . ALA A 1 335 ? 20.952 4.639 -38.389 1.00 93.62 335 ALA A O 1
ATOM 2729 N N . LYS A 1 336 ? 21.351 4.466 -36.188 1.00 91.19 336 LYS A N 1
ATOM 2730 C CA . LYS A 1 336 ? 22.115 3.208 -36.288 1.00 91.19 336 LYS A CA 1
ATOM 2731 C C . LYS A 1 336 ? 21.248 2.044 -36.764 1.00 91.19 336 LYS A C 1
ATOM 2733 O O . LYS A 1 336 ? 21.708 1.228 -37.560 1.00 91.19 336 LYS A O 1
ATOM 2738 N N . VAL A 1 337 ? 20.015 1.949 -36.267 1.00 91.88 337 VAL A N 1
ATOM 2739 C CA . VAL A 1 337 ? 19.057 0.921 -36.697 1.00 91.88 337 VAL A CA 1
ATOM 2740 C C . VAL A 1 337 ? 18.675 1.125 -38.163 1.00 91.88 337 VAL A C 1
ATOM 2742 O O . VAL A 1 337 ? 18.694 0.161 -38.924 1.00 91.88 337 VAL A O 1
ATOM 2745 N N . ASP A 1 338 ? 18.405 2.363 -38.577 1.00 93.38 338 ASP A N 1
ATOM 2746 C CA . ASP A 1 338 ? 18.070 2.712 -39.961 1.00 93.38 338 ASP A CA 1
ATOM 2747 C C . ASP A 1 338 ? 19.252 2.437 -40.910 1.00 93.38 338 ASP A C 1
ATOM 2749 O O . ASP A 1 338 ? 19.069 1.869 -41.986 1.00 93.38 338 ASP A O 1
ATOM 2753 N N . GLU A 1 339 ? 20.484 2.756 -40.498 1.00 92.38 339 GLU A N 1
ATOM 2754 C CA . GLU A 1 339 ? 21.699 2.418 -41.248 1.00 92.38 339 GLU A CA 1
ATOM 2755 C C . GLU A 1 339 ? 21.866 0.898 -41.386 1.00 92.38 339 GLU A C 1
ATOM 2757 O O . GLU A 1 339 ? 22.117 0.395 -42.483 1.00 92.38 339 GLU A O 1
ATOM 2762 N N . ALA A 1 340 ? 21.691 0.147 -40.295 1.00 88.19 340 ALA A N 1
ATOM 2763 C CA . ALA A 1 340 ? 21.763 -1.310 -40.323 1.00 88.19 340 ALA A CA 1
ATOM 2764 C C . ALA A 1 340 ? 20.692 -1.912 -41.248 1.00 88.19 340 ALA A C 1
ATOM 2766 O O . ALA A 1 340 ? 20.979 -2.850 -41.995 1.00 88.19 340 ALA A O 1
ATOM 2767 N N . LEU A 1 341 ? 19.481 -1.350 -41.246 1.00 92.44 341 LEU A N 1
ATOM 2768 C CA . LEU A 1 341 ? 18.395 -1.754 -42.134 1.00 92.44 341 LEU A CA 1
ATOM 2769 C C . LEU A 1 341 ? 18.748 -1.475 -43.601 1.00 92.44 341 LEU A C 1
ATOM 2771 O O . LEU A 1 341 ? 18.656 -2.385 -44.425 1.00 92.44 341 LEU A O 1
ATOM 2775 N N . ALA A 1 342 ? 19.255 -0.281 -43.918 1.00 92.69 342 ALA A N 1
ATOM 2776 C CA . ALA A 1 342 ? 19.701 0.071 -45.266 1.00 92.69 342 ALA A CA 1
ATOM 2777 C C . ALA A 1 342 ? 20.841 -0.840 -45.760 1.00 92.69 342 ALA A C 1
ATOM 2779 O O . ALA A 1 342 ? 20.853 -1.259 -46.919 1.00 92.69 342 ALA A O 1
ATOM 2780 N N . GLN A 1 343 ? 21.779 -1.218 -44.883 1.00 90.38 343 GLN A N 1
ATOM 2781 C CA . GLN A 1 343 ? 22.831 -2.184 -45.218 1.00 90.38 343 GLN A CA 1
ATOM 2782 C C . GLN A 1 343 ? 22.260 -3.577 -45.528 1.00 90.38 343 GLN A C 1
ATOM 2784 O O . GLN A 1 343 ? 22.738 -4.252 -46.445 1.00 90.38 343 GLN A O 1
ATOM 2789 N N . VAL A 1 344 ? 21.246 -4.024 -44.782 1.00 87.31 344 VAL A N 1
ATOM 2790 C CA . VAL A 1 344 ? 20.563 -5.302 -45.035 1.00 87.31 344 VAL A CA 1
ATOM 2791 C C . VAL A 1 344 ? 19.806 -5.264 -46.364 1.00 87.31 344 VAL A C 1
ATOM 2793 O O . VAL A 1 344 ? 19.904 -6.217 -47.141 1.00 87.31 344 VAL A O 1
ATOM 2796 N N . GLU A 1 345 ? 19.107 -4.172 -46.668 1.00 92.50 345 GLU A N 1
ATOM 2797 C CA . GLU A 1 345 ? 18.400 -3.990 -47.940 1.00 92.50 345 GLU A CA 1
ATOM 2798 C C . GLU A 1 345 ? 19.358 -3.950 -49.131 1.00 92.50 345 GLU A C 1
ATOM 2800 O O . GLU A 1 345 ? 19.168 -4.702 -50.087 1.00 92.50 345 GLU A O 1
ATOM 2805 N N . ALA A 1 346 ? 20.451 -3.187 -49.045 1.00 90.38 346 ALA A N 1
ATOM 2806 C CA . ALA A 1 346 ? 21.472 -3.142 -50.089 1.00 90.38 346 ALA A CA 1
ATOM 2807 C C . ALA A 1 346 ? 22.075 -4.533 -50.365 1.00 90.38 346 ALA A C 1
ATOM 2809 O O . ALA A 1 346 ? 22.254 -4.926 -51.521 1.00 90.38 346 ALA A O 1
ATOM 2810 N N . ARG A 1 347 ? 22.327 -5.331 -49.314 1.00 85.44 347 ARG A N 1
ATOM 2811 C CA . ARG A 1 347 ? 22.773 -6.729 -49.461 1.00 85.44 347 ARG A CA 1
ATOM 2812 C C . ARG A 1 347 ? 21.707 -7.610 -50.110 1.00 85.44 347 ARG A C 1
ATOM 2814 O O . ARG A 1 347 ? 22.045 -8.460 -50.934 1.00 85.44 347 ARG A O 1
ATOM 2821 N N . LYS A 1 348 ? 20.430 -7.420 -49.766 1.00 88.69 348 LYS A N 1
ATOM 2822 C CA . LYS A 1 348 ? 19.306 -8.148 -50.370 1.00 88.69 348 LYS A CA 1
ATOM 2823 C C . LYS A 1 348 ? 19.180 -7.837 -51.863 1.00 88.69 348 LYS A C 1
ATOM 2825 O O . LYS A 1 348 ? 19.047 -8.768 -52.654 1.00 88.69 348 LYS A O 1
ATOM 2830 N N . GLU A 1 349 ? 19.284 -6.570 -52.259 1.00 92.69 349 GLU A N 1
ATOM 2831 C CA . GLU A 1 349 ? 19.260 -6.162 -53.668 1.00 92.69 349 GLU A CA 1
ATOM 2832 C C . GLU A 1 349 ? 20.454 -6.706 -54.450 1.00 92.69 349 GLU A C 1
ATOM 2834 O O . GLU A 1 349 ? 20.292 -7.238 -55.549 1.00 92.69 349 GLU A O 1
ATOM 2839 N N . GLN A 1 350 ? 21.660 -6.612 -53.882 1.00 88.69 350 GLN A N 1
ATOM 2840 C CA . GLN A 1 350 ? 22.858 -7.183 -54.492 1.00 88.69 350 GLN A CA 1
ATOM 2841 C C . GLN A 1 350 ? 22.690 -8.690 -54.714 1.00 88.69 350 GLN A C 1
ATOM 2843 O O . GLN A 1 350 ? 23.005 -9.193 -55.794 1.00 88.69 350 GLN A O 1
ATOM 2848 N N . ARG A 1 351 ? 22.132 -9.401 -53.728 1.00 82.44 351 ARG A N 1
ATOM 2849 C CA . ARG A 1 351 ? 21.837 -10.832 -53.835 1.00 82.44 351 ARG A CA 1
ATOM 2850 C C . ARG A 1 351 ? 20.810 -11.124 -54.922 1.00 82.44 351 ARG A C 1
ATOM 2852 O O . ARG A 1 351 ? 20.994 -12.057 -55.695 1.00 82.44 351 ARG A O 1
ATOM 2859 N N . GLN A 1 352 ? 19.745 -10.333 -55.003 1.00 89.44 352 GLN A N 1
ATOM 2860 C CA . GLN A 1 352 ? 18.723 -10.501 -56.031 1.00 89.44 352 GLN A CA 1
ATOM 2861 C C . GLN A 1 352 ? 19.305 -10.311 -57.437 1.00 89.44 352 GLN A C 1
ATOM 2863 O O . GLN A 1 352 ? 19.044 -11.130 -58.312 1.00 89.44 352 GLN A O 1
ATOM 2868 N N . LYS A 1 353 ? 20.165 -9.302 -57.632 1.00 92.31 353 LYS A N 1
ATOM 2869 C CA . LYS A 1 353 ? 20.882 -9.088 -58.900 1.00 92.31 353 LYS A CA 1
ATOM 2870 C C . LYS A 1 353 ? 21.812 -10.254 -59.241 1.00 92.31 353 LYS A C 1
ATOM 2872 O O . LYS A 1 353 ? 21.859 -10.672 -60.393 1.00 92.31 353 LYS A O 1
ATOM 2877 N N . GLN A 1 354 ? 22.535 -10.798 -58.261 1.00 87.75 3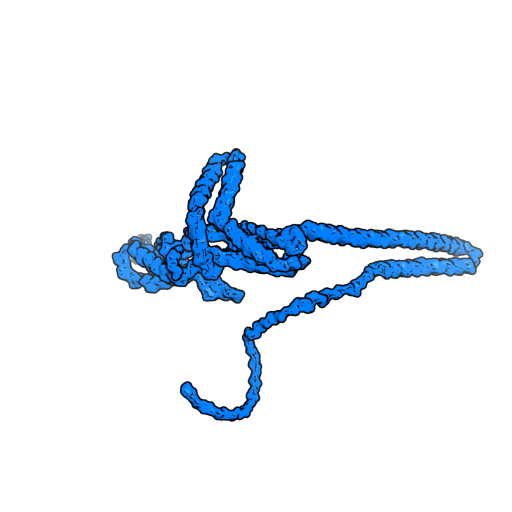54 GLN A N 1
ATOM 2878 C CA . GLN A 1 354 ? 23.395 -11.970 -58.470 1.00 87.75 354 GLN A CA 1
ATOM 2879 C C . GLN A 1 354 ? 22.588 -13.208 -58.879 1.00 87.75 354 GLN A C 1
ATOM 2881 O O . GLN A 1 354 ? 22.961 -13.873 -59.840 1.00 87.75 354 GLN A O 1
ATOM 2886 N N . LEU A 1 355 ? 21.463 -13.469 -58.207 1.00 86.62 355 LEU A N 1
ATOM 2887 C CA . LEU A 1 355 ? 20.558 -14.573 -58.543 1.00 86.62 355 LEU A CA 1
ATOM 2888 C C . LEU A 1 355 ? 19.926 -14.407 -59.929 1.00 86.62 355 LEU A C 1
ATOM 2890 O O . LEU A 1 355 ? 19.770 -15.380 -60.657 1.00 86.62 355 LEU A O 1
ATOM 2894 N N . GLU A 1 356 ? 19.566 -13.184 -60.319 1.00 91.56 356 GLU A N 1
ATOM 2895 C CA . GLU A 1 356 ? 19.037 -12.921 -61.658 1.00 91.56 356 GLU A CA 1
ATOM 2896 C C . GLU A 1 356 ? 20.098 -13.173 -62.740 1.00 91.56 356 GLU A C 1
ATOM 2898 O O . GLU A 1 356 ? 19.808 -13.776 -63.774 1.00 91.56 356 GLU A O 1
ATOM 2903 N N . MET A 1 357 ? 21.342 -12.752 -62.497 1.00 88.94 357 MET A N 1
ATOM 2904 C CA . MET A 1 357 ? 22.455 -12.991 -63.416 1.00 88.94 357 MET A CA 1
ATOM 2905 C C . MET A 1 357 ? 22.784 -14.481 -63.553 1.00 88.94 357 MET A C 1
ATOM 2907 O O . MET A 1 357 ? 22.990 -14.942 -64.678 1.00 88.94 357 MET A O 1
ATOM 2911 N N . SER A 1 358 ? 22.798 -15.243 -62.453 1.00 87.38 358 SER A N 1
ATOM 2912 C CA . SER A 1 358 ? 23.024 -16.691 -62.519 1.00 87.38 358 SER A CA 1
ATOM 2913 C C . SER A 1 358 ? 21.863 -17.422 -63.186 1.00 87.38 358 SER A C 1
ATOM 2915 O O . SER A 1 358 ? 22.097 -18.281 -64.032 1.00 87.38 358 SER A O 1
ATOM 2917 N N . LEU A 1 359 ? 20.614 -17.022 -62.919 1.00 88.44 359 LEU A N 1
ATOM 2918 C CA . LEU A 1 359 ? 19.440 -17.559 -63.610 1.00 88.44 359 LEU A CA 1
ATOM 2919 C C . LEU A 1 359 ? 19.551 -17.366 -65.129 1.00 88.44 359 LEU A C 1
ATOM 2921 O O . LEU A 1 359 ? 19.358 -18.320 -65.880 1.00 88.44 359 LEU A O 1
ATOM 2925 N N . ARG A 1 360 ? 19.912 -16.158 -65.587 1.00 91.25 360 ARG A N 1
ATOM 2926 C CA . ARG A 1 360 ? 20.116 -15.870 -67.017 1.00 91.25 360 ARG A CA 1
ATOM 2927 C C . ARG A 1 360 ? 21.248 -16.702 -67.617 1.00 91.25 360 ARG A C 1
ATOM 2929 O O . ARG A 1 360 ? 21.108 -17.189 -68.736 1.00 91.25 360 ARG A O 1
ATOM 2936 N N . ARG A 1 361 ? 22.355 -16.878 -66.887 1.00 88.69 361 ARG A N 1
ATOM 2937 C CA . ARG A 1 361 ? 23.485 -17.714 -67.320 1.00 88.69 361 ARG A CA 1
ATOM 2938 C C . ARG A 1 361 ? 23.066 -19.176 -67.475 1.00 88.69 361 ARG A C 1
ATOM 2940 O O . ARG A 1 361 ? 23.309 -19.758 -68.527 1.00 88.69 361 ARG A O 1
ATOM 2947 N N . ASN A 1 362 ? 22.384 -19.726 -66.474 1.00 88.38 362 ASN A N 1
ATOM 2948 C CA . ASN A 1 362 ? 21.894 -21.103 -66.486 1.00 88.38 362 ASN A CA 1
ATOM 2949 C C . ASN A 1 362 ? 20.867 -21.325 -67.602 1.00 88.38 362 ASN A C 1
ATOM 2951 O O . ASN A 1 362 ? 20.890 -22.357 -68.266 1.00 88.38 362 ASN A O 1
ATOM 2955 N N . GLN A 1 363 ? 19.993 -20.346 -67.851 1.00 91.56 363 GLN A N 1
ATOM 2956 C CA . GLN A 1 363 ? 19.044 -20.406 -68.960 1.00 91.56 363 GLN A CA 1
ATOM 2957 C C . GLN A 1 363 ? 19.763 -20.423 -70.315 1.00 91.56 363 GLN A C 1
ATOM 2959 O O . GLN A 1 363 ? 19.466 -21.280 -71.140 1.00 91.56 363 GLN A O 1
ATOM 2964 N N . ALA A 1 364 ? 20.753 -19.549 -70.523 1.00 92.38 364 ALA A N 1
ATOM 2965 C CA . ALA A 1 364 ? 21.538 -19.529 -71.757 1.00 92.38 364 ALA A CA 1
ATOM 2966 C C . ALA A 1 364 ? 22.298 -20.847 -71.991 1.00 92.38 364 ALA A C 1
ATOM 2968 O O . ALA A 1 364 ? 22.304 -21.356 -73.111 1.00 92.38 364 ALA A O 1
ATOM 2969 N N . GLN A 1 365 ? 22.888 -21.420 -70.937 1.00 91.12 365 GLN A N 1
ATOM 2970 C CA . GLN A 1 365 ? 23.558 -22.722 -71.005 1.00 91.12 365 GLN A CA 1
ATOM 2971 C C . GLN A 1 365 ? 22.572 -23.859 -71.302 1.00 91.12 365 GLN A C 1
ATOM 2973 O O . GLN A 1 365 ? 22.874 -24.729 -72.111 1.00 91.12 365 GLN A O 1
ATOM 2978 N N . SER A 1 366 ? 21.379 -23.838 -70.702 1.00 89.44 366 SER A N 1
ATOM 2979 C CA . SER A 1 366 ? 20.312 -24.806 -70.989 1.00 89.44 366 SER A CA 1
ATOM 2980 C C . SER A 1 366 ? 19.836 -24.714 -72.443 1.00 89.44 366 SER A C 1
ATOM 2982 O O . SER A 1 366 ? 19.704 -25.729 -73.123 1.00 89.44 366 SER A O 1
ATOM 2984 N N . ASP A 1 367 ? 19.650 -23.499 -72.966 1.00 94.38 367 ASP A N 1
ATOM 2985 C CA . ASP A 1 367 ? 19.280 -23.275 -74.366 1.00 94.38 367 ASP A CA 1
ATOM 2986 C C . ASP A 1 367 ? 20.370 -23.767 -75.333 1.00 94.38 367 ASP A C 1
ATOM 2988 O O . ASP A 1 367 ? 20.065 -24.316 -76.394 1.00 94.38 367 ASP A O 1
ATOM 2992 N N . GLU A 1 368 ? 21.647 -23.586 -74.986 1.00 94.62 368 GLU A N 1
ATOM 2993 C CA . GLU A 1 368 ? 22.779 -24.131 -75.742 1.00 94.62 368 GLU A CA 1
ATOM 2994 C C . GLU A 1 368 ? 22.802 -25.664 -75.703 1.00 94.62 368 GLU A C 1
ATOM 2996 O O . GLU A 1 368 ? 22.933 -26.305 -76.749 1.00 94.62 368 GLU A O 1
ATOM 3001 N N . LEU A 1 369 ? 22.578 -26.252 -74.528 1.00 93.75 369 LEU A N 1
ATOM 3002 C CA . LEU A 1 369 ? 22.481 -27.696 -74.337 1.00 93.75 369 LEU A CA 1
ATOM 3003 C C . LEU A 1 369 ? 21.355 -28.299 -75.190 1.00 93.75 369 LEU A C 1
ATOM 3005 O O . LEU A 1 369 ? 21.565 -29.288 -75.890 1.00 93.75 369 LEU A O 1
ATOM 3009 N N . ASN A 1 370 ? 20.180 -27.663 -75.197 1.00 94.38 370 ASN A N 1
ATOM 3010 C CA . ASN A 1 370 ? 19.035 -28.082 -76.005 1.00 94.38 370 ASN A CA 1
ATOM 3011 C C . ASN A 1 370 ? 19.361 -28.056 -77.506 1.00 94.38 370 ASN A C 1
ATOM 3013 O O . ASN A 1 370 ? 19.060 -29.012 -78.217 1.00 94.38 370 ASN A O 1
ATOM 3017 N N . LYS A 1 371 ? 20.059 -27.016 -77.990 1.00 96.19 371 LYS A N 1
ATOM 3018 C CA . LYS A 1 371 ? 20.516 -26.952 -79.392 1.00 96.19 371 LYS A CA 1
ATOM 3019 C C . LYS A 1 371 ? 21.476 -28.088 -79.741 1.00 96.19 371 LYS A C 1
ATOM 3021 O O . LYS A 1 371 ? 21.409 -28.622 -80.851 1.00 96.19 371 LYS A O 1
ATOM 3026 N N . LEU A 1 372 ? 22.372 -28.455 -78.823 1.00 94.94 372 LEU A N 1
ATOM 3027 C CA . LEU A 1 372 ? 23.270 -29.593 -79.018 1.00 94.94 372 LEU A CA 1
ATOM 3028 C C . LEU A 1 372 ? 22.493 -30.910 -79.039 1.00 94.94 372 LEU A C 1
ATOM 3030 O O . LEU A 1 372 ? 22.736 -31.731 -79.920 1.00 94.94 372 LEU A O 1
ATOM 3034 N N . TYR A 1 373 ? 21.515 -31.091 -78.152 1.00 95.31 373 TYR A N 1
ATOM 3035 C CA . TYR A 1 373 ? 20.643 -32.265 -78.157 1.00 95.31 373 TYR A CA 1
ATOM 3036 C C . TYR A 1 373 ? 19.837 -32.405 -79.451 1.00 95.31 373 TYR A C 1
ATOM 3038 O O . TYR A 1 373 ? 19.807 -33.491 -80.034 1.00 95.31 373 TYR A O 1
ATOM 3046 N N . ASP A 1 374 ? 19.269 -31.313 -79.960 1.00 95.31 374 ASP A N 1
ATOM 3047 C CA . ASP A 1 374 ? 18.568 -31.302 -81.247 1.00 95.31 374 ASP A CA 1
ATOM 3048 C C . ASP A 1 374 ? 19.504 -31.674 -82.406 1.00 95.31 374 ASP A C 1
ATOM 3050 O O . ASP A 1 374 ? 19.130 -32.432 -83.307 1.00 95.31 374 ASP A O 1
ATOM 3054 N N . ARG A 1 375 ? 20.744 -31.165 -82.394 1.00 94.19 375 ARG A N 1
ATOM 3055 C CA . ARG A 1 375 ? 21.760 -31.515 -83.399 1.00 94.19 375 ARG A CA 1
ATOM 3056 C C . ARG A 1 375 ? 22.168 -32.985 -83.296 1.00 94.19 375 ARG A C 1
ATOM 3058 O O . ARG A 1 375 ? 22.275 -33.647 -84.325 1.00 94.19 375 ARG A O 1
ATOM 3065 N N . ARG A 1 376 ? 22.320 -33.515 -82.080 1.00 93.25 376 ARG A N 1
ATOM 3066 C CA . ARG A 1 376 ? 22.577 -34.940 -81.832 1.00 93.25 376 ARG A CA 1
ATOM 3067 C C . ARG A 1 376 ? 21.470 -35.816 -82.408 1.00 93.25 376 ARG A C 1
ATOM 3069 O O . ARG A 1 376 ? 21.760 -36.787 -83.095 1.00 93.25 376 ARG A O 1
ATOM 3076 N N . ALA A 1 377 ? 20.210 -35.468 -82.144 1.00 93.19 377 ALA A N 1
ATOM 3077 C CA . ALA A 1 377 ? 19.054 -36.219 -82.627 1.00 93.19 377 ALA A CA 1
ATOM 3078 C C . ALA A 1 377 ? 18.997 -36.261 -84.165 1.00 93.19 377 ALA A C 1
ATOM 3080 O O . ALA A 1 377 ? 18.693 -37.304 -84.745 1.00 93.19 377 ALA A O 1
ATOM 3081 N N . LYS A 1 378 ? 19.356 -35.153 -84.828 1.00 93.69 378 LYS A N 1
ATOM 3082 C CA . LYS A 1 378 ? 19.480 -35.090 -86.294 1.00 93.69 378 LYS A CA 1
ATOM 3083 C C . LYS A 1 378 ? 20.598 -35.991 -86.825 1.00 93.69 378 LYS A C 1
ATOM 3085 O O . LYS A 1 378 ? 20.354 -36.747 -87.751 1.00 93.69 378 LYS A O 1
ATOM 3090 N N . LEU A 1 379 ? 21.783 -35.973 -86.211 1.00 90.94 379 LEU A N 1
ATOM 3091 C CA . LEU A 1 379 ? 22.901 -36.831 -86.633 1.00 90.94 379 LEU A CA 1
ATOM 3092 C C . LEU A 1 379 ? 22.614 -38.327 -86.437 1.00 90.94 379 LEU A C 1
ATOM 3094 O O . LEU A 1 379 ? 23.023 -39.134 -87.254 1.00 90.94 379 LEU A O 1
ATOM 3098 N N . ILE A 1 380 ? 21.872 -38.709 -85.392 1.00 90.38 380 ILE A N 1
ATOM 3099 C CA . ILE A 1 380 ? 21.488 -40.115 -85.158 1.00 90.38 380 ILE A CA 1
ATOM 3100 C C . ILE A 1 380 ? 20.494 -40.629 -86.216 1.00 90.38 380 ILE A C 1
ATOM 3102 O O . ILE A 1 380 ? 20.427 -41.830 -86.468 1.00 90.38 380 ILE A O 1
ATOM 3106 N N . THR A 1 381 ? 19.688 -39.740 -86.801 1.00 89.62 381 THR A N 1
ATOM 3107 C CA . THR A 1 381 ? 18.664 -40.115 -87.791 1.00 89.62 381 THR A CA 1
ATOM 3108 C C . THR A 1 381 ? 19.190 -40.151 -89.225 1.00 89.62 381 THR A C 1
ATOM 3110 O O . THR A 1 381 ? 18.536 -40.746 -90.079 1.00 89.62 381 THR A O 1
ATOM 3113 N N . ASP A 1 382 ? 20.361 -39.569 -89.485 1.00 89.31 382 ASP A N 1
ATOM 3114 C CA . ASP A 1 382 ? 21.022 -39.583 -90.788 1.00 89.31 382 ASP A CA 1
ATOM 3115 C C . ASP A 1 382 ? 21.952 -40.805 -90.901 1.00 89.31 382 ASP A C 1
ATOM 3117 O O . ASP A 1 382 ? 22.875 -40.976 -90.106 1.00 89.31 382 ASP A O 1
ATOM 3121 N N . SER A 1 383 ? 21.691 -41.697 -91.861 1.00 77.62 383 SER A N 1
ATOM 3122 C CA . SER A 1 383 ? 22.425 -42.964 -92.005 1.00 77.62 383 SER A CA 1
ATOM 3123 C C . SER A 1 383 ? 23.865 -42.795 -92.497 1.00 77.62 383 SER A C 1
ATOM 3125 O O . SER A 1 383 ? 24.652 -43.729 -92.351 1.00 77.62 383 SER A O 1
ATOM 3127 N N . ASP A 1 384 ? 24.199 -41.624 -93.046 1.00 82.12 384 ASP A N 1
ATOM 3128 C CA . ASP A 1 384 ? 25.523 -41.299 -93.592 1.00 82.12 384 ASP A CA 1
ATOM 3129 C C . ASP A 1 384 ? 26.346 -40.389 -92.652 1.00 82.12 384 ASP A C 1
ATOM 3131 O O . ASP A 1 384 ? 27.379 -39.849 -93.052 1.00 82.12 384 ASP A O 1
ATOM 3135 N N . ALA A 1 385 ? 25.896 -40.191 -91.406 1.00 75.81 385 ALA A N 1
ATOM 3136 C CA . ALA A 1 385 ? 26.548 -39.295 -90.456 1.00 75.81 385 ALA A CA 1
ATOM 3137 C C . ALA A 1 385 ? 27.963 -39.759 -90.059 1.00 75.81 385 ALA A C 1
ATOM 3139 O O . ALA A 1 385 ? 28.202 -40.930 -89.754 1.00 75.81 385 ALA A O 1
ATOM 3140 N N . ASP A 1 386 ? 28.895 -38.803 -90.007 1.00 85.00 386 ASP A N 1
ATOM 3141 C CA . ASP A 1 386 ? 30.277 -39.016 -89.582 1.00 85.00 386 ASP A CA 1
ATOM 3142 C C . ASP A 1 386 ? 30.345 -39.345 -88.078 1.00 85.00 386 ASP A C 1
ATOM 3144 O O . ASP A 1 386 ? 29.875 -38.583 -87.223 1.00 85.00 386 ASP A O 1
ATOM 3148 N N . SER A 1 387 ? 30.940 -40.494 -87.746 1.00 86.31 387 SER A N 1
ATOM 3149 C CA . SER A 1 387 ? 31.102 -40.966 -86.366 1.00 86.31 387 SER A CA 1
ATOM 3150 C C . SER A 1 387 ? 31.921 -39.988 -85.519 1.00 86.31 387 SER A C 1
ATOM 3152 O O . SER A 1 387 ? 31.642 -39.828 -84.327 1.00 86.31 387 SER A O 1
ATOM 3154 N N . ASP A 1 388 ? 32.893 -39.308 -86.128 1.00 88.44 388 ASP A N 1
ATOM 3155 C CA . ASP A 1 388 ? 33.773 -38.375 -85.424 1.00 88.44 388 ASP A CA 1
ATOM 3156 C C . ASP A 1 388 ? 33.012 -37.101 -85.006 1.00 88.44 388 ASP A C 1
ATOM 3158 O O . ASP A 1 388 ? 33.242 -36.546 -83.925 1.00 88.44 388 ASP A O 1
ATOM 3162 N N . GLU A 1 389 ? 32.032 -36.663 -85.808 1.00 89.00 389 GLU A N 1
ATOM 3163 C CA . GLU A 1 389 ? 31.172 -35.520 -85.477 1.00 89.00 389 GLU A CA 1
ATOM 3164 C C . GLU A 1 389 ? 30.260 -35.834 -84.281 1.00 89.00 389 GLU A C 1
ATOM 3166 O O . GLU A 1 389 ? 30.082 -34.996 -83.388 1.00 89.00 389 GLU A O 1
ATOM 3171 N N . LEU A 1 390 ? 29.718 -37.055 -84.220 1.00 88.88 390 LEU A N 1
ATOM 3172 C CA . LEU A 1 390 ? 28.871 -37.499 -83.112 1.00 88.88 390 LEU A CA 1
ATOM 3173 C C . LEU A 1 390 ? 29.657 -37.581 -81.794 1.00 88.88 390 LEU A C 1
ATOM 3175 O O . LEU A 1 390 ? 29.148 -37.178 -80.742 1.00 88.88 390 LEU A O 1
ATOM 3179 N N . GLU A 1 391 ? 30.895 -38.078 -81.831 1.00 90.94 391 GLU A N 1
ATOM 3180 C CA . GLU A 1 391 ? 31.754 -38.150 -80.648 1.00 90.94 391 GLU A CA 1
ATOM 3181 C C . GLU A 1 391 ? 32.138 -36.753 -80.145 1.00 90.94 391 GLU A C 1
ATOM 3183 O O . GLU A 1 391 ? 31.997 -36.467 -78.951 1.00 90.94 391 GLU A O 1
ATOM 3188 N N . HIS A 1 392 ? 32.523 -35.848 -81.049 1.00 92.44 392 HIS A N 1
ATOM 3189 C CA . HIS A 1 392 ? 32.807 -34.456 -80.701 1.00 92.44 392 HIS A CA 1
ATOM 3190 C C . HIS A 1 392 ? 31.595 -33.772 -80.046 1.00 92.44 392 HIS A C 1
ATOM 3192 O O . HIS A 1 392 ? 31.732 -33.065 -79.044 1.00 92.44 392 HIS A O 1
ATOM 3198 N N . LEU A 1 393 ? 30.389 -34.020 -80.560 1.00 92.56 393 LEU A N 1
ATOM 3199 C CA . LEU A 1 393 ? 29.163 -33.438 -80.027 1.00 92.56 393 LEU A CA 1
ATOM 3200 C C . LEU A 1 393 ? 28.792 -34.000 -78.643 1.00 92.56 393 LEU A C 1
ATOM 3202 O O . LEU A 1 393 ? 28.388 -33.244 -77.760 1.00 92.56 393 LEU A O 1
ATOM 3206 N N . ASN A 1 394 ? 29.006 -35.297 -78.404 1.00 91.75 394 ASN A N 1
ATOM 3207 C CA . ASN A 1 394 ? 28.843 -35.892 -77.073 1.00 91.75 394 ASN A CA 1
ATOM 3208 C C . ASN A 1 394 ? 29.846 -35.321 -76.060 1.00 91.75 394 ASN A C 1
ATOM 3210 O O . ASN A 1 394 ? 29.488 -35.082 -74.906 1.00 91.75 394 ASN A O 1
ATOM 3214 N N . GLN A 1 395 ? 31.089 -35.057 -76.477 1.00 92.81 395 GLN A N 1
ATOM 3215 C CA . GLN A 1 395 ? 32.073 -34.394 -75.618 1.00 92.81 395 GLN A CA 1
ATOM 3216 C C . GLN A 1 395 ? 31.651 -32.958 -75.276 1.00 92.81 395 GLN A C 1
ATOM 3218 O O . GLN A 1 395 ? 31.824 -32.537 -74.133 1.00 92.81 395 GLN A O 1
ATOM 3223 N N . GLN A 1 396 ? 31.075 -32.216 -76.229 1.00 93.06 396 GLN A N 1
ATOM 3224 C CA . GLN A 1 396 ? 30.544 -30.873 -75.975 1.00 93.06 396 GLN A CA 1
ATOM 3225 C C . GLN A 1 396 ? 29.363 -30.887 -74.997 1.00 93.06 396 GLN A C 1
ATOM 3227 O O . GLN A 1 396 ? 29.358 -30.089 -74.062 1.00 93.06 396 GLN A O 1
ATOM 3232 N N . ILE A 1 397 ? 28.415 -31.817 -75.163 1.00 93.69 397 ILE A N 1
ATOM 3233 C CA . ILE A 1 397 ? 27.288 -31.992 -74.232 1.00 93.69 397 ILE A CA 1
ATOM 3234 C C . ILE A 1 397 ? 27.810 -32.298 -72.825 1.00 93.69 397 ILE A C 1
ATOM 3236 O O . ILE A 1 397 ? 27.489 -31.568 -71.894 1.00 93.69 397 ILE A O 1
ATOM 3240 N N . ASN A 1 398 ? 28.689 -33.296 -72.672 1.00 92.31 398 ASN A N 1
ATOM 3241 C CA . ASN A 1 398 ? 29.235 -33.668 -71.363 1.00 92.31 398 ASN A CA 1
ATOM 3242 C C . ASN A 1 398 ? 29.973 -32.509 -70.674 1.00 92.31 398 ASN A C 1
ATOM 3244 O O . ASN A 1 398 ? 29.866 -32.351 -69.459 1.00 92.31 398 ASN A O 1
ATOM 3248 N N . ARG A 1 399 ? 30.722 -31.691 -71.430 1.00 92.38 399 ARG A N 1
ATOM 3249 C CA . ARG A 1 399 ? 31.391 -30.500 -70.877 1.00 92.38 399 ARG A CA 1
ATOM 3250 C C . ARG A 1 399 ? 30.375 -29.487 -70.355 1.00 92.38 399 ARG A C 1
ATOM 3252 O O . ARG A 1 399 ? 30.499 -29.058 -69.213 1.00 92.38 399 ARG A O 1
ATOM 3259 N N . LEU A 1 400 ? 29.356 -29.154 -71.148 1.00 90.44 400 LEU A N 1
ATOM 3260 C CA . LEU A 1 400 ? 28.321 -28.202 -70.736 1.00 90.44 400 LEU A CA 1
ATOM 3261 C C . LEU A 1 400 ? 27.483 -28.719 -69.558 1.00 90.44 400 LEU A C 1
ATOM 3263 O O . LEU A 1 400 ? 27.188 -27.949 -68.649 1.00 90.44 400 LEU A O 1
ATOM 3267 N N . GLU A 1 401 ? 27.156 -30.011 -69.504 1.00 90.00 401 GLU A N 1
ATOM 3268 C CA . GLU A 1 401 ? 26.453 -30.603 -68.355 1.00 90.00 401 GLU A CA 1
ATOM 3269 C C . GLU A 1 401 ? 27.276 -30.514 -67.069 1.00 90.00 401 GLU A C 1
ATOM 3271 O O . GLU A 1 401 ? 26.749 -30.150 -66.014 1.00 90.00 401 GLU A O 1
ATOM 3276 N N . GLN A 1 402 ? 28.582 -30.794 -67.149 1.00 88.69 402 GLN A N 1
ATOM 3277 C CA . GLN A 1 402 ? 29.481 -30.636 -66.008 1.00 88.69 402 GLN A CA 1
ATOM 3278 C C . GLN A 1 402 ? 29.614 -29.170 -65.583 1.00 88.69 402 GLN A C 1
ATOM 3280 O O . GLN A 1 402 ? 29.631 -28.888 -64.384 1.00 88.69 402 GLN A O 1
ATOM 3285 N N . GLU A 1 403 ? 29.667 -28.230 -66.527 1.00 86.25 403 GLU A N 1
ATOM 3286 C CA . GLU A 1 403 ? 29.720 -26.795 -66.229 1.00 86.25 403 GLU A CA 1
ATOM 3287 C C . GLU A 1 403 ? 28.436 -26.296 -65.555 1.00 86.25 403 GLU A C 1
ATOM 3289 O O . GLU A 1 403 ? 28.520 -25.558 -64.574 1.00 86.25 403 GLU A O 1
ATOM 3294 N N . VAL A 1 404 ? 27.258 -26.730 -66.013 1.00 84.56 404 VAL A N 1
ATOM 3295 C CA . VAL A 1 404 ? 25.965 -26.366 -65.405 1.00 84.56 404 VAL A CA 1
ATOM 3296 C C . VAL A 1 404 ? 25.859 -26.910 -63.975 1.00 84.56 404 VAL A C 1
ATOM 3298 O O . VAL A 1 404 ? 25.457 -26.191 -63.057 1.00 84.56 404 VAL A O 1
ATOM 3301 N N . LEU A 1 405 ? 26.269 -28.163 -63.752 1.00 80.06 405 LEU A N 1
ATOM 3302 C CA . LEU A 1 405 ? 26.219 -28.796 -62.430 1.00 80.06 405 LEU A CA 1
ATOM 3303 C C . LEU A 1 405 ? 27.246 -28.214 -61.444 1.00 80.06 405 LEU A C 1
ATOM 3305 O O . LEU A 1 405 ? 26.917 -27.988 -60.278 1.00 80.06 405 LEU A O 1
ATOM 3309 N N . SER A 1 406 ? 28.478 -27.952 -61.891 1.00 77.69 406 SER A N 1
ATOM 3310 C CA . SER A 1 406 ? 29.546 -27.400 -61.041 1.00 77.69 406 SER A CA 1
ATOM 3311 C C . SER A 1 406 ? 29.313 -25.932 -60.682 1.00 77.69 406 SER A C 1
ATOM 3313 O O . SER A 1 406 ? 29.444 -25.568 -59.511 1.00 77.69 406 SER A O 1
ATOM 3315 N N . SER A 1 407 ? 28.863 -25.117 -61.644 1.00 74.06 407 SER A N 1
ATOM 3316 C CA . SER A 1 407 ? 28.532 -23.703 -61.409 1.00 74.06 407 SER A CA 1
ATOM 3317 C C . SER A 1 407 ? 27.427 -23.559 -60.357 1.00 74.06 407 SER A C 1
ATOM 3319 O O . SER A 1 407 ? 27.530 -22.730 -59.456 1.00 74.06 407 SER A O 1
ATOM 3321 N N . SER A 1 408 ? 26.408 -24.429 -60.391 1.00 73.75 408 SER A N 1
ATOM 3322 C CA . SER A 1 408 ? 25.310 -24.408 -59.415 1.00 73.75 408 SER A CA 1
ATOM 3323 C C . SER A 1 408 ? 25.750 -24.726 -57.978 1.00 73.75 408 SER A C 1
ATOM 3325 O O . SER A 1 408 ? 25.150 -24.210 -57.033 1.00 73.75 408 SER A O 1
ATOM 3327 N N . LEU A 1 409 ? 26.755 -25.586 -57.786 1.00 73.81 409 LEU A N 1
ATOM 3328 C CA . LEU A 1 409 ? 27.228 -25.997 -56.457 1.00 73.81 409 LEU A CA 1
ATOM 3329 C C . LEU A 1 409 ? 28.184 -24.969 -55.840 1.00 73.81 409 LEU A C 1
ATOM 3331 O O . LEU A 1 409 ? 28.064 -24.655 -54.653 1.00 73.81 409 LEU A O 1
ATOM 3335 N N . GLU A 1 410 ? 29.091 -24.397 -56.636 1.00 75.00 410 GLU A N 1
ATOM 3336 C CA . GLU A 1 410 ? 29.979 -23.326 -56.168 1.00 75.00 410 GLU A CA 1
ATOM 3337 C C . GLU A 1 410 ? 29.199 -22.053 -55.821 1.00 75.00 410 GLU A C 1
ATOM 3339 O O . GLU A 1 410 ? 29.452 -21.431 -54.786 1.00 75.00 410 GLU A O 1
ATOM 3344 N N . GLU A 1 411 ? 28.196 -21.688 -56.624 1.00 71.75 411 GLU A N 1
ATOM 3345 C CA . GLU A 1 411 ? 27.330 -20.540 -56.340 1.00 71.75 411 GLU A CA 1
ATOM 3346 C C . GLU A 1 411 ? 26.501 -20.739 -55.061 1.00 71.75 411 GLU A C 1
ATOM 3348 O O . GLU A 1 411 ? 26.365 -19.805 -54.262 1.00 71.75 411 GLU A O 1
ATOM 3353 N N . ALA A 1 412 ? 26.005 -21.954 -54.803 1.00 68.81 412 ALA A N 1
ATOM 3354 C CA . ALA A 1 412 ? 25.299 -22.281 -53.563 1.00 68.81 412 ALA A CA 1
ATOM 3355 C C . ALA A 1 412 ? 26.218 -22.196 -52.329 1.00 68.81 412 ALA A C 1
ATOM 3357 O O . ALA A 1 412 ? 25.826 -21.642 -51.298 1.00 68.81 412 ALA A O 1
ATOM 3358 N N . SER A 1 413 ? 27.461 -22.674 -52.444 1.00 69.62 413 SER A N 1
ATOM 3359 C CA . SER A 1 413 ? 28.460 -22.601 -51.370 1.00 69.62 413 SER A CA 1
ATOM 3360 C C . SER A 1 413 ? 28.895 -21.158 -51.081 1.00 69.62 413 SER A C 1
ATOM 3362 O O . SER A 1 413 ? 28.959 -20.735 -49.924 1.00 69.62 413 SER A O 1
ATOM 3364 N N . ASN A 1 414 ? 29.122 -20.357 -52.125 1.00 70.38 414 ASN A N 1
ATOM 3365 C CA . ASN A 1 414 ? 29.450 -18.937 -51.982 1.00 70.38 414 ASN A CA 1
ATOM 3366 C C . ASN A 1 414 ? 28.284 -18.143 -51.374 1.00 70.38 414 ASN A C 1
ATOM 3368 O O . ASN A 1 414 ? 28.501 -17.262 -50.544 1.00 70.38 414 ASN A O 1
ATOM 3372 N N . SER A 1 415 ? 27.042 -18.507 -51.708 1.00 65.69 415 SER A N 1
ATOM 3373 C CA . SER A 1 415 ? 25.838 -17.918 -51.113 1.00 65.69 415 SER A CA 1
ATOM 3374 C C . SER A 1 415 ? 25.711 -18.206 -49.612 1.00 65.69 415 SER A C 1
ATOM 3376 O O . SER A 1 415 ? 25.215 -17.355 -48.875 1.00 65.69 415 SER A O 1
ATOM 3378 N N . LEU A 1 416 ? 26.157 -19.378 -49.147 1.00 64.69 416 LEU A N 1
ATOM 3379 C CA . LEU A 1 416 ? 26.128 -19.770 -47.732 1.00 64.69 416 LEU A CA 1
ATOM 3380 C C . LEU A 1 416 ? 27.196 -19.054 -46.896 1.00 64.69 416 LEU A C 1
ATOM 3382 O O . LEU A 1 416 ? 26.888 -18.578 -45.807 1.00 64.69 416 LEU A O 1
ATOM 3386 N N . ASN A 1 417 ? 28.411 -18.878 -47.420 1.00 65.62 417 ASN A N 1
ATOM 3387 C CA . ASN A 1 417 ? 29.482 -18.168 -46.705 1.00 65.62 417 ASN A CA 1
ATOM 3388 C C . ASN A 1 417 ? 29.196 -16.668 -46.501 1.00 65.62 417 ASN A C 1
ATOM 3390 O O . ASN A 1 417 ? 29.719 -16.052 -45.576 1.00 65.62 417 ASN A O 1
ATOM 3394 N N . ILE A 1 418 ? 28.341 -16.072 -47.337 1.00 61.72 418 ILE A N 1
ATOM 3395 C CA . ILE A 1 418 ? 27.894 -14.676 -47.192 1.00 61.72 418 ILE A CA 1
ATOM 3396 C C . ILE A 1 418 ? 26.798 -14.542 -46.109 1.00 61.72 418 ILE A C 1
ATOM 3398 O O . ILE A 1 418 ? 26.548 -13.441 -45.617 1.00 61.72 418 ILE A O 1
ATOM 3402 N N . LEU A 1 419 ? 26.152 -15.648 -45.710 1.00 55.44 419 LEU A N 1
ATOM 3403 C CA . LEU A 1 419 ? 25.041 -15.663 -44.751 1.00 55.44 419 LEU A CA 1
ATOM 3404 C C . LEU A 1 419 ? 25.462 -15.762 -43.286 1.00 55.44 419 LEU A C 1
ATOM 3406 O O . LEU A 1 419 ? 24.612 -15.559 -42.418 1.00 55.44 419 LEU A O 1
ATOM 3410 N N . GLU A 1 420 ? 26.729 -16.035 -42.982 1.00 53.19 420 GLU A N 1
ATOM 3411 C CA . GLU A 1 420 ? 27.184 -16.024 -41.596 1.00 53.19 420 GLU A CA 1
ATOM 3412 C C . GLU A 1 420 ? 27.430 -14.578 -41.134 1.00 53.19 420 GLU A C 1
ATOM 3414 O O . GLU A 1 420 ? 28.369 -13.925 -41.604 1.00 53.19 420 GLU A O 1
ATOM 3419 N N . PRO A 1 421 ? 26.615 -14.028 -40.209 1.00 52.44 421 PRO A N 1
ATOM 3420 C CA . PRO A 1 421 ? 26.946 -12.754 -39.599 1.00 52.44 421 PRO A CA 1
ATOM 3421 C C . PRO A 1 421 ? 28.293 -12.910 -38.894 1.00 52.44 421 PRO A C 1
ATOM 3423 O O . PRO A 1 421 ? 28.468 -13.816 -38.075 1.00 52.44 421 PRO A O 1
ATOM 3426 N N . LYS A 1 422 ? 29.246 -12.021 -39.205 1.00 53.53 422 LYS A N 1
ATOM 3427 C CA . LYS A 1 422 ? 30.505 -11.910 -38.461 1.00 53.53 422 LYS A CA 1
ATOM 3428 C C . LYS A 1 422 ? 30.149 -11.673 -36.995 1.00 53.53 422 LYS A C 1
ATOM 3430 O O . LYS A 1 422 ? 29.778 -10.569 -36.612 1.00 53.53 422 LYS A O 1
ATOM 3435 N N . ARG A 1 423 ? 30.180 -12.736 -36.189 1.00 45.53 423 ARG A N 1
ATOM 3436 C CA . ARG A 1 423 ? 29.935 -12.657 -34.751 1.00 45.53 423 ARG A CA 1
ATOM 3437 C C . ARG A 1 423 ? 31.077 -11.854 -34.146 1.00 45.53 423 ARG A C 1
ATOM 3439 O O . ARG A 1 423 ? 32.187 -12.374 -34.033 1.00 45.53 423 ARG A O 1
ATOM 3446 N N . ASP A 1 424 ? 30.793 -10.619 -33.751 1.00 45.91 424 ASP A N 1
ATOM 3447 C CA . ASP A 1 424 ? 31.697 -9.815 -32.936 1.00 45.91 424 ASP A CA 1
ATOM 3448 C C . ASP A 1 424 ? 31.858 -10.488 -31.570 1.00 45.91 424 ASP A C 1
ATOM 3450 O O . ASP A 1 424 ? 31.086 -10.308 -30.628 1.00 45.91 424 ASP A O 1
ATOM 3454 N N . LYS A 1 425 ? 32.876 -11.346 -31.483 1.00 51.44 425 LYS A N 1
ATOM 3455 C CA . LYS A 1 425 ? 33.365 -11.917 -30.234 1.00 51.44 425 LYS A CA 1
ATOM 3456 C C . LYS A 1 425 ? 34.184 -10.848 -29.522 1.00 51.44 425 LYS A C 1
ATOM 3458 O O . LYS A 1 425 ? 35.393 -10.769 -29.713 1.00 51.44 425 LYS A O 1
ATOM 3463 N N . GLY A 1 426 ? 33.544 -10.049 -28.678 1.00 48.56 426 GLY A N 1
ATOM 3464 C CA . GLY A 1 426 ? 34.287 -9.297 -27.674 1.00 48.56 426 GLY A CA 1
ATOM 3465 C C . GLY A 1 426 ? 33.591 -8.048 -27.174 1.00 48.56 426 GLY A C 1
ATOM 3466 O O . GLY A 1 426 ? 33.662 -7.007 -27.817 1.00 48.56 426 GLY A O 1
ATOM 3467 N N . LYS A 1 427 ? 33.027 -8.141 -25.967 1.00 46.72 427 LYS A N 1
ATOM 3468 C CA . LYS A 1 427 ? 33.337 -7.233 -24.851 1.00 46.72 427 LYS A CA 1
ATOM 3469 C C . LYS A 1 427 ? 32.669 -7.759 -23.581 1.00 46.72 427 LYS A C 1
ATOM 3471 O O . LYS A 1 427 ? 31.453 -7.730 -23.438 1.00 46.72 427 LYS A O 1
ATOM 3476 N N . SER A 1 428 ? 33.506 -8.310 -22.705 1.00 43.59 428 SER A N 1
ATOM 3477 C CA . SER A 1 428 ? 33.151 -8.841 -21.393 1.00 43.59 428 SER A CA 1
ATOM 3478 C C . SER A 1 428 ? 32.833 -7.718 -20.407 1.00 43.59 428 SER A C 1
ATOM 3480 O O . SER A 1 428 ? 33.588 -6.759 -20.270 1.00 43.59 428 SER A O 1
ATOM 3482 N N . THR A 1 429 ? 31.748 -7.913 -19.674 1.00 46.81 429 THR A N 1
ATOM 3483 C CA . THR A 1 429 ? 31.121 -7.087 -18.632 1.00 46.81 429 THR A CA 1
ATOM 3484 C C . THR A 1 429 ? 31.881 -7.022 -17.291 1.00 46.81 429 THR A C 1
ATOM 3486 O O . THR A 1 429 ? 31.280 -6.737 -16.263 1.00 46.81 429 THR A O 1
ATOM 3489 N N . LEU A 1 430 ? 33.194 -7.276 -17.260 1.00 48.16 430 LEU A N 1
ATOM 3490 C CA . LEU A 1 430 ? 33.921 -7.631 -16.024 1.00 48.16 430 LEU A CA 1
ATOM 3491 C C . LEU A 1 430 ? 34.498 -6.465 -15.190 1.00 48.16 430 LEU A C 1
ATOM 3493 O O . LEU A 1 430 ? 35.138 -6.718 -14.182 1.00 48.16 430 LEU A O 1
ATOM 3497 N N . GLY A 1 431 ? 34.291 -5.197 -15.560 1.00 49.59 431 GLY A N 1
ATOM 3498 C CA . GLY A 1 431 ? 34.995 -4.070 -14.914 1.00 49.59 431 GLY A CA 1
ATOM 3499 C C . GLY A 1 431 ? 34.299 -3.387 -13.727 1.00 49.59 431 GLY A C 1
ATOM 3500 O O . GLY A 1 431 ? 34.891 -2.497 -13.127 1.00 49.59 431 GLY A O 1
ATOM 3501 N N . PHE A 1 432 ? 33.043 -3.724 -13.412 1.00 46.59 432 PHE A N 1
ATOM 3502 C CA . PHE A 1 432 ? 32.229 -2.932 -12.470 1.00 46.59 432 PHE A CA 1
ATOM 3503 C C . PHE A 1 432 ? 32.324 -3.401 -11.006 1.00 46.59 432 PHE A C 1
ATOM 3505 O O . PHE A 1 432 ? 32.153 -2.597 -10.095 1.00 46.59 432 PHE A O 1
ATOM 3512 N N . GLU A 1 433 ? 32.623 -4.678 -10.757 1.00 50.44 433 GLU A N 1
ATOM 3513 C CA . GLU A 1 433 ? 32.612 -5.251 -9.397 1.00 50.44 433 GLU A CA 1
ATOM 3514 C C . GLU A 1 433 ? 33.850 -4.884 -8.560 1.00 50.44 433 GLU A C 1
ATOM 3516 O O . GLU A 1 433 ? 33.793 -4.919 -7.335 1.00 50.44 433 GLU A O 1
ATOM 3521 N N . GLU A 1 434 ? 34.944 -4.447 -9.189 1.00 54.12 434 GLU A N 1
ATOM 3522 C CA . GLU A 1 434 ? 36.211 -4.146 -8.503 1.00 54.12 434 GLU A CA 1
ATOM 3523 C C . GLU A 1 434 ? 36.279 -2.741 -7.872 1.00 54.12 434 GLU A C 1
ATOM 3525 O O . GLU A 1 434 ? 37.050 -2.520 -6.937 1.00 54.12 434 GLU A O 1
ATOM 3530 N N . GLN A 1 435 ? 35.471 -1.775 -8.332 1.00 49.50 435 GLN A N 1
ATOM 3531 C CA . GLN A 1 435 ? 35.613 -0.368 -7.915 1.00 49.50 435 GLN A CA 1
ATOM 3532 C C . GLN A 1 435 ? 34.883 -0.006 -6.611 1.00 49.50 435 GLN A C 1
ATOM 3534 O O . GLN A 1 435 ? 35.174 1.033 -6.023 1.00 49.50 435 GLN A O 1
ATOM 3539 N N . MET A 1 436 ? 33.988 -0.863 -6.109 1.00 44.84 436 MET A N 1
ATOM 3540 C CA . MET A 1 436 ? 33.225 -0.630 -4.870 1.00 44.84 436 MET A CA 1
ATOM 3541 C C . MET A 1 436 ? 33.785 -1.440 -3.695 1.00 44.84 436 MET A C 1
ATOM 3543 O O . MET A 1 436 ? 33.056 -2.122 -2.977 1.00 44.84 436 MET A O 1
ATOM 3547 N N . SER A 1 437 ? 35.103 -1.353 -3.497 1.00 53.03 437 SER A N 1
ATOM 3548 C CA . SER A 1 437 ? 35.783 -1.907 -2.324 1.00 53.03 437 SER A CA 1
ATOM 3549 C C . SER A 1 437 ? 35.358 -1.174 -1.042 1.00 53.03 437 SER A C 1
ATOM 3551 O O . SER A 1 437 ? 35.999 -0.216 -0.618 1.00 53.03 437 SER A O 1
ATOM 3553 N N . LEU A 1 438 ? 34.297 -1.659 -0.398 1.00 43.62 438 LEU A N 1
ATOM 3554 C CA . LEU A 1 438 ? 34.093 -1.581 1.049 1.00 43.62 438 LEU A CA 1
ATOM 3555 C C . LEU A 1 438 ? 33.671 -2.967 1.557 1.00 43.62 438 LEU A C 1
ATOM 3557 O O . LEU A 1 438 ? 33.055 -3.733 0.814 1.00 43.62 438 LEU A O 1
ATOM 3561 N N . PRO A 1 439 ? 34.092 -3.326 2.781 1.00 40.16 439 PRO A N 1
ATOM 3562 C CA . PRO A 1 439 ? 34.251 -4.705 3.207 1.00 40.16 439 PRO A CA 1
ATOM 3563 C C . PRO A 1 439 ? 32.919 -5.435 3.130 1.00 40.16 439 PRO A C 1
ATOM 3565 O O . PRO A 1 439 ? 31.895 -4.928 3.591 1.00 40.16 439 PRO A O 1
ATOM 3568 N N . SER A 1 440 ? 32.957 -6.647 2.577 1.00 40.41 440 SER A N 1
ATOM 3569 C CA . SER A 1 440 ? 31.922 -7.648 2.794 1.00 40.41 440 SER A CA 1
ATOM 3570 C C . SER A 1 440 ? 31.537 -7.612 4.268 1.00 40.41 440 SER A C 1
ATOM 3572 O O . SER A 1 440 ? 32.372 -7.878 5.137 1.00 40.41 440 SER A O 1
ATOM 3574 N N . SER A 1 441 ? 30.292 -7.210 4.528 1.00 35.44 441 SER A N 1
ATOM 3575 C CA . SER A 1 441 ? 29.693 -7.260 5.855 1.00 35.44 441 SER A CA 1
ATOM 3576 C C . SER A 1 441 ? 29.995 -8.642 6.444 1.00 35.44 441 SER A C 1
ATOM 3578 O O . SER A 1 441 ? 29.849 -9.631 5.715 1.00 35.44 441 SER A O 1
ATOM 3580 N N . PRO A 1 442 ? 30.498 -8.745 7.687 1.00 38.44 442 PRO A N 1
ATOM 3581 C CA . PRO A 1 442 ? 30.831 -10.036 8.250 1.00 38.44 442 PRO A CA 1
ATOM 3582 C C . PRO A 1 442 ? 29.548 -10.857 8.272 1.00 38.44 442 PRO A C 1
ATOM 3584 O O . PRO A 1 442 ? 28.581 -10.507 8.948 1.00 38.44 442 PRO A O 1
ATOM 3587 N N . ASN A 1 443 ? 29.548 -11.945 7.503 1.00 38.22 443 ASN A N 1
ATOM 3588 C CA . ASN A 1 443 ? 28.632 -13.046 7.724 1.00 38.22 443 ASN A CA 1
ATOM 3589 C C . ASN A 1 443 ? 28.643 -13.336 9.221 1.00 38.22 443 ASN A C 1
ATOM 3591 O O . ASN A 1 443 ? 29.686 -13.684 9.771 1.00 38.22 443 ASN A O 1
ATOM 3595 N N . ASN A 1 444 ? 27.492 -13.155 9.858 1.00 34.94 444 ASN A N 1
ATOM 3596 C CA . ASN A 1 444 ? 27.234 -13.583 11.221 1.00 34.94 444 ASN A CA 1
ATOM 3597 C C . ASN A 1 444 ? 27.572 -15.087 11.310 1.00 34.94 444 ASN A C 1
ATOM 3599 O O . ASN A 1 444 ? 26.854 -15.887 10.704 1.00 34.94 444 ASN A O 1
ATOM 3603 N N . PRO A 1 445 ? 28.636 -15.517 12.017 1.00 41.69 445 PRO A N 1
ATOM 3604 C CA . PRO A 1 445 ? 28.869 -16.921 12.282 1.00 41.69 445 PRO A CA 1
ATOM 3605 C C . PRO A 1 445 ? 28.201 -17.228 13.620 1.00 41.69 445 PRO A C 1
ATOM 3607 O O . PRO A 1 445 ? 28.746 -16.950 14.686 1.00 41.69 445 PRO A O 1
ATOM 3610 N N . GLY A 1 446 ? 26.986 -17.763 13.568 1.00 30.58 446 GLY A N 1
ATOM 3611 C CA . GLY A 1 446 ? 26.239 -18.120 14.765 1.00 30.58 446 GLY A CA 1
ATOM 3612 C C . GLY A 1 446 ? 25.459 -19.412 14.587 1.00 30.58 446 GLY A C 1
ATOM 3613 O O . GLY A 1 446 ? 24.365 -19.381 14.040 1.00 30.58 446 GLY A O 1
ATOM 3614 N N . SER A 1 447 ? 26.012 -20.490 15.166 1.00 34.28 447 SER A N 1
ATOM 3615 C CA . SER A 1 447 ? 25.381 -21.776 15.523 1.00 34.28 447 SER A CA 1
ATOM 3616 C C . SER A 1 447 ? 25.280 -22.854 14.426 1.00 34.28 447 SER A C 1
ATOM 3618 O O . SER A 1 447 ? 24.662 -22.627 13.397 1.00 34.28 447 SER A O 1
ATOM 3620 N N . ASN A 1 448 ? 25.722 -24.108 14.590 1.00 31.86 448 ASN A N 1
ATOM 3621 C CA . ASN A 1 448 ? 26.652 -24.788 15.506 1.00 31.86 448 ASN A CA 1
ATOM 3622 C C . ASN A 1 448 ? 26.743 -26.272 15.071 1.00 31.86 448 ASN A C 1
ATOM 3624 O O . ASN A 1 448 ? 25.824 -26.788 14.442 1.00 31.86 448 ASN A O 1
ATOM 3628 N N . SER A 1 449 ? 27.765 -26.974 15.581 1.00 35.34 449 SER A N 1
ATOM 3629 C CA . SER A 1 449 ? 27.790 -28.423 15.873 1.00 35.34 449 SER A CA 1
ATOM 3630 C C . SER A 1 449 ? 27.996 -29.428 14.724 1.00 35.34 449 SER A C 1
ATOM 3632 O O . SER A 1 449 ? 27.041 -30.040 14.248 1.00 35.34 449 SER A O 1
ATOM 3634 N N . ILE A 1 450 ? 29.258 -29.814 14.496 1.00 33.84 450 ILE A N 1
ATOM 3635 C CA . ILE A 1 450 ? 29.617 -31.239 14.383 1.00 33.84 450 ILE A CA 1
ATOM 3636 C C . ILE A 1 450 ? 30.788 -31.521 15.333 1.00 33.84 450 ILE A C 1
ATOM 3638 O O . ILE A 1 450 ? 31.790 -30.810 15.345 1.00 33.84 450 ILE A O 1
ATOM 3642 N N . ARG A 1 451 ? 30.574 -32.535 16.178 1.00 38.97 451 ARG A N 1
ATOM 3643 C CA . ARG A 1 451 ? 31.533 -33.171 17.084 1.00 38.97 451 ARG A CA 1
ATOM 3644 C C . ARG A 1 451 ? 32.766 -33.617 16.306 1.00 38.97 451 ARG A C 1
ATOM 3646 O O . ARG A 1 451 ? 32.591 -34.259 15.285 1.00 38.97 451 ARG A O 1
ATOM 3653 N N . ASP A 1 452 ? 33.951 -33.423 16.868 1.00 34.19 452 ASP A N 1
ATOM 3654 C CA . ASP A 1 452 ? 34.905 -34.525 16.934 1.00 34.19 452 ASP A CA 1
ATOM 3655 C C . ASP A 1 452 ? 35.874 -34.340 18.100 1.00 34.19 452 ASP A C 1
ATOM 3657 O O . ASP A 1 452 ? 36.468 -33.289 18.334 1.00 34.19 452 ASP A O 1
ATOM 3661 N N . THR A 1 453 ? 35.936 -35.410 18.876 1.00 39.91 453 THR A N 1
ATOM 3662 C CA . THR A 1 453 ? 36.863 -35.709 19.957 1.00 39.91 453 THR A CA 1
ATOM 3663 C C . THR A 1 453 ? 38.305 -35.685 19.470 1.00 39.91 453 THR A C 1
ATOM 3665 O O . THR A 1 453 ? 38.589 -36.331 18.468 1.00 39.91 453 THR A O 1
ATOM 3668 N N . ASN A 1 454 ? 39.217 -35.068 20.229 1.00 33.53 454 ASN A N 1
ATOM 3669 C CA . ASN A 1 454 ? 40.515 -35.672 20.549 1.00 33.53 454 ASN A CA 1
ATOM 3670 C C . ASN A 1 454 ? 41.227 -34.945 21.705 1.00 33.53 454 ASN A C 1
ATOM 3672 O O . ASN A 1 454 ? 41.573 -33.771 21.630 1.00 33.53 454 ASN A O 1
ATOM 3676 N N . ILE A 1 455 ? 41.423 -35.724 22.768 1.00 41.47 455 ILE A N 1
ATOM 3677 C CA . ILE A 1 455 ? 42.437 -35.650 23.838 1.00 41.47 455 ILE A CA 1
ATOM 3678 C C . ILE A 1 455 ? 43.828 -35.782 23.156 1.00 41.47 455 ILE A C 1
ATOM 3680 O O . ILE A 1 455 ? 43.893 -36.545 22.185 1.00 41.47 455 ILE A O 1
ATOM 3684 N N . PRO A 1 456 ? 44.919 -35.086 23.576 1.00 46.91 456 PRO A N 1
ATOM 3685 C CA . PRO A 1 456 ? 45.587 -35.435 24.836 1.00 46.91 456 PRO A CA 1
ATOM 3686 C C . PRO A 1 456 ? 46.324 -34.359 25.659 1.00 46.91 456 PRO A C 1
ATOM 3688 O O . PRO A 1 456 ? 46.822 -33.362 25.156 1.00 46.91 456 PRO A O 1
ATOM 3691 N N . ASP A 1 457 ? 46.388 -34.713 26.949 1.00 36.38 457 ASP A N 1
ATOM 3692 C CA . ASP A 1 457 ? 47.471 -34.615 27.936 1.00 36.38 457 ASP A CA 1
ATOM 3693 C C . ASP A 1 457 ? 48.137 -33.280 28.333 1.00 36.38 457 ASP A C 1
ATOM 3695 O O . ASP A 1 457 ? 48.833 -32.636 27.560 1.00 36.38 457 ASP A O 1
ATOM 3699 N N . ARG A 1 458 ? 47.981 -33.018 29.647 1.00 40.53 458 ARG A N 1
ATOM 3700 C CA . ARG A 1 458 ? 48.984 -32.674 30.683 1.00 40.53 458 ARG A CA 1
ATOM 3701 C C . ARG A 1 458 ? 49.983 -31.538 30.431 1.00 40.53 458 ARG A C 1
ATOM 3703 O O . ARG A 1 458 ? 50.852 -31.650 29.583 1.00 40.53 458 ARG A O 1
ATOM 3710 N N . GLU A 1 459 ? 49.954 -30.552 31.329 1.00 36.47 459 GLU A N 1
ATOM 3711 C CA . GLU A 1 459 ? 50.907 -30.315 32.446 1.00 36.47 459 GLU A CA 1
ATOM 3712 C C . GLU A 1 459 ? 50.413 -29.055 33.203 1.00 36.47 459 GLU A C 1
ATOM 3714 O O . GLU A 1 459 ? 49.949 -28.103 32.582 1.00 36.47 459 GLU A O 1
ATOM 3719 N N . ASP A 1 460 ? 50.066 -29.193 34.486 1.00 43.94 460 ASP A N 1
ATOM 3720 C CA . ASP A 1 460 ? 50.808 -28.679 35.656 1.00 43.94 460 ASP A CA 1
ATOM 3721 C C . ASP A 1 460 ? 51.058 -27.156 35.639 1.00 43.94 460 ASP A C 1
ATOM 3723 O O . ASP A 1 460 ? 51.851 -26.661 34.851 1.00 43.94 460 ASP A O 1
ATOM 3727 N N . GLU A 1 461 ? 50.401 -26.410 36.537 1.00 41.72 461 GLU A N 1
ATOM 3728 C CA . GLU A 1 461 ? 51.084 -25.710 37.641 1.00 41.72 461 GLU A CA 1
ATOM 3729 C C . GLU A 1 461 ? 50.137 -24.837 38.486 1.00 41.72 461 GLU A C 1
ATOM 3731 O O . GLU A 1 461 ? 49.224 -24.159 38.013 1.00 41.72 461 GLU A O 1
ATOM 3736 N N . ASP A 1 462 ? 50.422 -24.898 39.782 1.00 45.47 462 ASP A N 1
ATOM 3737 C CA . ASP A 1 462 ? 49.939 -24.112 40.908 1.00 45.47 462 ASP A CA 1
ATOM 3738 C C . ASP A 1 462 ? 49.860 -22.590 40.678 1.00 45.47 462 ASP A C 1
ATOM 3740 O O . ASP A 1 462 ? 50.799 -21.978 40.171 1.00 45.47 462 ASP A O 1
ATOM 3744 N N . ASN A 1 463 ? 48.838 -21.928 41.240 1.00 38.22 463 ASN A N 1
ATOM 3745 C CA . ASN A 1 463 ? 49.048 -21.109 42.447 1.00 38.22 463 ASN A CA 1
ATOM 3746 C C . ASN A 1 463 ? 47.799 -20.359 42.947 1.00 38.22 463 ASN A C 1
ATOM 3748 O O . ASN A 1 463 ? 47.133 -19.630 42.222 1.00 38.22 463 ASN A O 1
ATOM 3752 N N . ALA A 1 464 ? 47.609 -20.503 44.260 1.00 42.31 464 ALA A N 1
ATOM 3753 C CA . ALA A 1 464 ? 47.355 -19.466 45.261 1.00 42.31 464 ALA A CA 1
ATOM 3754 C C . ALA A 1 464 ? 46.208 -18.445 45.072 1.00 42.31 464 ALA A C 1
ATOM 3756 O O . ALA A 1 464 ? 46.287 -17.489 44.311 1.00 42.31 464 ALA A O 1
ATOM 3757 N N . SER A 1 465 ? 45.222 -18.587 45.964 1.00 44.50 465 SER A N 1
ATOM 3758 C CA . SER A 1 465 ? 44.880 -17.601 47.004 1.00 44.50 465 SER A CA 1
ATOM 3759 C C . SER A 1 465 ? 44.900 -16.112 46.632 1.00 44.50 465 SER A C 1
ATOM 3761 O O . SER A 1 465 ? 45.968 -15.518 46.519 1.00 44.50 465 SER A O 1
ATOM 3763 N N . ASN A 1 466 ? 43.731 -15.464 46.665 1.00 41.84 466 ASN A N 1
ATOM 3764 C CA . ASN A 1 466 ? 43.443 -14.392 47.632 1.00 41.84 466 ASN A CA 1
ATOM 3765 C C . ASN A 1 466 ? 42.014 -13.840 47.474 1.00 41.84 466 ASN A C 1
ATOM 3767 O O . ASN A 1 466 ? 41.628 -13.471 46.371 1.00 41.84 466 ASN A O 1
ATOM 3771 N N . LEU A 1 467 ? 41.354 -13.726 48.637 1.00 45.47 467 LEU A N 1
ATOM 3772 C CA . LEU A 1 467 ? 40.252 -12.829 49.040 1.00 45.47 467 LEU A CA 1
ATOM 3773 C C . LEU A 1 467 ? 38.900 -12.897 48.318 1.00 45.47 467 LEU A C 1
ATOM 3775 O O . LEU A 1 467 ? 38.795 -12.467 47.152 1.00 45.47 467 LEU A O 1
#

Sequence (467 aa):
MQTEAESIGYAVQHIVSLPKLEHSVIKEKVEIQDENQEFSTNVAGIKVSLSSAVSAKFENFEKIEDYLNQTVDELKKLMRETVNSTAREIIRTIDPERFYMRFYEPQTNENGSSREISVEQELKRGIQTALEERFGAKVLRVVPIPQQTDIIDYLQRLMGMVGSFKCEVPSLTGGEPVKFQGDFKILGIERGSWYIFQSAFQSMRESQQELLQEFEALKKQYSEVISLGDVEDSREELDEISQRIRIIENEIFGMDDIKRSIEKSVNAKLTTADSELLRYTDLKLLSTMERYINQWGRESVVEQYGLEVSVRNLSRTRTKQEEYLFDARQQLEKAKVDEALAQVEARKEQRQKQLEMSLRRNQAQSDELNKLYDRRAKLITDSDADSDELEHLNQQINRLEQEVLSSSLEEASNSLNILEPKRDKGKSTLGFEEQMSLPSSPNNPGSNSIRDTNIPDREDEDNASNL

pLDDT: mean 82.44, std 16.07, range [30.58, 97.0]

Secondary structure (DSSP, 8-state):
-HHHHHTTT------------TTHHHHH-EEEEEEEEEEE-SSTT-EEEEEEEEEEEES--GGGGGGTTS-HHHHHHHHHHHHHHHHHHHHTTS-HHHHHH-SS--EE-TTS-EEE--HHHHHHHHHHHHHHHHH-EEEEEEEEEEPP-HHHHHHHHHHH-EEEEEEEE--TTSSSPEEEEEEEEEEEEPTT-HHHHHHHHHHHHHHTHHHHHHHHHHHHHHHHHHHTS-TTTTHHHHHHHHHHHHHHHHHHTTHHHHHHHHHHHHHHHHTTS-TTGGG--SHHHHHHHHHHHHHHHHHHHHHHH-EEEEEEEEEEEPPHHHHHHHHHHHHHHHHHHHHHHHHHHHHHHHHHHHHHHHHHHHHHHHHHHHHHHHHHHHHHH-TT--HHHHHHHHHHHHHHHHHHHHHHHHHHHHHHHTSS---------TTSSSS--------------------------------

Foldseek 3Di:
DQVVCVVVPDHDDPPDDDPPDQCVCQQVKDKAKDAFDWADALDPPDIFTKIKIWIWHAPDQPLVPVVVVDGPVVVSVVLNVQLVVQLNVLRSHDDPQLVLVFQPHFDADPVRDGPGDHVQVVSFVSSQCSCCVRGVIGIPDMGMDTDDDPLSVLQVVQQVDKAKAKAWAADPVHAGTKIKIWIKGFPGFAPPLVVLQVVLLVVLCVVCVVLVVVLVVLVVVLVVVVVVPPCVVCVVVNVVSVVSNVVSSCSSSCVVVLRVQLRVQLRVVSNPDDPVLSVCPDPVSVVVVLVVSQVSSQVSCCVNNSTGMHIDPMDIDDGVVVVVVVVVVVVVVVVVVVVVVVVVVVVVVVVVVVVVVVVVVLVVLVVVLVVLVVVLVVQVPDPPHDPVVNVVSVVVNVVSVCVSVVVVVVVVVVVVVVPDDPPPPDDDPPDDPPPPDDDDDDDPPDDDDDDDDDDDDDDDDDDDDDD